Protein 7BYE (pdb70)

Nearest PDB structures (foldseek):
  7bye-assembly2_D  TM=1.036E+00  e=2.035E-03  Klebsiella pneumoniae
  7bye-assembly1_A  TM=9.658E-01  e=7.649E-03  Klebsiella pneumoniae
  7d2n-assembly1_E  TM=7.113E-01  e=8.916E+00  Deinococcus radiodurans
  7d2p-assembly1_F  TM=6.699E-01  e=8.284E+00  Deinococcus radiodurans
  7bye-assembly2_F  TM=1.010E+00  e=2.493E-21  Klebsiella pneumoniae subsp. pneumoniae MGH 78578

Radius of gyration: 24.18 Å; Cα contacts (8 Å, |Δi|>4): 1114; chains: 6; bounding box: 50×54×74 Å

Sequence (464 aa):
PTLEELLGQCTAENRHHEYLCDSQGKEMLYCPARGDVILLDFNPQSGHEQAGKRPALVVSDDLFNQVTGFAVVCPITNQIKGYPFEVPVDGTTKTTGVILADQVKSLDWKARAARTVDSVSGETVTTVVDMVSKIIKYCPARGDVILLDFNPKRPALVVSDDLFNQVTGFAVVCPITNQIKGYPFEVPVDGTTKTTGVILADQVKSLDWKARAARTVDSVSGETVTTVVDMVSKIIKPTLEELLGQCTAENRHHEYLCDSQGKEMLTYCPARGDVILLDFGKRPALVVSDDLFNQVTGFAVVCPITNQIKGYPFEVPVDGTTKTTGVILADQVKSLDWKARAARTVDSVSGETVTTVVDMVSKIIKTYCPARGDVILLDKRPALVVSDDLFNQVTGFAVVCPITNQIKGYPFEVPVDGTTKTTGVILADQVKSLDWKARAARTVDSVSGETVTTVVDMVSKIIK

Foldseek 3Di:
DDPCVVVVPDDPVRDDDDPPPDADDPRDD/DWDAQQFWKWFWDDDPDDPDDTDTFIWGFLDHRVCRVPVLKTWTWGFDQDDDVPVQWQFFADKDPDGGTTRLCRIDIGRCVVRVMDGDIGGDPVSSVSSVVVVVVVVD/DWDAQQFFKFFADDCRFTWGFLDHRVCCVVVQKTWIWGFDQDCPPDPQWAFFADKDPDGGTTGLVRIDIDRCVVRVIDTDMGGDPVRSVVSVVSNVVVVD/DDPCVVVVPDDPVNDDDDDPPDDDDPRPD/DDWDAQQFWKWFDPPTFTWGFLDHRVCRVPVLKTWTFGFDQDDDPPVQWQFFAPKDDDGGTTRLCRIDIGRRVVRVMDGPIGGDPVSSCSSVVVNVVVVD/DDWDAQQFFKAFLHWTWGFLDHRVCCVVVLKTKIFTFDQDDDVPDQWQFFAPKDPDGGTTRLVRIDIDRGVVRPMDGPMGGDPVSSVSSVVVNVVVVD

Structure (mmCIF, N/CA/C/O backbone):
data_7BYE
#
_entry.id   7BYE
#
_cell.length_a   41.558
_cell.length_b   45.501
_cell.length_c   69.952
_cell.angle_alpha   102.060
_cell.angle_beta   93.600
_cell.angle_gamma   116.360
#
_symmetry.space_group_name_H-M   'P 1'
#
loop_
_entity.id
_entity.type
_entity.pdbx_description
1 polymer 'Antitoxin MazE'
2 polymer 'Uncharacterized protein'
3 non-polymer 'PHOSPHATE ION'
4 water water
#
loop_
_atom_site.group_PDB
_atom_site.id
_atom_site.type_symbol
_atom_site.label_atom_id
_atom_site.label_alt_id
_atom_site.label_comp_id
_atom_site.label_asym_id
_atom_site.label_entity_id
_atom_site.label_seq_id
_atom_site.pdbx_PDB_ins_code
_atom_site.Cartn_x
_atom_site.Cartn_y
_atom_site.Cartn_z
_atom_site.occupancy
_atom_site.B_iso_or_equiv
_atom_site.auth_seq_id
_atom_site.auth_comp_id
_atom_site.auth_asym_id
_atom_site.auth_atom_id
_atom_site.pdbx_PDB_model_num
ATOM 1 N N . PRO A 1 4 ? 20.02500 25.50500 68.96700 1.000 32.64000 48 PRO A N 1
ATOM 2 C CA . PRO A 1 4 ? 20.98800 24.45700 69.30800 1.000 28.94000 48 PRO A CA 1
ATOM 3 C C . PRO A 1 4 ? 20.35800 23.07600 69.48100 1.000 26.66000 48 PRO A C 1
ATOM 4 O O . PRO A 1 4 ? 19.14500 22.90100 69.38700 1.000 29.61000 48 PRO A O 1
ATOM 8 N N . THR A 1 5 ? 21.22000 22.10800 69.75100 1.000 25.35000 49 THR A N 1
ATOM 9 C CA . THR A 1 5 ? 20.86700 20.70500 69.90800 1.000 26.76000 49 THR A CA 1
ATOM 10 C C . THR A 1 5 ? 20.06500 20.45200 71.19900 1.000 23.52000 49 THR A C 1
ATOM 11 O O . THR A 1 5 ? 20.21800 21.18000 72.17700 1.000 22.28000 49 THR A O 1
ATOM 15 N N . LEU A 1 6 ? 19.19500 19.44200 71.19200 1.000 22.87000 50 LEU A N 1
ATOM 16 C CA . LEU A 1 6 ? 18.43200 19.08600 72.38800 1.000 22.39000 50 LEU A CA 1
ATOM 17 C C . LEU A 1 6 ? 19.35200 18.78400 73.56900 1.000 21.90000 50 LEU A C 1
ATOM 18 O O . LEU A 1 6 ? 19.09400 19.22200 74.68500 1.000 22.54000 50 LEU A O 1
ATOM 23 N N . GLU A 1 7 ? 20.42400 18.03800 73.31900 1.000 21.32000 51 GLU A N 1
ATOM 24 C CA . GLU A 1 7 ? 21.43500 17.78700 74.34200 1.000 24.45000 51 GLU A CA 1
ATOM 25 C C . GLU A 1 7 ? 22.01700 19.08400 74.89400 1.000 24.58000 51 GLU A C 1
ATOM 26 O O . GLU A 1 7 ? 22.17500 19.23500 76.10400 1.000 22.00000 51 GLU A O 1
ATOM 32 N N . GLU A 1 8 ? 22.33900 20.01200 73.99600 1.000 25.11000 52 GLU A N 1
ATOM 33 C CA . GLU A 1 8 ? 22.92300 21.29000 74.38500 1.000 24.64000 52 GLU A CA 1
ATOM 34 C C . GLU A 1 8 ? 21.92800 22.10200 75.20200 1.000 24.72000 52 GLU A C 1
ATOM 35 O O . GLU A 1 8 ? 22.29500 22.73900 76.18700 1.000 26.57000 52 GLU A O 1
ATOM 41 N N . LEU A 1 9 ? 20.66600 22.07400 74.78800 1.000 21.31000 53 LEU A N 1
ATOM 42 C CA . LEU A 1 9 ? 19.61400 22.74800 75.53100 1.000 21.90000 53 LEU A CA 1
ATOM 43 C C . LEU A 1 9 ? 19.46600 22.14200 76.91800 1.000 22.32000 53 LEU A C 1
ATOM 44 O O . LEU A 1 9 ? 19.51200 22.85300 77.91900 1.000 21.37000 53 LEU A O 1
ATOM 49 N N . LEU A 1 10 ? 19.31400 20.82300 76.97000 1.000 23.68000 54 LEU A N 1
ATOM 50 C CA . LEU A 1 10 ? 19.09500 20.12000 78.23100 1.000 24.29000 54 LEU A CA 1
ATOM 51 C C . LEU A 1 10 ? 20.26200 20.28800 79.20300 1.000 25.90000 54 LEU A C 1
ATOM 52 O O . LEU A 1 10 ? 20.07700 20.26100 80.42100 1.000 26.77000 54 LEU A O 1
ATOM 57 N N . GLY A 1 11 ? 21.46000 20.47600 78.65800 1.000 26.61000 55 GLY A N 1
ATOM 58 C CA . GLY A 1 11 ? 22.65500 20.61800 79.46800 1.000 26.94000 55 GLY A CA 1
ATOM 59 C C . GLY A 1 11 ? 22.64200 21.83700 80.37000 1.000 27.41000 55 GLY A C 1
ATOM 60 O O . GLY A 1 11 ? 23.31600 21.86000 81.39700 1.000 29.87000 55 GLY A O 1
ATOM 61 N N . GLN A 1 12 ? 21.88100 22.85500 79.98600 1.000 25.57000 56 GLN A N 1
ATOM 62 C CA . GLN A 1 12 ? 21.79300 24.07500 80.78300 1.000 28.78000 56 GLN A CA 1
ATOM 63 C C . GLN A 1 12 ? 20.59600 24.12100 81.74800 1.000 26.97000 56 GLN A C 1
ATOM 64 O O . GLN A 1 12 ? 20.35500 25.14900 82.38000 1.000 24.42000 56 GLN A O 1
ATOM 70 N N . CYS A 1 13 ? 19.83800 23.03000 81.85400 1.000 25.59000 57 CYS A N 1
ATOM 71 C CA . CYS A 1 13 ? 18.79900 22.95000 82.88400 1.000 28.69000 57 CYS A CA 1
ATOM 72 C C . CYS A 1 13 ? 19.44800 22.76600 84.25200 1.000 30.43000 57 CYS A C 1
ATOM 73 O O . CYS A 1 13 ? 20.35900 21.95400 84.40700 1.000 32.58000 57 CYS A O 1
ATOM 76 N N . THR A 1 14 ? 18.98800 23.52900 85.23900 1.000 29.94000 58 THR A N 1
ATOM 77 C CA . THR A 1 14 ? 19.49700 23.40000 86.60000 1.000 31.91000 58 THR A CA 1
ATOM 78 C C . THR A 1 14 ? 18.36800 23.37200 87.62400 1.000 33.72000 58 THR A C 1
ATOM 79 O O . THR A 1 14 ? 17.19000 23.39800 87.27000 1.000 32.89000 58 THR A O 1
ATOM 83 N N . ALA A 1 15 ? 18.73900 23.32000 88.89900 1.000 37.10000 59 ALA A N 1
ATOM 84 C CA . ALA A 1 15 ? 17.76400 23.35400 89.98200 1.000 38.70000 59 ALA A CA 1
ATOM 85 C C . ALA A 1 15 ? 17.21000 24.76200 90.13700 1.000 36.99000 59 ALA A C 1
ATOM 86 O O . ALA A 1 15 ? 16.03500 24.95200 90.45700 1.000 37.86000 59 ALA A O 1
ATOM 88 N N . GLU A 1 16 ? 18.06900 25.74600 89.90100 1.000 35.15000 60 GLU A N 1
ATOM 89 C CA . GLU A 1 16 ? 17.67900 27.14500 89.99200 1.000 37.23000 60 GLU A CA 1
ATOM 90 C C . GLU A 1 16 ? 16.90300 27.59100 88.75100 1.000 33.24000 60 GLU A C 1
ATOM 91 O O . GLU A 1 16 ? 16.12600 28.54000 88.80300 1.000 34.89000 60 GLU A O 1
ATOM 97 N N . ASN A 1 17 ? 17.11100 26.88500 87.64500 1.000 30.05000 61 ASN A N 1
ATOM 98 C CA . ASN A 1 17 ? 16.56300 27.26800 86.34400 1.000 31.50000 61 ASN A CA 1
ATOM 99 C C . ASN A 1 17 ? 15.08300 26.97100 86.12500 1.000 29.26000 61 ASN A C 1
ATOM 100 O O . ASN A 1 17 ? 14.39200 27.71600 85.42800 1.000 29.10000 61 ASN A O 1
ATOM 105 N N . ARG A 1 18 ? 14.61300 25.87300 86.70300 1.000 26.19000 62 ARG A N 1
ATOM 106 C CA . ARG A 1 18 ? 13.38400 25.23300 86.24400 1.000 27.48000 62 ARG A CA 1
ATOM 107 C C . ARG A 1 18 ? 12.10500 25.97800 86.61800 1.000 27.94000 62 ARG A C 1
ATOM 108 O O . ARG A 1 18 ? 12.07900 26.75800 87.56700 1.000 26.15000 62 ARG A O 1
ATOM 116 N N . HIS A 1 19 ? 11.04500 25.72600 85.85200 1.000 27.11000 63 HIS A N 1
ATOM 117 C CA . HIS A 1 19 ? 9.74200 26.34300 86.08700 1.000 26.80000 63 HIS A CA 1
ATOM 118 C C . HIS A 1 19 ? 8.71700 25.32600 86.56500 1.000 25.92000 63 HIS A C 1
ATOM 119 O O . HIS A 1 19 ? 8.75000 24.17100 86.15300 1.000 22.77000 63 HIS A O 1
ATOM 126 N N . HIS A 1 20 ? 7.78900 25.76000 87.41100 1.000 25.00000 64 HIS A N 1
ATOM 127 C CA . HIS A 1 20 ? 6.64300 24.91900 87.73400 1.000 26.76000 64 HIS A CA 1
ATOM 128 C C . HIS A 1 20 ? 5.78700 24.79000 86.47600 1.000 25.99000 64 HIS A C 1
ATOM 129 O O . HIS A 1 20 ? 5.91300 25.59400 85.55300 1.000 25.55000 64 HIS A O 1
ATOM 136 N N . GLU A 1 21 ? 4.94700 23.76400 86.41800 1.000 27.21000 65 GLU A N 1
ATOM 137 C CA . GLU A 1 21 ? 4.09800 23.56800 85.25100 1.000 24.41000 65 GLU A CA 1
ATOM 138 C C . GLU A 1 21 ? 2.93100 24.53800 85.28700 1.000 22.50000 65 GLU A C 1
ATOM 139 O O . GLU A 1 21 ? 2.14000 24.52800 86.22500 1.000 24.18000 65 GLU A O 1
ATOM 145 N N . TYR A 1 22 ? 2.84000 25.37900 84.26300 1.000 21.79000 66 TYR A N 1
ATOM 146 C CA . TYR A 1 22 ? 1.71400 26.29100 84.08700 1.000 23.14000 66 TYR A CA 1
ATOM 147 C C . TYR A 1 22 ? 0.53300 25.54700 83.46700 1.000 23.55000 66 TYR A C 1
ATOM 148 O O . TYR A 1 22 ? 0.72600 24.54900 82.76200 1.000 21.50000 66 TYR A O 1
ATOM 157 N N . LEU A 1 23 ? -0.67800 26.03500 83.73100 1.000 21.51000 67 LEU A N 1
ATOM 158 C CA . LEU A 1 23 ? -1.89800 25.48300 83.13600 1.000 21.09000 67 LEU A CA 1
ATOM 159 C C . LEU A 1 23 ? -1.99000 23.96700 83.29500 1.000 21.73000 67 LEU A C 1
ATOM 160 O O . LEU A 1 23 ? -2.20600 23.24600 82.32300 1.000 22.86000 67 LEU A O 1
ATOM 165 N N . CYS A 1 24 ? -1.81400 23.48600 84.52000 1.000 21.07000 68 CYS A N 1
ATOM 166 C CA . CYS A 1 24 ? -1.75900 22.04900 84.76100 1.000 22.72000 68 CYS A CA 1
ATOM 167 C C . CYS A 1 24 ? -3.15200 21.42000 84.88100 1.000 23.73000 68 CYS A C 1
ATOM 168 O O . CYS A 1 24 ? -3.27500 20.20300 85.00000 1.000 23.58000 68 CYS A O 1
ATOM 171 N N . ASP A 1 25 ? -4.19200 22.25100 84.85900 1.000 22.98000 69 ASP A N 1
ATOM 172 C CA . ASP A 1 25 ? -5.57500 21.77300 84.93500 1.000 22.03000 69 ASP A CA 1
ATOM 173 C C . ASP A 1 25 ? -6.06400 21.16600 83.61400 1.000 22.28000 69 ASP A C 1
ATOM 174 O O . ASP A 1 25 ? -5.46300 21.38100 82.56300 1.000 22.15000 69 ASP A O 1
ATOM 179 N N . SER A 1 26 ? -7.14100 20.38600 83.68900 1.000 22.77000 70 SER A N 1
ATOM 180 C CA . SER A 1 26 ? -7.78600 19.79700 82.51800 1.000 23.84000 70 SER A CA 1
ATOM 181 C C . SER A 1 26 ? -9.19700 20.34900 82.36400 1.000 25.23000 70 SER A C 1
ATOM 182 O O . SER A 1 26 ? -10.00600 20.22300 83.27700 1.000 26.24000 70 SER A O 1
ATOM 185 N N . GLN A 1 27 ? -9.50100 20.94100 81.21100 1.000 22.56000 71 GLN A N 1
ATOM 186 C CA . GLN A 1 27 ? -10.80600 21.57400 81.00600 1.000 23.91000 71 GLN A CA 1
ATOM 187 C C . GLN A 1 27 ? -11.54000 21.05300 79.76500 1.000 25.34000 71 GLN A C 1
ATOM 188 O O . GLN A 1 27 ? -10.91200 20.73300 78.76500 1.000 23.44000 71 GLN A O 1
ATOM 194 N N . GLY A 1 28 ? -12.86900 20.98300 79.83800 1.000 23.09000 72 GLY A N 1
ATOM 195 C CA . GLY A 1 28 ? -13.70600 20.63400 78.69600 1.000 23.35000 72 GLY A CA 1
ATOM 196 C C . GLY A 1 28 ? -13.36400 19.33200 77.99500 1.000 23.08000 72 GLY A C 1
ATOM 197 O O . GLY A 1 28 ? -13.22000 18.29700 78.63900 1.000 23.84000 72 GLY A O 1
ATOM 198 N N . LYS A 1 29 ? -13.04800 19.41500 76.73800 1.000 22.01000 73 LYS A N 1
ATOM 199 C CA . LYS A 1 29 ? -12.58300 18.29500 75.98000 1.000 27.22000 73 LYS A CA 1
ATOM 200 C C . LYS A 1 29 ? -11.22500 17.66100 76.31000 1.000 30.40000 73 LYS A C 1
ATOM 201 O O . LYS A 1 29 ? -10.93000 16.63000 75.77700 1.000 49.62000 73 LYS A O 1
ATOM 207 N N . GLU A 1 30 ? -10.41900 18.27900 77.11900 1.000 26.09000 74 GLU A N 1
ATOM 208 C CA . GLU A 1 30 ? -9.11100 17.74600 77.33300 1.000 31.19000 74 GLU A CA 1
ATOM 209 C C . GLU A 1 30 ? -9.13500 16.34400 77.98300 1.000 36.20000 74 GLU A C 1
ATOM 210 O O . GLU A 1 30 ? -9.82500 16.07800 78.89100 1.000 28.85000 74 GLU A O 1
ATOM 216 N N . MET A 1 31 ? -8.34600 15.46200 77.44200 1.000 54.99000 75 MET A N 1
ATOM 217 C CA . MET A 1 31 ? -8.31100 14.09700 77.86200 1.000 44.46000 75 MET A CA 1
ATOM 218 C C . MET A 1 31 ? -7.38800 13.95100 79.04000 1.000 39.23000 75 MET A C 1
ATOM 219 O O . MET A 1 31 ? -7.66900 13.22900 79.94800 1.000 34.40000 75 MET A O 1
ATOM 224 N N . LEU A 1 32 ? -6.27700 14.64100 79.00000 1.000 30.00000 76 LEU A N 1
ATOM 225 C CA . LEU A 1 32 ? -5.27600 14.47700 80.02200 1.000 30.00000 76 LEU A CA 1
ATOM 226 C C . LEU A 1 32 ? -5.30100 15.66100 80.92500 1.000 30.00000 76 LEU A C 1
ATOM 227 O O . LEU A 1 32 ? -5.77500 16.66100 80.51800 1.000 30.00000 76 LEU A O 1
ATOM 232 N N . TYR B 2 4 ? -14.98500 33.91800 66.37700 1.000 38.24000 4 TYR B N 1
ATOM 233 C CA . TYR B 2 4 ? -13.60300 33.95300 66.83700 1.000 34.98000 4 TYR B CA 1
ATOM 234 C C . TYR B 2 4 ? -12.96600 32.57500 66.87000 1.000 33.77000 4 TYR B C 1
ATOM 235 O O . TYR B 2 4 ? -13.57400 31.60600 67.32100 1.000 38.97000 4 TYR B O 1
ATOM 244 N N . CYS B 2 5 ? -11.74400 32.49600 66.36200 1.000 32.78000 5 CYS B N 1
ATOM 245 C CA . CYS B 2 5 ? -10.91200 31.32400 66.55100 1.000 31.31000 5 CYS B CA 1
ATOM 246 C C . CYS B 2 5 ? -9.45400 31.76500 66.67300 1.000 29.22000 5 CYS B C 1
ATOM 247 O O . CYS B 2 5 ? -9.02200 32.64800 65.94000 1.000 28.37000 5 CYS B O 1
ATOM 250 N N . PRO B 2 6 ? -8.68500 31.13600 67.57800 1.000 25.59000 6 PRO B N 1
ATOM 251 C CA . PRO B 2 6 ? -7.28000 31.51900 67.75900 1.000 22.10000 6 PRO B CA 1
ATOM 252 C C . PRO B 2 6 ? -6.45900 31.31600 66.49800 1.000 23.42000 6 PRO B C 1
ATOM 253 O O . PRO B 2 6 ? -6.63600 30.31400 65.79800 1.000 26.02000 6 PRO B O 1
ATOM 257 N N . ALA B 2 7 ? -5.56300 32.25500 66.21700 1.000 19.54000 7 ALA B N 1
ATOM 258 C CA . ALA B 2 7 ? -4.68100 32.13800 65.06700 1.000 19.64000 7 ALA B CA 1
ATOM 259 C C . ALA B 2 7 ? -3.28300 31.81100 65.53900 1.000 19.13000 7 ALA B C 1
ATOM 260 O O . ALA B 2 7 ? -2.88100 32.22700 66.62200 1.000 18.90000 7 ALA B O 1
ATOM 262 N N . ARG B 2 8 ? -2.55500 31.04500 64.73500 1.000 20.03000 8 ARG B N 1
ATOM 263 C CA . ARG B 2 8 ? -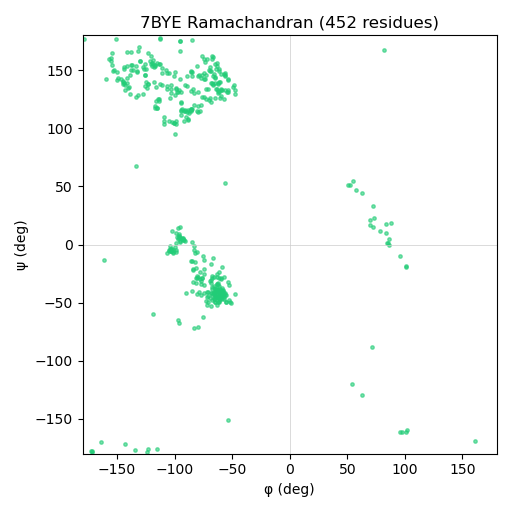1.14400 30.79500 64.98800 1.000 18.54000 8 ARG B CA 1
ATOM 264 C C . ARG B 2 8 ? -0.42000 32.12800 65.11300 1.000 19.84000 8 ARG B C 1
ATOM 265 O O . ARG B 2 8 ? -0.60000 33.01500 64.28200 1.000 18.69000 8 ARG B O 1
ATOM 273 N N . GLY B 2 9 ? 0.38000 32.27000 66.16400 1.000 19.45000 9 GLY B N 1
ATOM 274 C CA . GLY B 2 9 ? 1.13600 33.48400 66.38700 1.000 16.57000 9 GLY B CA 1
ATOM 275 C C . GLY B 2 9 ? 0.43600 34.43800 67.32900 1.000 19.18000 9 GLY B C 1
ATOM 276 O O . GLY B 2 9 ? 1.02200 35.43000 67.75400 1.000 19.18000 9 GLY B O 1
ATOM 277 N N . ASP B 2 10 ? -0.82100 34.14400 67.65500 1.000 18.83000 10 ASP B N 1
ATOM 278 C CA . ASP B 2 10 ? -1.56200 34.94900 68.62200 1.000 16.93000 10 ASP B CA 1
ATOM 279 C C . ASP B 2 10 ? -1.07100 34.73300 70.04900 1.000 19.71000 10 ASP B C 1
ATOM 280 O O . ASP B 2 10 ? -0.66200 33.63000 70.41600 1.000 17.73000 10 ASP B O 1
ATOM 285 N N . VAL B 2 11 ? -1.11400 35.79600 70.84400 1.000 21.28000 11 VAL B N 1
ATOM 286 C CA . VAL B 2 11 ? -1.05300 35.66500 72.28800 1.000 18.27000 11 VAL B CA 1
ATOM 287 C C . VAL B 2 11 ? -2.49000 35.65100 72.78300 1.000 21.49000 11 VAL B C 1
ATOM 288 O O . VAL B 2 11 ? -3.25900 36.57400 72.51100 1.000 20.34000 11 VAL B O 1
ATOM 292 N N . ILE B 2 12 ? -2.86600 34.59800 73.49100 1.000 20.61000 12 ILE B N 1
ATOM 293 C CA . ILE B 2 12 ? -4.22500 34.50600 73.99500 1.000 20.65000 12 ILE B CA 1
ATOM 294 C C . ILE B 2 12 ? -4.22800 34.43900 75.51200 1.000 22.59000 12 ILE B C 1
ATOM 295 O O . ILE B 2 12 ? -3.23700 34.04000 76.12500 1.000 22.20000 12 ILE B O 1
ATOM 300 N N . LEU B 2 13 ? -5.33800 34.85100 76.11300 1.000 21.92000 13 LEU B N 1
ATOM 301 C CA . LEU B 2 13 ? -5.56300 34.62800 77.53600 1.000 24.06000 13 LEU B CA 1
ATOM 302 C C . LEU B 2 13 ? -6.47800 33.42200 77.69800 1.000 24.16000 13 LEU B C 1
ATOM 303 O O . LEU B 2 13 ? -7.53900 33.35200 77.07200 1.000 24.42000 13 LEU B O 1
ATOM 308 N N . LEU B 2 14 ? -6.06100 32.47300 78.52700 1.000 23.03000 14 LEU B N 1
ATOM 309 C CA . LEU B 2 14 ? -6.84100 31.26400 78.76700 1.000 23.05000 14 LEU B CA 1
ATOM 310 C C . LEU B 2 14 ? -7.25200 31.16900 80.22100 1.000 23.49000 14 LEU B C 1
ATOM 311 O O . LEU B 2 14 ? -6.45700 31.47000 81.10800 1.000 21.49000 14 LEU B O 1
ATOM 316 N N . ASP B 2 15 ? -8.48600 30.73400 80.46500 1.000 21.37000 15 ASP B N 1
ATOM 317 C CA . ASP B 2 15 ? -8.90700 30.41900 81.82100 1.000 22.01000 15 ASP B CA 1
ATOM 318 C C . ASP B 2 15 ? -8.04500 29.30500 82.39700 1.000 23.12000 15 ASP B C 1
ATOM 319 O O . ASP B 2 15 ? -7.89100 28.24100 81.79000 1.000 20.50000 15 ASP B O 1
ATOM 324 N N . PHE B 2 16 ? -7.46200 29.57700 83.55800 1.000 23.87000 16 PHE B N 1
ATOM 325 C CA . PHE B 2 16 ? -6.82300 28.55800 84.36900 1.000 20.51000 16 PHE B CA 1
ATOM 326 C C . PHE B 2 16 ? -7.72100 28.37700 85.57600 1.000 23.84000 16 PHE B C 1
ATOM 327 O O . PHE B 2 16 ? -7.83000 29.26800 86.42300 1.000 24.17000 16 PHE B O 1
ATOM 335 N N . ASN B 2 17 ? -8.38300 27.23100 85.64200 1.000 21.91000 17 ASN B N 1
ATOM 336 C CA . ASN B 2 17 ? -9.44600 27.04300 86.61500 1.000 26.73000 17 ASN B CA 1
ATOM 337 C C . ASN B 2 17 ? -9.30900 25.71300 87.34100 1.000 27.91000 17 ASN B C 1
ATOM 338 O O . ASN B 2 17 ? -10.12500 24.81300 87.15800 1.000 29.32000 17 ASN B O 1
ATOM 343 N N . PRO B 2 18 ? -8.25800 25.58100 88.16200 1.000 25.25000 18 PRO B N 1
ATOM 344 C CA . PRO B 2 18 ? -8.09000 24.34400 88.92500 1.000 30.70000 18 PRO B CA 1
ATOM 345 C C . PRO B 2 18 ? -9.18200 24.23100 89.97700 1.000 33.67000 18 PRO B C 1
ATOM 346 O O . PRO B 2 18 ? -9.68000 25.24400 90.46200 1.000 34.69000 18 PRO B O 1
ATOM 350 N N . GLN B 2 19 ? -9.57400 23.01700 90.31500 1.000 33.54000 19 GLN B N 1
ATOM 351 C CA . GLN B 2 19 ? -10.59700 22.85700 91.33600 1.000 45.14000 19 GLN B CA 1
ATOM 352 C C . GLN B 2 19 ? -9.93500 22.73500 92.70000 1.000 35.03000 19 GLN B C 1
ATOM 353 O O . GLN B 2 19 ? -10.59900 22.54800 93.71300 1.000 35.35000 19 GLN B O 1
ATOM 359 N N . SER B 2 20 ? -8.61300 22.86400 92.70100 1.000 39.11000 20 SER B N 1
ATOM 360 C CA . SER B 2 20 ? -7.79500 22.59700 93.87200 1.000 31.82000 20 SER B CA 1
ATOM 361 C C . SER B 2 20 ? -6.40200 23.19400 93.70000 1.000 27.54000 20 SER B C 1
ATOM 362 O O . SER B 2 20 ? -6.16100 23.96300 92.77400 1.000 28.79000 20 SER B O 1
ATOM 365 N N . GLY B 2 21 ? -5.49300 22.85100 94.60500 1.000 25.03000 21 GLY B N 1
ATOM 366 C CA . GLY B 2 21 ? -4.11800 23.31000 94.50900 1.000 25.09000 21 GLY B CA 1
ATOM 367 C C . GLY B 2 21 ? -3.91000 24.71400 95.04400 1.000 26.05000 21 GLY B C 1
ATOM 368 O O . GLY B 2 21 ? -4.86900 25.45100 95.28200 1.000 24.01000 21 GLY B O 1
ATOM 369 N N . HIS B 2 22 ? -2.64600 25.08500 95.22400 1.000 24.87000 22 HIS B N 1
ATOM 370 C CA . HIS B 2 22 ? -2.29300 26.37200 95.81100 1.000 26.34000 22 HIS B CA 1
ATOM 371 C C . HIS B 2 22 ? -2.34300 27.51700 94.80100 1.000 28.32000 22 HIS B C 1
ATOM 372 O O . HIS B 2 22 ? -2.42400 28.68000 95.18800 1.000 25.55000 22 HIS B O 1
ATOM 379 N N . GLU B 2 23 ? -2.28000 27.18600 93.51200 1.000 28.16000 23 GLU B N 1
ATOM 380 C CA . GLU B 2 23 ? -2.24000 28.20100 92.45500 1.000 29.18000 23 GLU B CA 1
ATOM 381 C C . GLU B 2 23 ? -3.60100 28.83600 92.21200 1.000 25.71000 23 GLU B C 1
ATOM 382 O O . GLU B 2 23 ? -4.58500 28.14200 91.96300 1.000 22.32000 23 GLU B O 1
ATOM 388 N N . GLN B 2 24 ? -3.63700 30.16100 92.25400 1.000 26.99000 24 GLN B N 1
ATOM 389 C CA . GLN B 2 24 ? -4.87900 30.90900 92.10200 1.000 28.10000 24 GLN B CA 1
ATOM 390 C C . GLN B 2 24 ? -5.46100 30.80900 90.69300 1.000 23.98000 24 GLN B C 1
ATOM 391 O O . GLN B 2 24 ? -4.73300 30.85500 89.70100 1.000 21.67000 24 GLN B O 1
ATOM 397 N N . ALA B 2 25 ? -6.77900 30.66300 90.62000 1.000 22.35000 25 ALA B N 1
ATOM 398 C CA . ALA B 2 25 ? -7.48700 30.62400 89.34500 1.000 23.54000 25 ALA B CA 1
ATOM 399 C C . ALA B 2 25 ? -7.46000 31.99100 88.68900 1.000 25.81000 25 ALA B C 1
ATOM 400 O O . ALA B 2 25 ? -7.38500 33.00900 89.37300 1.000 24.46000 25 ALA B O 1
ATOM 402 N N . GLY B 2 26 ? -7.53800 32.01500 87.36300 1.000 24.65000 26 GLY B N 1
ATOM 403 C CA . GLY B 2 26 ? -7.49200 33.26700 86.62700 1.000 22.11000 26 GLY B CA 1
ATOM 404 C C . GLY B 2 26 ? -7.13600 33.04900 85.17100 1.000 25.07000 26 GLY B C 1
ATOM 405 O O . GLY B 2 26 ? -7.11700 31.91600 84.68200 1.000 23.37000 26 GLY B O 1
ATOM 406 N N . LYS B 2 27 ? -6.85500 34.13000 84.45800 1.000 24.20000 27 LYS B N 1
ATOM 407 C CA . LYS B 2 27 ? -6.48800 33.98000 83.06200 1.000 25.47000 27 LYS B CA 1
ATOM 408 C C . LYS B 2 27 ? -4.97500 33.95700 82.91200 1.000 24.65000 27 LYS B C 1
ATOM 409 O O . LYS B 2 27 ? -4.25600 34.65000 83.63000 1.000 24.92000 27 LYS B O 1
ATOM 415 N N . ARG B 2 28 ? -4.47300 33.14900 82.00800 1.000 23.90000 28 ARG B N 1
ATOM 416 C CA . ARG B 2 28 ? -3.06700 33.03300 81.76200 1.000 23.28000 28 ARG B CA 1
ATOM 417 C C . ARG B 2 28 ? -2.73900 33.29100 80.30400 1.000 21.73000 28 ARG B C 1
ATOM 418 O O . ARG B 2 28 ? -3.43900 32.89500 79.44100 1.000 22.22000 28 ARG B O 1
ATOM 426 N N . PRO B 2 29 ? -1.66000 33.99500 80.06200 1.000 20.59000 29 PRO B N 1
ATOM 427 C CA . PRO B 2 29 ? -1.26300 34.24600 78.67600 1.000 20.86000 29 PRO B CA 1
ATOM 428 C C . PRO B 2 29 ? -0.54300 33.04700 78.07600 1.000 20.33000 29 PRO B C 1
ATOM 429 O O . PRO B 2 29 ? 0.18700 32.35300 78.78400 1.000 18.23000 29 PRO B O 1
ATOM 433 N N . ALA B 2 30 ? -0.74500 32.80800 76.78600 1.000 18.09000 30 ALA B N 1
ATOM 434 C CA . ALA B 2 30 ? -0.03800 31.74100 76.09800 1.000 18.22000 30 ALA B CA 1
ATOM 435 C C . ALA B 2 30 ? 0.07000 32.03800 74.60800 1.000 17.04000 30 ALA B C 1
ATOM 436 O O . ALA B 2 30 ? -0.75300 32.75200 74.05000 1.000 17.31000 30 ALA B O 1
ATOM 438 N N . LEU B 2 31 ? 1.09400 31.47500 73.97900 1.000 16.95000 31 LEU B N 1
ATOM 439 C CA . LEU B 2 31 ? 1.31600 31.61800 72.54800 1.000 17.51000 31 LEU B CA 1
ATOM 440 C C . LEU B 2 31 ? 0.70800 30.45000 71.77700 1.000 17.79000 31 LEU B C 1
ATOM 441 O O . LEU B 2 31 ? 0.94600 29.29000 72.12000 1.000 17.08000 31 LEU B O 1
ATOM 446 N N . VAL B 2 32 ? -0.05800 30.75900 70.73100 1.000 15.80000 32 VAL B N 1
ATOM 447 C CA . VAL B 2 32 ? -0.62900 29.73400 69.85800 1.000 15.41000 32 VAL B CA 1
ATOM 448 C C . VAL B 2 32 ? 0.36900 29.34800 68.77400 1.000 16.98000 32 VAL B C 1
ATOM 449 O O . VAL B 2 32 ? 0.75000 30.18500 67.95900 1.000 16.41000 32 VAL B O 1
ATOM 453 N N . VAL B 2 33 ? 0.83300 28.10200 68.79000 1.000 16.24000 33 VAL B N 1
ATOM 454 C CA . VAL B 2 33 ? 1.70500 27.61600 67.72300 1.000 15.05000 33 VAL B CA 1
ATOM 455 C C . VAL B 2 33 ? 1.02500 26.69800 66.70000 1.000 16.48000 33 VAL B C 1
ATOM 456 O O . VAL B 2 33 ? 1.65100 26.30100 65.72100 1.000 18.53000 33 VAL B O 1
ATOM 460 N N . SER B 2 34 ? -0.24000 26.34600 66.92800 1.000 16.11000 34 SER B N 1
ATOM 461 C CA . SER B 2 34 ? -0.96900 25.48400 65.99100 1.000 16.94000 34 SER B CA 1
ATOM 462 C C . SER B 2 34 ? -1.63400 26.25600 64.84500 1.000 18.23000 34 SER B C 1
ATOM 463 O O . SER B 2 34 ? -2.03200 27.41000 65.00500 1.000 18.79000 34 SER B O 1
ATOM 466 N N . ASP B 2 35 ? -1.74200 25.58500 63.69900 1.000 20.63000 35 ASP B N 1
ATOM 467 C CA . ASP B 2 35 ? -2.39200 26.08900 62.48400 1.000 22.05000 35 ASP B CA 1
ATOM 468 C C . ASP B 2 35 ? -3.82100 26.57700 62.72800 1.000 22.54000 35 ASP B C 1
ATOM 469 O O . ASP B 2 35 ? -4.57000 25.97200 63.50600 1.000 20.29000 35 ASP B O 1
ATOM 474 N N . ASP B 2 36 ? -4.18800 27.66800 62.05300 1.000 22.30000 36 ASP B N 1
ATOM 475 C CA . ASP B 2 36 ? -5.52600 28.25700 62.15400 1.000 21.41000 36 ASP B CA 1
ATOM 476 C C . ASP B 2 36 ? -6.63100 27.23600 61.90000 1.000 20.47000 36 ASP B C 1
ATOM 477 O O . ASP B 2 36 ? -7.59800 27.15600 62.65500 1.000 22.25000 36 ASP B O 1
ATOM 482 N N . LEU B 2 37 ? -6.47700 26.46400 60.82900 1.000 19.00000 37 LEU B N 1
ATOM 483 C CA . LEU B 2 37 ? -7.46800 25.47000 60.42500 1.000 19.20000 37 LEU B CA 1
ATOM 484 C C . LEU B 2 37 ? -7.61300 24.34000 61.44800 1.000 21.51000 37 LEU B C 1
ATOM 485 O O . LEU B 2 37 ? -8.71600 23.85400 61.69700 1.000 17.82000 37 LEU B O 1
ATOM 490 N N . PHE B 2 38 ? -6.49200 23.92100 62.03100 1.000 20.31000 38 PHE B N 1
ATOM 491 C CA . PHE B 2 38 ? -6.51400 22.95700 63.12900 1.000 17.98000 38 PHE B CA 1
ATOM 492 C C . PHE B 2 38 ? -7.36800 23.48300 64.27100 1.000 18.77000 38 PHE B C 1
ATOM 493 O O . PHE B 2 38 ? -8.19300 22.76400 64.82800 1.000 20.06000 38 PHE B O 1
ATOM 501 N N . ASN B 2 39 ? -7.14900 24.74600 64.61700 1.000 18.96000 39 ASN B N 1
ATOM 502 C CA . ASN B 2 39 ? -7.80900 25.35900 65.75900 1.000 20.08000 39 ASN B CA 1
ATOM 503 C C . ASN B 2 39 ? -9.31200 25.46300 65.57400 1.000 19.47000 39 ASN B C 1
ATOM 504 O O . ASN B 2 39 ? -10.07400 25.27600 66.51800 1.000 21.31000 39 ASN B O 1
ATOM 509 N N . GLN B 2 40 ? -9.73900 25.75800 64.35400 1.000 18.39000 40 GLN B N 1
ATOM 510 C CA . GLN B 2 40 ? -11.15800 25.87900 64.07300 1.000 20.58000 40 GLN B CA 1
ATOM 511 C C . GLN B 2 40 ? -11.84300 24.51400 64.01200 1.000 19.93000 40 GLN B C 1
ATOM 512 O O . GLN B 2 40 ? -12.95000 24.33700 64.52600 1.000 18.76000 40 GLN B O 1
ATOM 518 N N . VAL B 2 41 ? -11.18600 23.54600 63.38500 1.000 18.99000 41 VAL B N 1
ATOM 519 C CA . VAL B 2 41 ? -11.82400 22.25900 63.14500 1.000 18.88000 41 VAL B CA 1
ATOM 520 C C . VAL B 2 41 ? -11.83500 21.37500 64.39600 1.000 20.38000 41 VAL B C 1
ATOM 521 O O . VAL B 2 41 ? -12.83800 20.71800 64.68000 1.000 18.91000 41 VAL B O 1
ATOM 525 N N . THR B 2 42 ? -10.73700 21.35900 65.15200 1.000 17.67000 42 THR B N 1
ATOM 526 C CA . THR B 2 42 ? -10.67900 20.51300 66.34700 1.000 17.46000 42 THR B CA 1
ATOM 527 C C . THR B 2 42 ? -11.29900 21.12800 67.60400 1.000 18.25000 42 THR B C 1
ATOM 528 O O . THR B 2 42 ? -11.65800 20.40700 68.53200 1.000 20.35000 42 THR B O 1
ATOM 532 N N . GLY B 2 43 ? -11.40900 22.45100 67.64900 1.000 16.16000 43 GLY B N 1
ATOM 533 C CA . GLY B 2 43 ? -11.77900 23.12100 68.88400 1.000 16.23000 43 GLY B CA 1
ATOM 534 C C . GLY B 2 43 ? -10.68300 23.05000 69.93700 1.000 18.86000 43 GLY B C 1
ATOM 535 O O . GLY B 2 43 ? -10.92700 23.27400 71.12100 1.000 18.71000 43 GLY B O 1
ATOM 536 N N . PHE B 2 44 ? -9.47100 22.72100 69.49600 1.000 19.36000 44 PHE B N 1
ATOM 537 C CA . PHE B 2 44 ? -8.28600 22.68800 70.35100 1.000 17.97000 44 PHE B CA 1
ATOM 538 C C . PHE B 2 44 ? -7.27500 23.69400 69.83200 1.000 15.87000 44 PHE B C 1
ATOM 539 O O . PHE B 2 44 ? -7.31200 24.06700 68.66800 1.000 15.34000 44 PHE B O 1
ATOM 547 N N . ALA B 2 45 ? -6.36200 24.11100 70.69600 1.000 15.71000 45 ALA B N 1
ATOM 548 C CA . ALA B 2 45 ? -5.24500 24.93900 70.28400 1.000 14.01000 45 ALA B CA 1
ATOM 549 C C . ALA B 2 45 ? -3.98700 24.47100 70.99000 1.000 15.18000 45 ALA B C 1
ATOM 550 O O . ALA B 2 45 ? -3.98200 24.29400 72.20500 1.000 14.68000 45 ALA B O 1
ATOM 552 N N . VAL B 2 46 ? -2.92600 24.24900 70.22500 1.000 15.52000 46 VAL B N 1
ATOM 553 C CA . VAL B 2 46 ? -1.64900 23.88000 70.81400 1.000 16.11000 46 VAL B CA 1
ATOM 554 C C . VAL B 2 46 ? -0.95700 25.16100 71.25800 1.000 16.63000 46 VAL B C 1
ATOM 555 O O . VAL B 2 46 ? -0.71100 26.04900 70.44300 1.000 15.46000 46 VAL B O 1
ATOM 559 N N . VAL B 2 47 ? -0.66600 25.26800 72.55300 1.000 14.75000 47 VAL B N 1
ATOM 560 C CA . VAL B 2 47 ? -0.10400 26.50200 73.10000 1.000 14.10000 47 VAL B CA 1
ATOM 561 C C . VAL B 2 47 ? 1.09500 26.28500 74.01800 1.000 15.59000 47 VAL B C 1
ATOM 562 O O . VAL B 2 47 ? 1.27400 25.22300 74.61600 1.000 15.37000 47 VAL B O 1
ATOM 566 N N . CYS B 2 48 ? 1.93300 27.30900 74.08500 1.000 17.00000 48 CYS B N 1
ATOM 567 C CA . CYS B 2 48 ? 3.02700 27.37800 75.03700 1.000 17.37000 48 CYS B CA 1
ATOM 568 C C . CYS B 2 48 ? 2.80900 28.51800 76.02100 1.000 18.06000 48 CYS B C 1
ATOM 569 O O . CYS B 2 48 ? 2.58600 29.65300 75.60500 1.000 17.25000 48 CYS B O 1
ATOM 572 N N . PRO B 2 49 ? 2.83100 28.21300 77.32800 1.000 18.69000 49 PRO B N 1
ATOM 573 C CA . PRO B 2 49 ? 2.60700 29.21800 78.37500 1.000 17.52000 49 PRO B CA 1
ATOM 574 C C . PRO B 2 49 ? 3.58200 30.39100 78.28600 1.000 16.56000 49 PRO B C 1
ATOM 575 O O . PRO B 2 49 ? 4.72800 30.23000 77.88100 1.000 18.05000 49 PRO B O 1
ATOM 579 N N . ILE B 2 50 ? 3.11600 31.56700 78.67600 1.000 16.12000 50 ILE B N 1
ATOM 580 C CA . ILE B 2 50 ? 3.95000 32.75500 78.70000 1.000 19.44000 50 ILE B CA 1
ATOM 581 C C . ILE B 2 50 ? 4.07400 33.23300 80.14000 1.000 23.01000 50 ILE B C 1
ATOM 582 O O . ILE B 2 50 ? 3.08500 33.27100 80.87500 1.000 21.07000 50 ILE B O 1
ATOM 587 N N . THR B 2 51 ? 5.27800 33.57900 80.54000 1.000 21.13000 51 THR B N 1
ATOM 588 C CA . THR B 2 51 ? 5.53900 34.01800 81.87500 1.000 23.82000 51 THR B CA 1
ATOM 589 C C . THR B 2 51 ? 6.48800 35.21400 81.96900 1.000 23.97000 51 THR B C 1
ATOM 590 O O . THR B 2 51 ? 7.34200 35.38400 81.17100 1.000 23.80000 51 THR B O 1
ATOM 594 N N . ASN B 2 52 ? 6.33500 36.02800 82.98400 1.000 23.79000 52 ASN B N 1
ATOM 595 C CA . ASN B 2 52 ? 7.26400 37.12500 83.19400 1.000 26.81000 52 ASN B CA 1
ATOM 596 C C . ASN B 2 52 ? 8.39700 36.74200 84.14100 1.000 28.09000 52 ASN B C 1
ATOM 597 O O . ASN B 2 52 ? 9.22200 37.58300 84.50200 1.000 27.88000 52 ASN B O 1
ATOM 602 N N . GLN B 2 53 ? 8.44500 35.47300 84.53600 1.000 25.91000 53 GLN B N 1
ATOM 603 C CA . GLN B 2 53 ? 9.53800 35.00300 85.37200 1.000 26.99000 53 GLN B CA 1
ATOM 604 C C . GLN B 2 53 ? 10.65100 34.51700 84.46400 1.000 26.61000 53 GLN B C 1
ATOM 605 O O . GLN B 2 53 ? 10.52700 33.47900 83.81700 1.000 27.77000 53 GLN B O 1
ATOM 611 N N . ILE B 2 54 ? 11.74800 35.26300 84.42800 1.000 24.35000 54 ILE B N 1
ATOM 612 C CA . ILE B 2 54 ? 12.82100 34.96200 83.49400 1.000 26.29000 54 ILE B CA 1
ATOM 613 C C . ILE B 2 54 ? 14.02600 34.42600 84.24200 1.000 27.95000 54 ILE B C 1
ATOM 614 O O . ILE B 2 54 ? 14.74900 35.18000 84.88400 1.000 30.11000 54 ILE B O 1
ATOM 619 N N . LYS B 2 55 ? 14.22500 33.11400 84.16100 1.000 26.48000 55 LYS B N 1
ATOM 620 C CA . LYS B 2 55 ? 15.29800 32.45300 84.89600 1.000 28.88000 55 LYS B CA 1
ATOM 621 C C . LYS B 2 55 ? 16.50800 32.06200 84.04600 1.000 29.56000 55 LYS B C 1
ATOM 622 O O . LYS B 2 55 ? 17.50900 31.58100 84.57600 1.000 28.34000 55 LYS B O 1
ATOM 628 N N . GLY B 2 56 ? 16.42600 32.28200 82.73600 1.000 27.33000 56 GLY B N 1
ATOM 629 C CA . GLY B 2 56 ? 17.46900 31.81200 81.84000 1.000 26.03000 56 GLY B CA 1
ATOM 630 C C . GLY B 2 56 ? 17.34700 30.32600 81.53900 1.000 28.69000 56 GLY B C 1
ATOM 631 O O . GLY B 2 56 ? 18.26600 29.71700 80.99000 1.000 26.51000 56 GLY B O 1
ATOM 632 N N . TYR B 2 57 ? 16.21100 29.74500 81.91700 1.000 28.82000 57 TYR B N 1
ATOM 633 C CA . TYR B 2 57 ? 15.87500 28.36100 81.58900 1.000 26.66000 57 TYR B CA 1
ATOM 634 C C . TYR B 2 57 ? 15.99000 28.14800 80.07700 1.000 25.23000 57 TYR B C 1
ATOM 635 O O . TYR B 2 57 ? 15.50200 28.96600 79.29900 1.000 24.10000 57 TYR B O 1
ATOM 644 N N . PRO B 2 58 ? 16.65700 27.05700 79.66000 1.000 24.06000 58 PRO B N 1
ATOM 645 C CA . PRO B 2 58 ? 17.01300 26.79500 78.25700 1.000 21.78000 58 PRO B CA 1
ATOM 646 C C . PRO B 2 58 ? 15.84000 26.84300 77.27000 1.000 20.74000 58 PRO B C 1
ATOM 647 O O . PRO B 2 58 ? 16.04000 27.21400 76.11500 1.000 19.78000 58 PRO B O 1
ATOM 651 N N . PHE B 2 59 ? 14.64500 26.46300 77.71200 1.000 19.78000 59 PHE B N 1
ATOM 652 C CA . PHE B 2 59 ? 13.48500 26.44200 76.82500 1.000 19.75000 59 PHE B CA 1
ATOM 653 C C . PHE B 2 59 ? 12.66800 27.73200 76.88200 1.000 18.40000 59 PHE B C 1
ATOM 654 O O . PHE B 2 59 ? 11.60800 27.82700 76.27000 1.000 18.64000 59 PHE B O 1
ATOM 662 N N . GLU B 2 60 ? 13.14800 28.72100 77.62700 1.000 19.44000 60 GLU B N 1
ATOM 663 C CA . GLU B 2 60 ? 12.52400 30.04400 77.59900 1.000 23.41000 60 GLU B CA 1
ATOM 664 C C . GLU B 2 60 ? 12.76700 30.70400 76.24600 1.000 21.02000 60 GLU B C 1
ATOM 665 O O . GLU B 2 60 ? 13.90800 30.80800 75.79900 1.000 22.83000 60 GLU B O 1
ATOM 671 N N . VAL B 2 61 ? 11.70000 31.13200 75.58500 1.000 19.52000 61 VAL B N 1
ATOM 672 C CA . VAL B 2 61 ? 11.84900 31.89500 74.34600 1.000 21.50000 61 VAL B CA 1
ATOM 673 C C . VAL B 2 61 ? 11.31500 33.30300 74.53500 1.000 21.27000 61 VAL B C 1
ATOM 674 O O . VAL B 2 61 ? 10.12600 33.48700 74.80800 1.000 21.26000 61 VAL B O 1
ATOM 678 N N . PRO B 2 62 ? 12.19800 34.30500 74.39500 1.000 26.21000 62 PRO B N 1
ATOM 679 C CA . PRO B 2 62 ? 11.79900 35.69100 74.63900 1.000 23.69000 62 PRO B CA 1
ATOM 680 C C . PRO B 2 62 ? 10.67200 36.09100 73.70400 1.000 24.28000 62 PRO B C 1
ATOM 681 O O . PRO B 2 62 ? 10.72400 35.79300 72.50700 1.000 24.19000 62 PRO B O 1
ATOM 685 N N . VAL B 2 63 ? 9.65000 36.72700 74.25900 1.000 21.27000 63 VAL B N 1
ATOM 686 C CA . VAL B 2 63 ? 8.53200 37.20300 73.46600 1.000 24.31000 63 VAL B CA 1
ATOM 687 C C . VAL B 2 63 ? 8.96400 38.42100 72.64800 1.000 27.85000 63 VAL B C 1
ATOM 688 O O . VAL B 2 63 ? 9.46400 39.39400 73.20600 1.000 28.91000 63 VAL B O 1
ATOM 692 N N . ASP B 2 64 ? 8.78000 38.37500 71.33000 1.000 24.94000 64 ASP B N 1
ATOM 693 C CA . ASP B 2 64 ? 9.20600 39.49400 70.48800 1.000 30.54000 64 ASP B CA 1
ATOM 694 C C . ASP B 2 64 ? 8.20800 39.85200 69.38900 1.000 28.63000 64 ASP B C 1
ATOM 695 O O . ASP B 2 64 ? 7.53800 38.98600 68.83000 1.000 25.99000 64 ASP B O 1
ATOM 700 N N . GLY B 2 65 ? 8.12400 41.14200 69.08300 1.000 32.21000 65 GLY B N 1
ATOM 701 C CA . GLY B 2 65 ? 7.26200 41.62400 68.02100 1.000 29.38000 65 GLY B CA 1
ATOM 702 C C . GLY B 2 65 ? 5.85500 41.93000 68.48500 1.000 25.44000 65 GLY B C 1
ATOM 703 O O . GLY B 2 65 ? 4.93800 42.02100 67.67800 1.000 25.13000 65 GLY B O 1
ATOM 704 N N . THR B 2 66 ? 5.68000 42.09500 69.78900 1.000 26.83000 66 THR B N 1
ATOM 705 C CA . THR B 2 66 ? 4.35400 42.33200 70.34000 1.000 26.65000 66 THR B CA 1
ATOM 706 C C . THR B 2 66 ? 4.04500 43.81100 70.52500 1.000 30.10000 66 THR B C 1
ATOM 707 O O . THR B 2 66 ? 4.90700 44.67000 70.33800 1.000 31.53000 66 THR B O 1
ATOM 711 N N . THR B 2 67 ? 2.81300 44.09500 70.93000 1.000 28.10000 67 THR B N 1
ATOM 712 C CA . THR B 2 67 ? 2.41700 45.44900 71.27000 1.000 31.46000 67 THR B CA 1
ATOM 713 C C . THR B 2 67 ? 2.53100 45.66300 72.77800 1.000 34.13000 67 THR B C 1
ATOM 714 O O . THR B 2 67 ? 3.34300 46.46600 73.22600 1.000 39.66000 67 THR B O 1
ATOM 718 N N . LYS B 2 68 ? 1.68600 44.99000 73.55600 1.000 32.04000 68 LYS B N 1
ATOM 719 C CA . LYS B 2 68 ? 1.76400 45.08200 75.01800 1.000 31.43000 68 LYS B CA 1
ATOM 720 C C . LYS B 2 68 ? 2.40300 43.91000 75.79100 1.000 32.35000 68 LYS B C 1
ATOM 721 O O . LYS B 2 68 ? 2.55300 44.00400 77.00700 1.000 34.82000 68 LYS B O 1
ATOM 727 N N . THR B 2 69 ? 2.78700 42.82300 75.12400 1.000 30.68000 69 THR B N 1
ATOM 728 C CA . THR B 2 69 ? 3.16400 41.60600 75.85900 1.000 28.25000 69 THR B CA 1
ATOM 729 C C . THR B 2 69 ? 4.67300 41.42600 76.04000 1.000 29.15000 69 THR B C 1
ATOM 730 O O . THR B 2 69 ? 5.45700 41.59900 75.10000 1.000 28.47000 69 THR B O 1
ATOM 734 N N . THR B 2 70 ? 5.06300 41.06700 77.26400 1.000 25.37000 70 THR B N 1
ATOM 735 C CA . THR B 2 70 ? 6.46500 40.86700 77.61900 1.000 26.86000 70 THR B CA 1
ATOM 736 C C . THR B 2 70 ? 6.70100 39.45700 78.16800 1.000 25.56000 70 THR B C 1
ATOM 737 O O . THR B 2 70 ? 5.79200 38.63300 78.18500 1.000 25.61000 70 THR B O 1
ATOM 741 N N . GLY B 2 71 ? 7.92500 39.18100 78.60400 1.000 24.45000 71 GLY B N 1
ATOM 742 C CA . GLY B 2 71 ? 8.23300 37.91600 79.25000 1.000 24.96000 71 GLY B CA 1
ATOM 743 C C . GLY B 2 71 ? 8.80300 36.85500 78.32800 1.000 22.85000 71 GLY B C 1
ATOM 744 O O . GLY B 2 71 ? 9.29500 37.15600 77.24500 1.000 20.60000 71 GLY B O 1
ATOM 745 N N . VAL B 2 72 ? 8.74300 35.60200 78.76400 1.000 22.73000 72 VAL B N 1
ATOM 746 C CA . VAL B 2 72 ? 9.26400 34.50500 77.96100 1.000 19.43000 72 VAL B CA 1
ATOM 747 C C . VAL B 2 72 ? 8.21500 33.42900 77.72300 1.000 20.54000 72 VAL B C 1
ATOM 748 O O . VAL B 2 72 ? 7.30600 33.22700 78.53000 1.000 22.32000 72 VAL B O 1
ATOM 752 N N . ILE B 2 73 ? 8.34400 32.75000 76.59300 1.000 17.35000 73 ILE B N 1
ATOM 753 C CA . ILE B 2 73 ? 7.50900 31.60600 76.28700 1.000 17.58000 73 ILE B CA 1
ATOM 754 C C . ILE B 2 73 ? 8.19700 30.34200 76.80100 1.000 17.62000 73 ILE B C 1
ATOM 755 O O . ILE B 2 73 ? 9.40400 30.18500 76.63500 1.000 17.33000 73 ILE B O 1
ATOM 760 N N . LEU B 2 74 ? 7.44300 29.44300 77.42300 1.000 16.23000 74 LEU B N 1
ATOM 761 C CA . LEU B 2 74 ? 8.04500 28.19500 77.88000 1.000 17.44000 74 LEU B CA 1
ATOM 762 C C . LEU B 2 74 ? 7.71300 27.10200 76.88000 1.000 16.21000 74 LEU B C 1
ATOM 763 O O . LEU B 2 74 ? 6.60700 26.56900 76.85500 1.000 17.21000 74 LEU B O 1
ATOM 768 N N . ALA B 2 75 ? 8.70900 26.74300 76.08300 1.000 15.75000 75 ALA B N 1
ATOM 769 C CA . ALA B 2 75 ? 8.47300 25.93200 74.90100 1.000 17.85000 75 ALA B CA 1
ATOM 770 C C . ALA B 2 75 ? 8.27600 24.45300 75.24800 1.000 17.18000 75 ALA B C 1
ATOM 771 O O . ALA B 2 75 ? 7.55100 23.74300 74.55300 1.000 18.43000 75 ALA B O 1
ATOM 773 N N . ASP B 2 76 ? 8.89700 23.99700 76.33300 1.000 17.13000 76 ASP B N 1
ATOM 774 C CA . ASP B 2 76 ? 8.79800 22.59000 76.72000 1.000 18.56000 76 ASP B CA 1
ATOM 775 C C . ASP B 2 76 ? 7.49100 22.27500 77.45200 1.000 20.85000 76 ASP B C 1
ATOM 776 O O . ASP B 2 76 ? 7.20400 21.11300 77.76900 1.000 20.81000 76 ASP B O 1
ATOM 781 N N . GLN B 2 77 ? 6.72100 23.31800 77.74800 1.000 17.21000 77 GLN B N 1
ATOM 782 C CA . GLN B 2 77 ? 5.41400 23.17700 78.39200 1.000 18.39000 77 GLN B CA 1
ATOM 783 C C . GLN B 2 77 ? 4.27200 23.15800 77.36700 1.000 19.29000 77 GLN B C 1
ATOM 784 O O . GLN B 2 77 ? 3.11800 23.38200 77.71400 1.000 21.39000 77 GLN B O 1
ATOM 790 N N . VAL B 2 78 ? 4.61900 22.96200 76.09600 1.000 17.44000 78 VAL B N 1
ATOM 791 C CA . VAL B 2 78 ? 3.63900 22.91400 75.01700 1.000 16.61000 78 VAL B CA 1
ATOM 792 C C . VAL B 2 78 ? 2.43200 22.00200 75.33600 1.000 17.84000 78 VAL B C 1
ATOM 793 O O . VAL B 2 78 ? 2.58800 20.85700 75.76600 1.000 16.68000 78 VAL B O 1
ATOM 797 N N . LYS B 2 79 ? 1.22500 22.53900 75.14800 1.000 16.98000 79 LYS B N 1
ATOM 798 C CA . LYS B 2 79 ? -0.01900 21.82500 75.46400 1.000 15.77000 79 LYS B CA 1
ATOM 799 C C . LYS B 2 79 ? -1.13700 22.13100 74.47000 1.000 14.72000 79 LYS B C 1
ATOM 800 O O . LYS B 2 79 ? -1.34200 23.28000 74.08600 1.000 15.36000 79 LYS B O 1
ATOM 806 N N . SER B 2 80 ? -1.88600 21.10300 74.09500 1.000 16.22000 80 SER B N 1
ATOM 807 C CA . SER B 2 80 ? -3.08700 21.28700 73.29700 1.000 14.88000 80 SER B CA 1
ATOM 808 C C . SER B 2 80 ? -4.25800 21.52700 74.23700 1.000 14.22000 80 SER B C 1
ATOM 809 O O . SER B 2 80 ? -4.62100 20.65500 75.01900 1.000 15.23000 80 SER B O 1
ATOM 812 N N . LEU B 2 81 ? -4.84600 22.71400 74.17400 1.000 13.93000 81 LEU B N 1
ATOM 813 C CA . LEU B 2 81 ? -5.86300 23.07600 75.14700 1.000 15.61000 81 LEU B CA 1
ATOM 814 C C . LEU B 2 81 ? -7.18800 23.41800 74.47900 1.000 15.45000 81 LEU B C 1
ATOM 815 O O . LEU B 2 81 ? -7.22700 23.80600 73.31200 1.000 15.61000 81 LEU B O 1
ATOM 820 N N . ASP B 2 82 ? -8.27200 23.30900 75.23900 1.000 15.94000 82 ASP B N 1
ATOM 821 C CA . ASP B 2 82 ? -9.59800 23.53500 74.68800 1.000 18.32000 82 ASP B CA 1
ATOM 822 C C . ASP B 2 82 ? -9.85600 25.02100 74.83400 1.000 17.60000 82 ASP B C 1
ATOM 823 O O . ASP B 2 82 ? -10.09300 25.51300 75.93200 1.000 18.12000 82 ASP B O 1
ATOM 828 N N . TRP B 2 83 ? -9.82900 25.73600 73.71500 1.000 17.95000 83 TRP B N 1
ATOM 829 C CA . TRP B 2 83 ? -9.87400 27.19200 73.77900 1.000 17.02000 83 TRP B CA 1
ATOM 830 C C . TRP B 2 83 ? -11.31100 27.68500 73.94200 1.000 18.45000 83 TRP B C 1
ATOM 831 O O . TRP B 2 83 ? -11.54600 28.83000 74.32300 1.000 20.63000 83 TRP B O 1
ATOM 842 N N . LYS B 2 84 ? -12.26900 26.80300 73.68800 1.000 18.22000 84 LYS B N 1
ATOM 843 C CA . LYS B 2 84 ? -13.67200 27.12200 73.92000 1.000 23.42000 84 LYS B CA 1
ATOM 844 C C . LYS B 2 84 ? -13.98300 27.07800 75.41600 1.000 22.91000 84 LYS B C 1
ATOM 845 O O . LYS B 2 84 ? -14.37700 28.08700 76.00700 1.000 23.84000 84 LYS B O 1
ATOM 851 N N . ALA B 2 85 ? -13.81600 25.90300 76.01600 1.000 20.90000 85 ALA B N 1
ATOM 852 C CA . ALA B 2 85 ? -14.03600 25.71700 77.44500 1.000 22.62000 85 ALA B CA 1
ATOM 853 C C . ALA B 2 85 ? -13.25900 26.73000 78.28800 1.000 22.92000 85 ALA B C 1
ATOM 854 O O . ALA B 2 85 ? -13.73800 27.17700 79.32600 1.000 22.73000 85 ALA B O 1
ATOM 856 N N . ARG B 2 86 ? -12.06300 27.09200 77.83400 1.000 23.08000 86 ARG B N 1
ATOM 857 C CA . ARG B 2 86 ? -11.20700 28.02000 78.56900 1.000 23.95000 86 ARG B CA 1
ATOM 858 C C . ARG B 2 86 ? -11.39300 29.47600 78.14100 1.000 22.26000 86 ARG B C 1
ATOM 859 O O . ARG B 2 86 ? -10.65200 30.34900 78.58800 1.000 23.30000 86 ARG B O 1
ATOM 867 N N . ALA B 2 87 ? -12.35500 29.72300 77.25400 1.000 21.73000 87 ALA B N 1
ATOM 868 C CA . ALA B 2 87 ? -12.73900 31.08300 76.86200 1.000 25.14000 87 ALA B CA 1
ATOM 869 C C . ALA B 2 87 ? -11.56400 31.91700 76.35500 1.000 24.79000 87 ALA B C 1
ATOM 870 O O . ALA B 2 87 ? -11.30500 33.00700 76.86500 1.000 23.80000 87 ALA B O 1
ATOM 872 N N . ALA B 2 88 ? -10.85300 31.39600 75.36100 1.000 24.52000 88 ALA B N 1
ATOM 873 C CA . ALA B 2 88 ? -9.67800 32.07100 74.81600 1.000 24.87000 88 ALA B CA 1
ATOM 874 C C . ALA B 2 88 ? -10.01300 33.42800 74.19800 1.000 24.59000 88 ALA B C 1
ATOM 875 O O . ALA B 2 88 ? -11.01700 33.57900 73.50100 1.000 25.25000 88 ALA B O 1
ATOM 877 N N . ARG B 2 89 ? -9.15700 34.40900 74.46000 1.000 23.23000 89 ARG B N 1
ATOM 878 C CA . ARG B 2 89 ? -9.26900 35.72800 73.85200 1.000 23.95000 89 ARG B CA 1
ATOM 879 C C . ARG B 2 89 ? -7.91600 36.16000 73.29600 1.000 22.52000 89 ARG B C 1
ATOM 880 O O . ARG B 2 89 ? -6.91300 36.12100 74.00400 1.000 20.87000 89 ARG B O 1
ATOM 888 N N . THR B 2 90 ? -7.88500 36.57900 72.03500 1.000 24.96000 90 THR B N 1
ATOM 889 C CA . THR B 2 90 ? -6.64300 37.06100 71.43500 1.000 23.30000 90 THR B CA 1
ATOM 890 C C . THR B 2 90 ? -6.38400 38.50100 71.86500 1.000 23.13000 90 THR B C 1
ATOM 891 O O . THR B 2 90 ? -7.16100 39.39300 71.54100 1.000 24.21000 90 THR B O 1
ATOM 895 N N . VAL B 2 91 ? -5.32400 38.71500 72.64200 1.000 22.05000 91 VAL B N 1
ATOM 896 C CA . VAL B 2 91 ? -4.94600 40.06200 73.06100 1.000 22.97000 91 VAL B CA 1
ATOM 897 C C . VAL B 2 91 ? -3.70300 40.64700 72.38800 1.000 23.17000 91 VAL B C 1
ATOM 898 O O . VAL B 2 91 ? -3.40000 41.82100 72.57100 1.000 24.54000 91 VAL B O 1
ATOM 902 N N . ASP B 2 92 ? -2.99300 39.84000 71.60800 1.000 19.64000 92 ASP B N 1
ATOM 903 C CA . ASP B 2 92 ? -1.70100 40.25600 71.06400 1.000 22.74000 92 ASP B CA 1
ATOM 904 C C . ASP B 2 92 ? -1.21700 39.23200 70.04900 1.000 22.59000 92 ASP B C 1
ATOM 905 O O . ASP B 2 92 ? -1.90800 38.25500 69.76100 1.000 21.29000 92 ASP B O 1
ATOM 910 N N . SER B 2 93 ? -0.02500 39.45700 69.51200 1.000 21.25000 93 SER B N 1
ATOM 911 C CA . SER B 2 93 ? 0.61200 38.48100 68.64300 1.000 22.57000 93 SER B CA 1
ATOM 912 C C . SER B 2 93 ? 2.11500 38.70700 68.63400 1.000 24.26000 93 SER B C 1
ATOM 913 O O . SER B 2 93 ? 2.58400 39.79500 68.95600 1.000 27.14000 93 SER B O 1
ATOM 916 N N . VAL B 2 94 ? 2.87200 37.68500 68.25300 1.000 20.60000 94 VAL B N 1
ATOM 917 C CA . VAL B 2 94 ? 4.32000 37.79600 68.25600 1.000 22.75000 94 VAL B CA 1
ATOM 918 C C . VAL B 2 94 ? 4.85400 37.76800 66.83200 1.000 22.38000 94 VAL B C 1
ATOM 919 O O . VAL B 2 94 ? 4.09000 37.62200 65.88200 1.000 20.97000 94 VAL B O 1
ATOM 923 N N . SER B 2 95 ? 6.16800 37.90600 66.69200 1.000 20.63000 95 SER B N 1
ATOM 924 C CA . SER B 2 95 ? 6.80700 37.85700 65.38600 1.000 25.02000 95 SER B CA 1
ATOM 925 C C . SER B 2 95 ? 6.80800 36.43200 64.84600 1.000 24.62000 95 SER B C 1
ATOM 926 O O . SER B 2 95 ? 6.66600 35.47000 65.60400 1.000 20.76000 95 SER B O 1
ATOM 929 N N . GLY B 2 96 ? 6.96400 36.30500 63.53400 1.000 26.66000 96 GLY B N 1
ATOM 93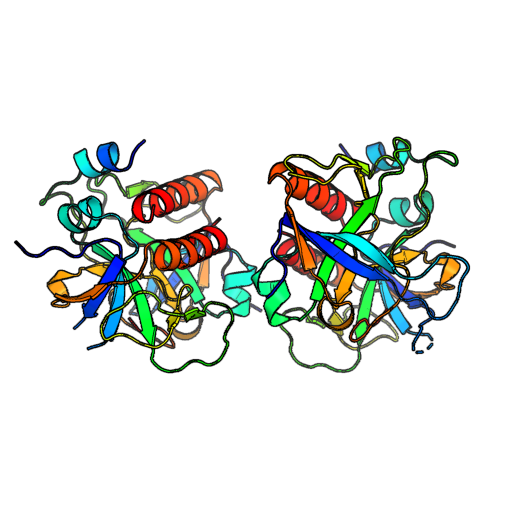0 C CA . GLY B 2 96 ? 7.05100 35.00500 62.89700 1.000 25.52000 96 GLY B CA 1
ATOM 931 C C . GLY B 2 96 ? 8.22400 34.18600 63.40700 1.000 25.22000 96 GLY B C 1
ATOM 932 O O . GLY B 2 96 ? 8.10500 32.97700 63.59200 1.000 23.47000 96 GLY B O 1
ATOM 933 N N . GLU B 2 97 ? 9.35900 34.83700 63.64400 1.000 24.64000 97 GLU B N 1
ATOM 934 C CA . GLU B 2 97 ? 10.55200 34.11900 64.08100 1.000 26.71000 97 GLU B CA 1
ATOM 935 C C . GLU B 2 97 ? 10.45000 33.69000 65.54300 1.000 23.44000 97 GLU B C 1
ATOM 936 O O . GLU B 2 97 ? 11.15200 32.77700 65.97400 1.000 22.65000 97 GLU B O 1
ATOM 942 N N . THR B 2 98 ? 9.57500 34.35100 66.29700 1.000 24.46000 98 THR B N 1
ATOM 943 C CA . THR B 2 98 ? 9.26300 33.94000 67.66500 1.000 21.43000 98 THR B CA 1
ATOM 944 C C . THR B 2 98 ? 8.57800 32.57500 67.67200 1.000 20.89000 98 THR B C 1
ATOM 945 O O . THR B 2 98 ? 8.96000 31.68100 68.42000 1.000 19.44000 98 THR B O 1
ATOM 949 N N . VAL B 2 99 ? 7.55600 32.43500 66.83300 1.000 20.66000 99 VAL B N 1
ATOM 950 C CA . VAL B 2 99 ? 6.84900 31.17200 66.66000 1.000 21.88000 99 VAL B CA 1
ATOM 951 C C . VAL B 2 99 ? 7.78800 30.08700 66.15300 1.000 18.17000 99 VAL B C 1
ATOM 952 O O . VAL B 2 99 ? 7.81200 28.97100 66.66900 1.000 18.74000 99 VAL B O 1
ATOM 956 N N . THR B 2 100 ? 8.57200 30.43500 65.14100 1.000 19.41000 100 THR B N 1
ATOM 957 C CA . THR B 2 100 ? 9.50300 29.50100 64.52600 1.000 20.18000 100 THR B CA 1
ATOM 958 C C . THR B 2 100 ? 10.49800 28.95800 65.54500 1.000 18.87000 100 THR B C 1
ATOM 959 O O . THR B 2 100 ? 10.81300 27.77300 65.53500 1.000 16.96000 100 THR B O 1
ATOM 963 N N . THR B 2 101 ? 10.96900 29.82700 66.43400 1.000 18.90000 101 THR B N 1
ATOM 964 C CA . THR B 2 101 ? 11.91000 29.42300 67.46900 1.000 17.67000 101 THR B CA 1
ATOM 965 C C . THR B 2 101 ? 11.26700 28.43400 68.43600 1.000 18.10000 101 THR B C 1
ATOM 966 O O . THR B 2 101 ? 11.85400 27.39900 68.75800 1.000 20.96000 101 THR B O 1
ATOM 970 N N . VAL B 2 102 ? 10.05600 28.75100 68.88700 1.000 16.64000 102 VAL B N 1
ATOM 971 C CA . VAL B 2 102 ? 9.32800 27.87700 69.80600 1.000 19.38000 102 VAL B CA 1
ATOM 972 C C . VAL B 2 102 ? 9.04000 26.50500 69.17700 1.000 17.85000 102 VAL B C 1
ATOM 973 O O . VAL B 2 102 ? 9.26000 25.46900 69.79700 1.000 17.49000 102 VAL B O 1
ATOM 977 N N . VAL B 2 103 ? 8.55200 26.50800 67.94300 1.000 18.37000 103 VAL B N 1
ATOM 978 C CA . VAL B 2 103 ? 8.20600 25.26900 67.25500 1.000 18.98000 103 VAL B CA 1
ATOM 979 C C . VAL B 2 103 ? 9.45300 24.41200 67.02400 1.000 20.91000 103 VAL B C 1
ATOM 980 O O . VAL B 2 103 ? 9.42300 23.18800 67.17800 1.000 21.23000 103 VAL B O 1
ATOM 984 N N . ASP B 2 104 ? 10.55400 25.07100 66.67900 1.000 20.62000 104 ASP B N 1
ATOM 985 C CA . ASP B 2 104 ? 11.84600 24.40800 66.54900 1.000 22.10000 104 ASP B CA 1
ATOM 986 C C . ASP B 2 104 ? 12.23900 23.66400 67.82700 1.000 21.87000 104 ASP B C 1
ATOM 987 O O . ASP B 2 104 ? 12.71600 22.53000 67.77500 1.000 22.22000 104 ASP B O 1
ATOM 992 N N . MET B 2 105 ? 12.03600 24.30400 68.97300 1.000 19.02000 105 MET B N 1
ATOM 993 C CA . MET B 2 105 ? 12.34100 23.67600 70.25100 1.000 20.23000 105 MET B CA 1
ATOM 994 C C . MET B 2 105 ? 11.46200 22.46000 70.49300 1.000 20.14000 105 MET B C 1
ATOM 995 O O . MET B 2 105 ? 11.95000 21.41800 70.92300 1.000 20.97000 105 MET B O 1
ATOM 1000 N N . VAL B 2 106 ? 10.16800 22.59600 70.21200 1.000 18.87000 106 VAL B N 1
ATOM 1001 C CA . VAL B 2 106 ? 9.23000 21.49800 70.40500 1.000 18.68000 106 VAL B CA 1
ATOM 1002 C C . VAL B 2 106 ? 9.60500 20.30100 69.53500 1.000 18.97000 106 VAL B C 1
ATOM 1003 O O . VAL B 2 106 ? 9.68200 19.17100 70.02100 1.000 17.62000 106 VAL B O 1
ATOM 1007 N N . SER B 2 107 ? 9.86000 20.55300 68.25400 1.000 20.81000 107 SER B N 1
ATOM 1008 C CA . SER B 2 107 ? 10.19100 19.47200 67.33400 1.000 21.40000 107 SER B CA 1
ATOM 1009 C C . SER B 2 107 ? 11.49600 18.80200 67.75600 1.000 20.32000 107 SER B C 1
ATOM 1010 O O . SER B 2 107 ? 11.65400 17.59400 67.60800 1.000 23.75000 107 SER B O 1
ATOM 1013 N N . LYS B 2 108 ? 12.42100 19.57900 68.30400 1.000 20.42000 108 LYS B N 1
ATOM 1014 C CA . LYS B 2 108 ? 13.63500 18.99600 68.86700 1.000 20.52000 108 LYS B CA 1
ATOM 1015 C C . LYS B 2 108 ? 13.30400 18.09500 70.06000 1.000 21.9400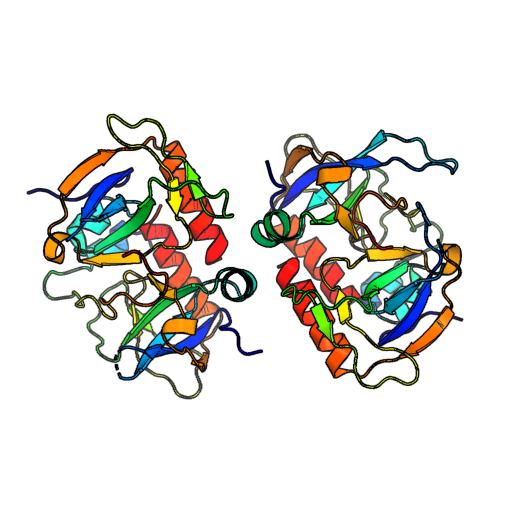0 108 LYS B C 1
ATOM 1016 O O . LYS B 2 108 ? 13.89100 17.02300 70.22100 1.000 22.12000 108 LYS B O 1
ATOM 1022 N N . ILE B 2 109 ? 12.34800 18.51900 70.88200 1.000 21.66000 109 ILE B N 1
ATOM 1023 C CA . ILE B 2 109 ? 11.96400 17.74400 72.05800 1.000 21.05000 109 ILE B CA 1
ATOM 1024 C C . ILE B 2 109 ? 11.33200 16.40500 71.66900 1.000 19.50000 109 ILE B C 1
ATOM 1025 O O . ILE B 2 109 ? 11.62400 15.38100 72.28300 1.000 18.62000 109 ILE B O 1
ATOM 1030 N N . ILE B 2 110 ? 10.49000 16.41100 70.63700 1.000 19.07000 110 ILE B N 1
ATOM 1031 C CA . ILE B 2 110 ? 9.79200 15.19400 70.21900 1.000 19.16000 110 ILE B CA 1
ATOM 1032 C C . ILE B 2 110 ? 10.49000 14.45000 69.07600 1.000 19.82000 110 ILE B C 1
ATOM 1033 O O . ILE B 2 110 ? 9.93200 13.51900 68.49800 1.000 19.63000 110 ILE B O 1
ATOM 1038 N N . LYS B 2 111 ? 11.68900 14.88900 68.71900 1.000 19.87000 111 LYS B N 1
ATOM 1039 C CA . LYS B 2 111 ? 12.52900 14.10600 67.82300 1.000 25.01000 111 LYS B CA 1
ATOM 1040 C C . LYS B 2 111 ? 13.93300 13.92200 68.39200 1.000 32.88000 111 LYS B C 1
ATOM 1041 O O . LYS B 2 111 ? 14.17100 13.01900 69.19800 1.000 31.39000 111 LYS B O 1
ATOM 1047 N N . TYR C 2 4 ? 12.91800 5.14800 87.91600 1.000 33.66000 4 TYR C N 1
ATOM 1048 C CA . TYR C 2 4 ? 12.05300 5.05900 86.74300 1.000 30.97000 4 TYR C CA 1
ATOM 1049 C C . TYR C 2 4 ? 11.95800 6.38300 85.99400 1.000 30.69000 4 TYR C C 1
ATOM 1050 O O . TYR C 2 4 ? 11.92000 7.45500 86.59900 1.000 29.14000 4 TYR C O 1
ATOM 1059 N N . CYS C 2 5 ? 11.94000 6.29500 84.66800 1.000 28.19000 5 CYS C N 1
ATOM 1060 C CA . CYS C 2 5 ? 11.64700 7.44700 83.82400 1.000 27.41000 5 CYS C CA 1
ATOM 1061 C C . CYS C 2 5 ? 10.90000 7.00400 82.56700 1.000 26.98000 5 CYS C C 1
ATOM 1062 O O . CYS C 2 5 ? 11.19900 5.95100 82.01000 1.000 26.69000 5 CYS C O 1
ATOM 1065 N N . PRO C 2 6 ? 9.93100 7.80800 82.10300 1.000 28.36000 6 PRO C N 1
ATOM 1066 C CA . PRO C 2 6 ? 9.26900 7.45100 80.84300 1.000 26.12000 6 PRO C CA 1
ATOM 1067 C C . PRO C 2 6 ? 10.22700 7.50600 79.65300 1.000 24.07000 6 PRO C C 1
ATOM 1068 O O . PRO C 2 6 ? 11.10500 8.37000 79.58500 1.000 23.25000 6 PRO C O 1
ATOM 1072 N N . ALA C 2 7 ? 10.04500 6.58300 78.71800 1.000 22.98000 7 ALA C N 1
ATOM 1073 C CA . ALA C 2 7 ? 10.86900 6.53600 77.52200 1.000 23.20000 7 ALA C CA 1
ATOM 1074 C C . ALA C 2 7 ? 10.01800 6.85700 76.31000 1.000 19.30000 7 ALA C C 1
ATOM 1075 O O . ALA C 2 7 ? 8.80300 6.68600 76.33800 1.000 18.78000 7 ALA C O 1
ATOM 1077 N N . ARG C 2 8 ? 10.65500 7.33800 75.25100 1.000 23.11000 8 ARG C N 1
ATOM 1078 C CA . ARG C 2 8 ? 9.96000 7.55800 73.99500 1.000 20.95000 8 ARG C CA 1
ATOM 1079 C C . ARG C 2 8 ? 9.43500 6.22400 73.46300 1.000 25.66000 8 ARG C C 1
ATOM 1080 O O . ARG C 2 8 ? 10.16700 5.23200 73.41200 1.000 24.09000 8 ARG C O 1
ATOM 1088 N N . GLY C 2 9 ? 8.16000 6.19400 73.09400 1.000 21.22000 9 GLY C N 1
ATOM 1089 C CA . GLY C 2 9 ? 7.55400 4.97900 72.58300 1.000 19.21000 9 GLY C CA 1
ATOM 1090 C C . GLY C 2 9 ? 6.72700 4.26200 73.63000 1.000 22.40000 9 GLY C C 1
ATOM 1091 O O . GLY C 2 9 ? 5.88800 3.41900 73.30000 1.000 23.16000 9 GLY C O 1
ATOM 1092 N N . ASP C 2 10 ? 6.96700 4.59500 74.89600 1.000 20.48000 10 ASP C N 1
ATOM 1093 C CA . ASP C 2 10 ? 6.22400 4.00300 76.00700 1.000 23.65000 10 ASP C CA 1
ATOM 1094 C C . ASP C 2 10 ? 4.74000 4.31500 75.96200 1.000 21.55000 10 ASP C C 1
ATOM 1095 O O . ASP C 2 10 ? 4.34100 5.43600 75.64900 1.000 21.68000 10 ASP C O 1
ATOM 1100 N N . VAL C 2 11 ? 3.93500 3.31000 76.28000 1.000 22.56000 11 VAL C N 1
ATOM 1101 C CA . VAL C 2 11 ? 2.54800 3.51800 76.66100 1.000 22.99000 11 VAL C CA 1
ATOM 1102 C C . VAL C 2 11 ? 2.53000 3.60900 78.18400 1.000 24.17000 11 VAL C C 1
ATOM 1103 O O . VAL C 2 11 ? 2.89700 2.65800 78.87500 1.000 26.20000 11 VAL C O 1
ATOM 1107 N N . ILE C 2 12 ? 2.14400 4.76400 78.70900 1.000 23.00000 12 ILE C N 1
ATOM 1108 C CA . ILE C 2 12 ? 2.11500 4.94100 80.15000 1.000 24.67000 12 ILE C CA 1
ATOM 1109 C C . ILE C 2 12 ? 0.70000 5.19900 80.63000 1.000 23.06000 12 ILE C C 1
ATOM 1110 O O . ILE C 2 12 ? -0.14600 5.67000 79.87200 1.000 26.80000 12 ILE C O 1
ATOM 1115 N N . LEU C 2 13 ? 0.44000 4.86600 81.88800 1.000 25.20000 13 LEU C N 1
ATOM 1116 C CA . LEU C 2 13 ? -0.83400 5.20300 82.51200 1.000 26.16000 13 LEU C CA 1
ATOM 1117 C C . LEU C 2 13 ? -0.66200 6.46200 83.35200 1.000 24.56000 13 LEU C C 1
ATOM 1118 O O . LEU C 2 13 ? 0.30400 6.58100 84.10300 1.000 24.21000 13 LEU C O 1
ATOM 1123 N N . LEU C 2 14 ? -1.59400 7.40000 83.21400 1.000 23.78000 14 LEU C N 1
ATOM 1124 C CA . LEU C 2 14 ? -1.51200 8.67500 83.91600 1.000 21.44000 14 LEU C CA 1
ATOM 1125 C C . LEU C 2 14 ? -2.77600 8.94400 84.72300 1.000 24.74000 14 LEU C C 1
ATOM 1126 O O . LEU C 2 14 ? -3.87200 8.55600 84.31900 1.000 26.86000 14 LEU C O 1
ATOM 1131 N N . ASP C 2 15 ? -2.62300 9.60400 85.86600 1.000 25.13000 15 ASP C N 1
ATOM 1132 C CA . ASP C 2 15 ? -3.77900 10.00400 86.65600 1.000 29.86000 15 ASP C CA 1
ATOM 1133 C C . ASP C 2 15 ? -4.58400 11.06400 85.93100 1.000 30.23000 15 ASP C C 1
ATOM 1134 O O . ASP C 2 15 ? -4.01400 11.98400 85.34200 1.000 30.56000 15 ASP C O 1
ATOM 1139 N N . PHE C 2 16 ? -5.90900 10.94100 85.99500 1.000 35.12000 16 PHE C N 1
ATOM 1140 C CA . PHE C 2 16 ? -6.79300 11.96600 85.44100 1.000 42.17000 16 PHE C CA 1
ATOM 1141 C C . PHE C 2 16 ? -7.62600 12.66100 86.55100 1.000 47.22000 16 PHE C C 1
ATOM 1142 O O . PHE C 2 16 ? -7.52500 12.34300 87.73300 1.000 49.67000 16 PHE C O 1
ATOM 1150 N N . ASN C 2 17 ? -8.51100 13.53300 86.09100 1.000 51.31000 17 ASN C N 1
ATOM 1151 C CA . ASN C 2 17 ? -8.90800 14.82300 86.61600 1.000 51.19000 17 ASN C CA 1
ATOM 1152 C C . ASN C 2 17 ? -10.42000 14.91900 86.34200 1.000 51.92000 17 ASN C C 1
ATOM 1153 O O . ASN C 2 17 ? -11.01500 13.91700 85.94000 1.000 49.08000 17 ASN C O 1
ATOM 1158 N N . PRO C 2 18 ? -11.06100 16.09500 86.56000 1.000 55.87000 18 PRO C N 1
ATOM 1159 C CA . PRO C 2 18 ? -12.47300 16.14000 86.14800 1.000 56.67000 18 PRO C CA 1
ATOM 1160 C C . PRO C 2 18 ? -12.69800 15.79400 84.68000 1.000 54.90000 18 PRO C C 1
ATOM 1161 O O . PRO C 2 18 ? -11.86200 16.19800 83.87800 1.000 51.22000 18 PRO C O 1
ATOM 1165 N N . LYS C 2 27 ? -7.13300 6.46600 85.94600 1.000 28.35000 27 LYS C N 1
ATOM 1166 C CA . LYS C 2 27 ? -5.88300 6.30400 85.21800 1.000 27.65000 27 LYS C CA 1
ATOM 1167 C C . LYS C 2 27 ? -6.14200 6.04400 83.73800 1.000 29.95000 27 LYS C C 1
ATOM 1168 O O . LYS C 2 27 ? -7.03200 5.27600 83.39500 1.000 28.69000 27 LYS C O 1
ATOM 1174 N N . ARG C 2 28 ? -5.31400 6.59000 82.87000 1.000 26.03000 28 ARG C N 1
ATOM 1175 C CA . ARG C 2 28 ? -5.54100 6.75100 81.45300 1.000 28.03000 28 ARG C CA 1
ATOM 1176 C C . ARG C 2 28 ? -4.29000 6.48200 80.60800 1.000 23.34000 28 ARG C C 1
ATOM 1177 O O . ARG C 2 28 ? -3.29800 6.97200 80.97500 1.000 21.72000 28 ARG C O 1
ATOM 1185 N N . PRO C 2 29 ? -4.35600 5.73300 79.49100 1.000 25.27000 29 PRO C N 1
ATOM 1186 C CA . PRO C 2 29 ? -3.18600 5.45200 78.65000 1.000 24.42000 29 PRO C CA 1
ATOM 1187 C C . PRO C 2 29 ? -2.76000 6.62800 77.78200 1.000 22.43000 29 PRO C C 1
ATOM 1188 O O . PRO C 2 29 ? -3.59500 7.40100 77.31200 1.000 22.01000 29 PRO C O 1
ATOM 1192 N N . ALA C 2 30 ? -1.45400 6.74700 77.57400 1.000 23.80000 30 ALA C N 1
ATOM 1193 C CA . ALA C 2 30 ? -0.90400 7.79200 76.72600 1.000 23.12000 30 ALA C CA 1
ATOM 1194 C C . ALA C 2 30 ? 0.41100 7.34300 76.11700 1.000 21.81000 30 ALA C C 1
ATOM 1195 O O . ALA C 2 30 ? 1.14100 6.55800 76.71600 1.000 21.50000 30 ALA C O 1
ATOM 1197 N N . LEU C 2 31 ? 0.71400 7.84700 74.92700 1.000 20.56000 31 LEU C N 1
ATOM 1198 C CA . LEU C 2 31 ? 1.98600 7.55600 74.27800 1.000 19.08000 31 LEU C CA 1
ATOM 1199 C C . LEU C 2 31 ? 2.98800 8.68300 74.52300 1.000 19.96000 31 LEU C C 1
ATOM 1200 O O . LEU C 2 31 ? 2.67300 9.85500 74.32400 1.000 18.97000 31 LEU C O 1
ATOM 1205 N N . VAL C 2 32 ? 4.19400 8.32400 74.94600 1.000 20.08000 32 VAL C N 1
ATOM 1206 C CA . VAL C 2 32 ? 5.26000 9.29900 75.14900 1.000 18.59000 32 VAL C CA 1
ATOM 1207 C C . VAL C 2 32 ? 5.99900 9.56500 73.84800 1.000 18.17000 32 VAL C C 1
ATOM 1208 O O . VAL C 2 32 ? 6.59300 8.65100 73.28000 1.000 21.22000 32 VAL C O 1
ATOM 1212 N N . VAL C 2 33 ? 5.93300 10.79500 73.34600 1.000 16.05000 33 VAL C N 1
ATOM 1213 C CA . VAL C 2 33 ? 6.70300 11.14900 72.15200 1.000 18.23000 33 VAL C CA 1
ATOM 1214 C C . VAL C 2 33 ? 7.97000 11.97700 72.41600 1.000 17.77000 33 VAL C C 1
ATOM 1215 O O . VAL C 2 33 ? 8.75900 12.23500 71.50400 1.000 20.58000 33 VAL C O 1
ATOM 1219 N N . SER C 2 34 ? 8.17300 12.38600 73.65900 1.000 18.88000 34 SER C N 1
ATOM 1220 C CA . SER C 2 34 ? 9.32300 13.21600 73.99500 1.000 19.05000 34 SER C CA 1
ATOM 1221 C C . SER C 2 34 ? 10.56100 12.36900 74.26900 1.000 21.47000 34 SER C C 1
ATOM 1222 O O . SER C 2 34 ? 10.45900 11.24400 74.76700 1.000 20.26000 34 SER C O 1
ATOM 1225 N N . ASP C 2 35 ? 11.72400 12.92400 73.94000 1.000 23.64000 35 ASP C N 1
ATOM 1226 C CA . ASP C 2 35 ? 13.00700 12.24600 74.11700 1.000 22.92000 35 ASP C CA 1
ATOM 1227 C C . ASP C 2 35 ? 13.26400 11.80200 75.55300 1.000 21.48000 35 ASP C C 1
ATOM 1228 O O . ASP C 2 35 ? 12.88200 12.49100 76.50100 1.000 20.21000 35 ASP C O 1
ATOM 1233 N N . ASP C 2 36 ? 13.92400 10.65000 75.68700 1.000 22.09000 36 ASP C N 1
ATOM 1234 C CA . ASP C 2 36 ? 14.24500 10.04100 76.98100 1.000 22.51000 36 ASP C CA 1
ATOM 1235 C C . ASP C 2 36 ? 14.94200 10.99900 77.94800 1.000 22.95000 36 ASP C C 1
ATOM 1236 O O . ASP C 2 36 ? 14.55100 11.12100 79.11200 1.000 22.87000 36 ASP C O 1
ATOM 1241 N N . LEU C 2 37 ? 15.97900 11.67200 77.46300 1.000 21.01000 37 LEU C N 1
ATOM 1242 C CA . LEU C 2 37 ? 16.77100 12.54700 78.31600 1.000 23.57000 37 LEU C CA 1
ATOM 1243 C C . LEU C 2 37 ? 15.95000 13.76000 78.71700 1.000 22.19000 37 LEU C C 1
ATOM 1244 O O . LEU C 2 37 ? 16.11700 14.30400 79.80600 1.000 22.89000 37 LEU C O 1
ATOM 1249 N N . PHE C 2 38 ? 15.05900 14.17400 77.82700 1.000 20.69000 38 PHE C N 1
ATOM 1250 C CA . PHE C 2 38 ? 14.17200 15.28500 78.11000 1.000 20.28000 38 PHE C CA 1
ATOM 1251 C C . PHE C 2 38 ? 13.25800 14.93800 79.27300 1.000 20.55000 38 PHE C C 1
ATOM 1252 O O . PHE C 2 38 ? 13.05300 15.75700 80.16700 1.000 18.85000 38 PHE C O 1
ATOM 1260 N N . ASN C 2 39 ? 12.70100 13.72900 79.24100 1.000 19.74000 39 ASN C N 1
ATOM 1261 C CA . ASN C 2 39 ? 11.80100 13.27800 80.29500 1.000 21.51000 39 ASN C CA 1
ATOM 1262 C C . ASN C 2 39 ? 12.52400 13.22400 81.63600 1.000 21.54000 39 ASN C C 1
ATOM 1263 O O . ASN C 2 39 ? 11.96900 13.57900 82.67000 1.000 21.76000 39 ASN C O 1
ATOM 1268 N N . GLN C 2 40 ? 13.77400 12.77900 81.60700 1.000 23.45000 40 GLN C N 1
ATOM 1269 C CA . GLN C 2 40 ? 14.55500 12.64100 82.82800 1.000 25.35000 40 GLN C CA 1
ATOM 1270 C C . GLN C 2 40 ? 14.96300 13.99800 83.38400 1.000 24.17000 40 GLN C C 1
ATOM 1271 O O . GLN C 2 40 ? 14.72800 14.29500 84.55300 1.000 24.38000 40 GLN C O 1
ATOM 1277 N N . VAL C 2 41 ? 15.55800 14.82500 82.53200 1.000 20.87000 41 VAL C N 1
ATOM 1278 C CA . VAL C 2 41 ? 16.10000 16.10700 82.95700 1.000 22.24000 41 VAL C CA 1
ATOM 1279 C C . VAL C 2 41 ? 15.02200 17.11400 83.36500 1.000 23.84000 41 VAL C C 1
ATOM 1280 O O . VAL C 2 41 ? 15.08600 17.67200 84.46000 1.000 22.69000 41 VAL C O 1
ATOM 1284 N N . THR C 2 42 ? 14.03800 17.35100 82.49700 1.000 21.59000 42 THR C N 1
ATOM 1285 C CA . THR C 2 42 ? 13.05300 18.39900 82.75900 1.000 20.66000 42 THR C CA 1
ATOM 1286 C C . THR C 2 42 ? 11.96900 17.95900 83.74000 1.000 21.33000 42 THR C C 1
ATOM 1287 O O . THR C 2 42 ? 11.39200 18.78600 84.44100 1.000 20.59000 42 THR C O 1
ATOM 1291 N N . GLY C 2 43 ? 11.68800 16.66300 83.78800 1.000 20.04000 43 GLY C N 1
ATOM 1292 C CA . GLY C 2 43 ? 10.60700 16.16800 84.62000 1.000 19.81000 43 GLY C CA 1
ATOM 1293 C C . GLY C 2 43 ? 9.27200 16.22900 83.89800 1.000 21.92000 43 GLY C C 1
ATOM 1294 O O . GLY C 2 43 ? 8.24100 15.83100 84.44500 1.000 19.49000 43 GLY C O 1
ATOM 1295 N N . PHE C 2 44 ? 9.29800 16.72100 82.66000 1.000 18.01000 44 PHE C N 1
ATOM 1296 C CA . PHE C 2 44 ? 8.11700 16.74100 81.80400 1.000 16.94000 44 PHE C CA 1
ATOM 1297 C C . PHE C 2 44 ? 8.14400 15.58600 80.81000 1.000 18.14000 44 PHE C C 1
ATOM 1298 O O . PHE C 2 44 ? 9.21100 15.12200 80.39600 1.000 17.26000 44 PHE C O 1
ATOM 1306 N N . ALA C 2 45 ? 6.96000 15.10300 80.46300 1.000 16.27000 45 ALA C N 1
ATOM 1307 C CA . ALA C 2 45 ? 6.79900 14.19400 79.34000 1.000 17.86000 45 ALA C CA 1
ATOM 1308 C C . ALA C 2 45 ? 5.79100 14.78200 78.36800 1.000 16.87000 45 ALA C C 1
ATOM 1309 O O . ALA C 2 45 ? 4.73700 15.27600 78.77700 1.000 17.41000 45 ALA C O 1
ATOM 1311 N N . VAL C 2 46 ? 6.11800 14.74300 77.08100 1.000 17.34000 46 VAL C N 1
ATOM 1312 C CA . VAL C 2 46 ? 5.17800 15.16000 76.04900 1.000 15.81000 46 VAL C CA 1
ATOM 1313 C C . VAL C 2 46 ? 4.45400 13.91700 75.55900 1.000 19.23000 46 VAL C C 1
ATOM 1314 O O . VAL C 2 46 ? 5.07000 13.01100 74.99600 1.000 17.45000 46 VAL C O 1
ATOM 1318 N N . VAL C 2 47 ? 3.14800 13.86200 75.80400 1.000 18.35000 47 VAL C N 1
ATOM 1319 C CA . VAL C 2 47 ? 2.39000 12.64000 75.56600 1.000 18.78000 47 VAL C CA 1
ATOM 1320 C C . VAL C 2 47 ? 1.13300 12.90000 74.75100 1.000 19.46000 47 VAL C C 1
ATOM 1321 O O . VAL C 2 47 ? 0.62900 14.02300 74.71200 1.000 17.69000 47 VAL C O 1
ATOM 1325 N N . CYS C 2 48 ? 0.62900 11.85100 74.10400 1.000 19.73000 48 CYS C N 1
ATOM 1326 C CA . CYS C 2 48 ? -0.65500 11.91600 73.42700 1.000 21.49000 48 CYS C CA 1
ATOM 1327 C C . CYS C 2 48 ? -1.54800 10.82800 73.99100 1.000 21.74000 48 CYS C C 1
ATOM 1328 O O . CYS C 2 48 ? -1.10100 9.70000 74.18700 1.000 25.92000 48 CYS C O 1
ATOM 1331 N N . PRO C 2 49 ? -2.82800 11.14900 74.22000 1.000 21.80000 49 PRO C N 1
ATOM 1332 C CA . PRO C 2 49 ? -3.74800 10.17400 74.80600 1.000 24.28000 49 PRO C CA 1
ATOM 1333 C C . PRO C 2 49 ? -4.16500 9.10100 73.82500 1.000 20.02000 49 PRO C C 1
ATOM 1334 O O . PRO C 2 49 ? -4.26100 9.34900 72.62800 1.000 20.69000 49 PRO C O 1
ATOM 1338 N N . ILE C 2 50 ? -4.39900 7.90900 74.34600 1.000 23.46000 50 ILE C N 1
ATOM 1339 C CA . ILE C 2 50 ? -4.87000 6.79200 73.54700 1.000 23.39000 50 ILE C CA 1
ATOM 1340 C C . ILE C 2 50 ? -6.33600 6.54300 73.87800 1.000 27.19000 50 ILE C C 1
ATOM 1341 O O . ILE C 2 50 ? -6.72900 6.59200 75.04600 1.000 26.14000 50 ILE C O 1
ATOM 1346 N N . THR C 2 51 ? -7.15700 6.30600 72.86100 1.000 25.82000 51 THR C N 1
ATOM 1347 C CA . THR C 2 51 ? -8.57300 6.05400 73.11000 1.000 28.90000 51 THR C CA 1
ATOM 1348 C C . THR C 2 51 ? -9.11400 4.88100 72.29000 1.000 31.01000 51 THR C C 1
ATOM 1349 O O . THR C 2 51 ? -8.63400 4.60200 71.18900 1.000 27.30000 51 THR C O 1
ATOM 1353 N N . ASN C 2 52 ? -10.11200 4.19600 72.84700 1.000 33.48000 52 ASN C N 1
ATOM 1354 C CA . ASN C 2 52 ? -10.73700 3.04800 72.19400 1.000 35.38000 52 ASN C CA 1
ATOM 1355 C C . ASN C 2 52 ? -11.83400 3.46900 71.22000 1.000 36.13000 52 ASN C C 1
ATOM 1356 O O . ASN C 2 52 ? -12.28200 2.68100 70.38900 1.000 36.74000 52 ASN C O 1
ATOM 1361 N N . GLN C 2 53 ? -12.26200 4.72000 71.31900 1.000 35.74000 53 GLN C N 1
ATOM 1362 C CA . GLN C 2 53 ? -13.23900 5.24900 70.38200 1.000 38.36000 53 GLN C CA 1
ATOM 1363 C C . GLN C 2 53 ? -12.53200 5.62300 69.08900 1.000 42.64000 53 GLN C C 1
ATOM 1364 O O . GLN C 2 53 ? -11.64000 6.47000 69.09000 1.000 44.18000 53 GLN C O 1
ATOM 1370 N N . ILE C 2 54 ? -12.92000 4.99700 67.98400 1.000 44.43000 54 ILE C N 1
ATOM 1371 C CA . ILE C 2 54 ? -12.36800 5.39300 66.69800 1.000 47.79000 54 ILE C CA 1
ATOM 1372 C C . ILE C 2 54 ? -13.42500 6.19300 65.95900 1.000 51.10000 54 ILE C C 1
ATOM 1373 O O . ILE C 2 54 ? -14.41200 5.65100 65.46400 1.000 50.24000 54 ILE C O 1
ATOM 1378 N N . LYS C 2 55 ? -13.19900 7.49900 65.90700 1.000 50.98000 55 LYS C N 1
ATOM 1379 C CA . LYS C 2 55 ? -14.13600 8.43500 65.31400 1.000 52.99000 55 LYS C CA 1
ATOM 1380 C C . LYS C 2 55 ? -13.75100 8.80900 63.88600 1.000 54.46000 55 LYS C C 1
ATOM 1381 O O . LYS C 2 55 ? -14.48800 9.51700 63.19700 1.000 58.41000 55 LYS C O 1
ATOM 1387 N N . GLY C 2 56 ? -12.60000 8.31800 63.44300 1.000 51.55000 56 GLY C N 1
ATOM 1388 C CA . GLY C 2 56 ? -12.10300 8.62800 62.11600 1.000 52.73000 56 GLY C CA 1
ATOM 1389 C C . GLY C 2 56 ? -11.64800 10.06600 61.91800 1.000 48.12000 56 GLY C C 1
ATOM 1390 O O . GLY C 2 56 ? -11.59300 10.54000 60.78200 1.000 48.18000 56 GLY C O 1
ATOM 1391 N N . TYR C 2 57 ? -11.33200 10.76800 63.00700 1.000 47.13000 57 TYR C N 1
ATOM 1392 C CA . TYR C 2 57 ? -10.75800 12.11000 62.90300 1.000 43.72000 57 TYR C CA 1
ATOM 1393 C C . TYR C 2 57 ? -9.42600 12.00000 62.16300 1.000 39.42000 57 TYR C C 1
ATOM 1394 O O . TYR C 2 57 ? -8.74400 10.97600 62.26500 1.000 33.91000 57 TYR C O 1
ATOM 1403 N N . PRO C 2 58 ? -9.04000 13.05300 61.42300 1.000 40.08000 58 PRO C N 1
ATOM 1404 C CA . PRO C 2 58 ? -7.81800 12.98700 60.61500 1.000 35.69000 58 PRO C CA 1
ATOM 1405 C C . PRO C 2 58 ? -6.55000 12.94200 61.46100 1.000 31.85000 58 PRO C C 1
ATOM 1406 O O . PRO C 2 58 ? -5.48200 12.60500 60.94800 1.000 33.56000 58 PRO C O 1
ATOM 1410 N N . PHE C 2 59 ? -6.66200 13.30100 62.73600 1.000 29.68000 59 PHE C N 1
ATOM 1411 C CA . PHE C 2 59 ? -5.50500 13.33400 63.62600 1.000 31.07000 59 PHE C CA 1
ATOM 1412 C C . PHE C 2 59 ? -5.34000 12.06100 64.47200 1.000 27.88000 59 PHE C C 1
ATOM 1413 O O . PHE C 2 59 ? -4.51100 12.01500 65.38000 1.000 23.73000 59 PHE C O 1
ATOM 1421 N N . GLU C 2 60 ? -6.15300 11.04600 64.18900 1.000 27.66000 60 GLU C N 1
ATOM 1422 C CA . GLU C 2 60 ? -6.03600 9.74800 64.85300 1.000 28.50000 60 GLU C CA 1
ATOM 1423 C C . GLU C 2 60 ? -4.92000 8.88700 64.27100 1.000 25.67000 60 GLU C C 1
ATOM 1424 O O . GLU C 2 60 ? -4.82800 8.71900 63.06000 1.000 25.68000 60 GLU C O 1
ATOM 1430 N N . VAL C 2 61 ? -4.07500 8.33800 65.13600 1.000 27.32000 61 VAL C N 1
ATOM 1431 C CA . VAL C 2 61 ? -3.07900 7.36100 64.70600 1.000 23.63000 61 VAL C CA 1
ATOM 1432 C C . VAL C 2 61 ? -3.30400 6.00200 65.36800 1.000 24.58000 61 VAL C C 1
ATOM 1433 O O . VAL C 2 61 ? -3.27200 5.89000 66.59400 1.000 23.99000 61 VAL C O 1
ATOM 1437 N N . PRO C 2 62 ? -3.55700 4.96600 64.55400 1.000 26.31000 62 PRO C N 1
ATOM 1438 C CA . PRO C 2 62 ? -3.74300 3.61400 65.08400 1.000 26.85000 62 PRO C CA 1
ATOM 1439 C C . PRO C 2 62 ? -2.51700 3.12800 65.84400 1.000 25.53000 62 PRO C C 1
ATOM 1440 O O . PRO C 2 62 ? -1.38000 3.28200 65.39700 1.000 24.19000 62 PRO C O 1
ATOM 1444 N N . VAL C 2 63 ? -2.77000 2.58200 67.02300 1.000 22.51000 63 VAL C N 1
ATOM 1445 C CA . VAL C 2 63 ? -1.74500 1.95700 67.83800 1.000 27.41000 63 VAL C CA 1
ATOM 1446 C C . VAL C 2 63 ? -1.22300 0.69900 67.14000 1.000 30.34000 63 VAL C C 1
ATOM 1447 O O . VAL C 2 63 ? -2.00800 -0.05800 66.56900 1.000 30.48000 63 VAL C O 1
ATOM 1451 N N . ASP C 2 64 ? 0.09400 0.49400 67.15900 1.000 30.01000 64 ASP C N 1
ATOM 1452 C CA . ASP C 2 64 ? 0.69400 -0.68600 66.53700 1.000 33.19000 64 ASP C CA 1
ATOM 1453 C C . ASP C 2 64 ? 1.90300 -1.21500 67.31000 1.000 34.69000 64 ASP C C 1
ATOM 1454 O O . ASP C 2 64 ? 2.58500 -0.46200 68.00600 1.000 32.21000 64 ASP C O 1
ATOM 1459 N N . GLY C 2 65 ? 2.15600 -2.51600 67.17700 1.000 36.13000 65 GLY C N 1
ATOM 1460 C CA . GLY C 2 65 ? 3.31800 -3.15600 67.77300 1.000 36.56000 65 GLY C CA 1
ATOM 1461 C C . GLY C 2 65 ? 3.27500 -3.31700 69.28300 1.000 38.05000 65 GLY C C 1
ATOM 1462 O O . GLY C 2 65 ? 4.31700 -3.27700 69.94000 1.000 42.47000 65 GLY C O 1
ATOM 1463 N N . THR C 2 66 ? 2.08300 -3.52500 69.83700 1.000 37.24000 66 THR C N 1
ATOM 1464 C CA . THR C 2 66 ? 1.90800 -3.54100 71.29000 1.000 37.74000 66 THR C CA 1
ATOM 1465 C C . THR C 2 66 ? 1.35000 -4.84800 71.83800 1.000 39.85000 66 THR C C 1
ATOM 1466 O O . THR C 2 66 ? 0.77500 -5.65200 71.10300 1.000 44.08000 66 THR C O 1
ATOM 1470 N N . THR C 2 67 ? 1.52100 -5.04200 73.14300 1.000 37.95000 67 THR C N 1
ATOM 1471 C CA . THR C 2 67 ? 1.02500 -6.23400 73.82300 1.000 41.47000 67 THR C CA 1
ATOM 1472 C C . THR C 2 67 ? -0.45700 -6.09900 74.20800 1.000 41.33000 67 THR C C 1
ATOM 1473 O O . THR C 2 67 ? -1.31700 -6.74700 73.61200 1.000 44.07000 67 THR C O 1
ATOM 1477 N N . LYS C 2 68 ? -0.74700 -5.26700 75.20800 1.000 40.31000 68 LYS C N 1
ATOM 1478 C CA . LYS C 2 68 ? -2.09400 -5.17300 75.77100 1.000 40.22000 68 LYS C CA 1
ATOM 1479 C C . LYS C 2 68 ? -2.92200 -3.99500 75.24900 1.000 38.26000 68 LYS C C 1
ATOM 1480 O O . LYS C 2 68 ? -4.12000 -3.90300 75.51800 1.000 42.89000 68 LYS C O 1
ATOM 1486 N N . THR C 2 69 ? -2.30900 -3.11500 74.46600 1.000 38.36000 69 THR C N 1
ATOM 1487 C CA . THR C 2 69 ? -2.94400 -1.82600 74.20100 1.000 36.49000 69 THR C CA 1
ATOM 1488 C C . THR C 2 69 ? -3.51300 -1.70800 72.79100 1.000 33.25000 69 THR C C 1
ATOM 1489 O O . THR C 2 69 ? -2.86100 -2.05600 71.80800 1.000 32.78000 69 THR C O 1
ATOM 1493 N N . THR C 2 70 ? -4.74000 -1.20700 72.71200 1.000 32.97000 70 THR C N 1
ATOM 1494 C CA . THR C 2 70 ? -5.43700 -1.06100 71.44600 1.000 32.41000 70 THR C CA 1
ATOM 1495 C C . THR C 2 70 ? -5.86300 0.39100 71.24000 1.000 30.92000 70 THR C C 1
ATOM 1496 O O . THR C 2 70 ? -5.57500 1.25400 72.07300 1.000 27.95000 70 THR C O 1
ATOM 1500 N N . GLY C 2 71 ? -6.53900 0.65800 70.12700 1.000 29.66000 71 GLY C N 1
ATOM 1501 C CA . GLY C 2 71 ? -7.16300 1.95100 69.91000 1.000 30.06000 71 GLY C CA 1
ATOM 1502 C C . GLY C 2 71 ? -6.36000 2.91200 69.06500 1.000 27.60000 71 GLY C C 1
ATOM 1503 O O . GLY C 2 71 ? -5.46700 2.50400 68.32500 1.000 27.01000 71 GLY C O 1
ATOM 1504 N N . VAL C 2 72 ? -6.69000 4.19600 69.16400 1.000 27.30000 72 VAL C N 1
ATOM 1505 C CA . VAL C 2 72 ? -5.97100 5.21700 68.41300 1.000 27.32000 72 VAL C CA 1
ATOM 1506 C C . VAL C 2 72 ? -5.27600 6.21500 69.33100 1.000 25.12000 72 VAL C C 1
ATOM 1507 O O . VAL C 2 72 ? -5.69900 6.45200 70.46200 1.000 24.48000 72 VAL C O 1
ATOM 1511 N N . ILE C 2 73 ? -4.19500 6.78700 68.82300 1.000 23.70000 73 ILE C N 1
ATOM 1512 C CA . ILE C 2 73 ? -3.46400 7.83100 69.51500 1.000 23.42000 73 ILE C CA 1
ATOM 1513 C C . ILE C 2 73 ? -3.95400 9.17500 68.98100 1.000 22.52000 73 ILE C C 1
ATOM 1514 O O . ILE C 2 73 ? -4.07500 9.34700 67.76700 1.000 23.56000 73 ILE C O 1
ATOM 1519 N N . LEU C 2 74 ? -4.24500 10.12400 69.86700 1.000 20.56000 74 LEU C N 1
ATOM 1520 C CA . LEU C 2 74 ? -4.77500 11.40700 69.41100 1.000 23.05000 74 LEU C CA 1
ATOM 1521 C C . LEU C 2 74 ? -3.67200 12.45200 69.38500 1.000 19.18000 74 LEU C C 1
ATOM 1522 O O . LEU C 2 74 ? -3.28700 12.99300 70.41700 1.000 17.63000 74 LEU C O 1
ATOM 1527 N N . ALA C 2 75 ? -3.20300 12.77600 68.18800 1.000 20.65000 75 ALA C N 1
ATOM 1528 C CA . ALA C 2 75 ? -2.08100 13.69600 68.05400 1.000 20.85000 75 ALA C CA 1
ATOM 1529 C C . ALA C 2 75 ? -2.53700 15.13000 68.33800 1.000 19.50000 75 ALA C C 1
ATOM 1530 O O . ALA C 2 75 ? -1.74800 15.95900 68.77500 1.000 20.04000 75 ALA C O 1
ATOM 1532 N N . ASP C 2 76 ? -3.82200 15.39700 68.12500 1.000 19.93000 76 ASP C N 1
ATOM 1533 C CA . ASP C 2 76 ? -4.38400 16.72900 68.34300 1.000 20.22000 76 ASP C CA 1
ATOM 1534 C C . ASP C 2 76 ? -4.55300 17.07200 69.82800 1.000 21.93000 76 ASP C C 1
ATOM 1535 O O . ASP C 2 76 ? -4.83100 18.22200 70.17900 1.000 17.89000 76 ASP C O 1
ATOM 1540 N N . GLN C 2 77 ? -4.44700 16.06200 70.68800 1.000 17.63000 77 GLN C N 1
ATOM 1541 C CA . GLN C 2 77 ? -4.52500 16.25300 72.14200 1.000 20.10000 77 GLN C CA 1
ATOM 1542 C C . GLN C 2 77 ? -3.17200 16.23300 72.87900 1.000 18.04000 77 GLN C C 1
ATOM 1543 O O . GLN C 2 77 ? -3.13000 16.10100 74.10700 1.000 17.63000 77 GLN C O 1
ATOM 1549 N N . VAL C 2 78 ? -2.08000 16.28100 72.12600 1.000 15.46000 78 VAL C N 1
ATOM 1550 C CA . VAL C 2 78 ? -0.74000 16.25000 72.70000 1.000 14.04000 78 VAL C CA 1
ATOM 1551 C C . VAL C 2 78 ? -0.56600 17.26100 73.83800 1.000 14.78000 78 VAL C C 1
ATOM 1552 O O . VAL C 2 78 ? -1.01400 18.40200 73.74900 1.000 16.29000 78 VAL C O 1
ATOM 1556 N N . LYS C 2 79 ? 0.05700 16.81500 74.92800 1.000 15.96000 79 LYS C N 1
ATOM 1557 C CA . LYS C 2 79 ? 0.31200 17.67100 76.09000 1.000 16.88000 79 LYS C CA 1
ATOM 1558 C C . LYS C 2 79 ? 1.65200 17.38000 76.74800 1.000 15.99000 79 LYS C C 1
ATOM 1559 O O . LYS C 2 79 ? 2.01900 16.22300 76.94300 1.000 16.92000 79 LYS C O 1
ATOM 1565 N N . SER C 2 80 ? 2.37000 18.43400 77.11400 1.000 16.75000 80 SER C N 1
ATOM 1566 C CA . SER C 2 80 ? 3.50900 18.28600 78.00700 1.000 18.83000 80 SER C CA 1
ATOM 1567 C C . SER C 2 80 ? 2.97700 18.27000 79.43300 1.000 20.47000 80 SER C C 1
ATOM 1568 O O . SER C 2 80 ? 2.16700 19.11500 79.79600 1.000 20.87000 80 SER C O 1
ATOM 1571 N N . LEU C 2 81 ? 3.39900 17.29000 80.23000 1.000 19.33000 81 LEU C N 1
ATOM 1572 C CA . LEU C 2 81 ? 2.90100 17.16300 81.59800 1.000 22.29000 81 LEU C CA 1
ATOM 1573 C C . LEU C 2 81 ? 4.01200 16.73400 82.53900 1.000 21.50000 81 LEU C C 1
ATOM 1574 O O . LEU C 2 81 ? 5.04800 16.24800 82.10000 1.000 21.49000 81 LEU C O 1
ATOM 1579 N N . ASP C 2 82 ? 3.76700 16.86700 83.83600 1.000 22.71000 82 ASP C N 1
ATOM 1580 C CA . ASP C 2 82 ? 4.69600 16.37000 84.84300 1.000 23.90000 82 ASP C CA 1
ATOM 1581 C C . ASP C 2 82 ? 4.31200 14.92400 85.09000 1.000 23.04000 82 ASP C C 1
ATOM 1582 O O . ASP C 2 82 ? 3.24000 14.64700 85.63200 1.000 22.20000 82 ASP C O 1
ATOM 1587 N N . TRP C 2 83 ? 5.18900 14.00200 84.70400 1.000 19.36000 83 TRP C N 1
ATOM 1588 C CA . TRP C 2 83 ? 4.82500 12.59200 84.72500 1.000 20.43000 83 TRP C CA 1
ATOM 1589 C C . TRP C 2 83 ? 4.86000 12.02400 86.14400 1.000 21.94000 83 TRP C C 1
ATOM 1590 O O . TRP C 2 83 ? 4.07100 11.14100 86.47700 1.000 21.59000 83 TRP C O 1
ATOM 1601 N N . LYS C 2 84 ? 5.75400 12.54800 86.97800 1.000 21.23000 84 LYS C N 1
ATOM 1602 C CA . LYS C 2 84 ? 5.87500 12.09600 88.36200 1.000 21.92000 84 LYS C CA 1
ATOM 1603 C C . LYS C 2 84 ? 4.63300 12.48000 89.16300 1.000 23.70000 84 LYS C C 1
ATOM 1604 O O . LYS C 2 84 ? 4.05600 11.65300 89.87500 1.000 21.93000 84 LYS C O 1
ATOM 1610 N N . ALA C 2 85 ? 4.22100 13.73900 89.03100 1.000 21.85000 85 ALA C N 1
ATOM 1611 C CA . ALA C 2 85 ? 3.05900 14.25700 89.74100 1.000 24.53000 85 ALA C CA 1
ATOM 1612 C C . ALA C 2 85 ? 1.78800 13.50400 89.35800 1.000 24.99000 85 ALA C C 1
ATOM 1613 O O . ALA C 2 85 ? 0.81300 13.49600 90.10700 1.000 24.89000 85 ALA C O 1
ATOM 1615 N N . ARG C 2 86 ? 1.80000 12.89500 88.17500 1.000 24.20000 86 ARG C N 1
ATOM 1616 C CA . ARG C 2 86 ? 0.66500 12.11600 87.69300 1.000 26.10000 86 ARG C CA 1
ATOM 1617 C C . ARG C 2 86 ? 0.83200 10.62400 87.94000 1.000 27.61000 86 ARG C C 1
ATOM 1618 O O . ARG C 2 86 ? 0.00400 9.82800 87.49000 1.000 26.07000 86 ARG C O 1
ATOM 1626 N N . ALA C 2 87 ? 1.91000 10.25300 88.62900 1.000 25.33000 87 ALA C N 1
ATOM 1627 C CA . ALA C 2 87 ? 2.20000 8.85300 88.93500 1.000 29.14000 87 ALA C CA 1
ATOM 1628 C C . ALA C 2 87 ? 2.28800 8.00900 87.66400 1.000 33.40000 87 ALA C C 1
ATOM 1629 O O . ALA C 2 87 ? 1.69300 6.93100 87.58000 1.000 31.22000 87 ALA C O 1
ATOM 1631 N N . ALA C 2 88 ? 3.02800 8.51500 86.68100 1.000 25.68000 88 ALA C N 1
ATOM 1632 C CA . ALA C 2 88 ? 3.24400 7.81100 85.42100 1.000 26.87000 88 ALA C CA 1
ATOM 1633 C C . ALA C 2 88 ? 3.83400 6.42500 85.63700 1.000 31.75000 88 ALA C C 1
ATOM 1634 O O . ALA C 2 88 ? 4.78500 6.25900 86.40200 1.000 31.67000 88 ALA C O 1
ATOM 1636 N N . ARG C 2 89 ? 3.26300 5.43400 84.96000 1.000 29.50000 89 ARG C N 1
ATOM 1637 C CA . ARG C 2 89 ? 3.81200 4.08200 84.96100 1.000 31.41000 89 ARG C CA 1
ATOM 1638 C C . ARG C 2 89 ? 3.71600 3.48500 83.56300 1.000 28.26000 89 ARG C C 1
ATOM 1639 O O . ARG C 2 89 ? 2.68400 3.60000 82.90600 1.000 26.75000 89 ARG C O 1
ATOM 1647 N N . THR C 2 90 ? 4.79000 2.83600 83.12100 1.000 29.54000 90 THR C N 1
ATOM 1648 C CA . THR C 2 90 ? 4.84800 2.26100 81.78100 1.000 28.41000 90 THR C CA 1
ATOM 1649 C C . THR C 2 90 ? 4.28600 0.84000 81.75300 1.000 28.30000 90 THR C C 1
ATOM 1650 O O . THR C 2 90 ? 4.82800 -0.05500 82.39700 1.000 30.07000 90 THR C O 1
ATOM 1654 N N . VAL C 2 91 ? 3.17300 0.64900 81.04500 1.000 28.98000 91 VAL C N 1
ATOM 1655 C CA . VAL C 2 91 ? 2.57700 -0.67900 80.88300 1.000 28.51000 91 VAL C CA 1
ATOM 1656 C C . VAL C 2 91 ? 2.82200 -1.37700 79.53700 1.000 28.71000 91 VAL C C 1
ATOM 1657 O O . VAL C 2 91 ? 2.42100 -2.52600 79.36100 1.000 31.74000 91 VAL C O 1
ATOM 1661 N N . ASP C 2 92 ? 3.48400 -0.70200 78.60400 1.000 27.89000 92 ASP C N 1
ATOM 1662 C CA . ASP C 2 92 ? 3.51900 -1.15200 77.20900 1.000 27.63000 92 ASP C CA 1
ATOM 1663 C C . ASP C 2 92 ? 4.38300 -0.20700 76.38000 1.000 26.65000 92 ASP C C 1
ATOM 1664 O O . ASP C 2 92 ? 4.89300 0.78700 76.89900 1.000 23.99000 92 ASP C O 1
ATOM 1669 N N . SER C 2 93 ? 4.55900 -0.52600 75.10100 1.000 23.76000 93 SER C N 1
ATOM 1670 C CA . SER C 2 93 ? 5.23100 0.37600 74.16900 1.000 25.10000 93 SER C CA 1
ATOM 1671 C C . SER C 2 93 ? 4.70400 0.15700 72.75500 1.000 25.73000 93 SER C C 1
ATOM 1672 O O . SER C 2 93 ? 3.88700 -0.73200 72.53400 1.000 27.92000 93 SER C O 1
ATOM 1675 N N . VAL C 2 94 ? 5.17000 0.95800 71.79900 1.000 24.50000 94 VAL C N 1
ATOM 1676 C CA . VAL C 2 94 ? 4.69700 0.84000 70.41900 1.000 25.54000 94 VAL C CA 1
ATOM 1677 C C . VAL C 2 94 ? 5.86200 0.80600 69.44300 1.000 25.01000 94 VAL C C 1
ATOM 1678 O O . VAL C 2 94 ? 6.99000 1.13500 69.79700 1.000 25.58000 94 VAL C O 1
ATOM 1682 N N . SER C 2 95 ? 5.57900 0.42200 68.20400 1.000 26.51000 95 SER C N 1
ATOM 1683 C CA . SER C 2 95 ? 6.59500 0.39200 67.16300 1.000 28.76000 95 SER C CA 1
ATOM 1684 C C . SER C 2 95 ? 7.128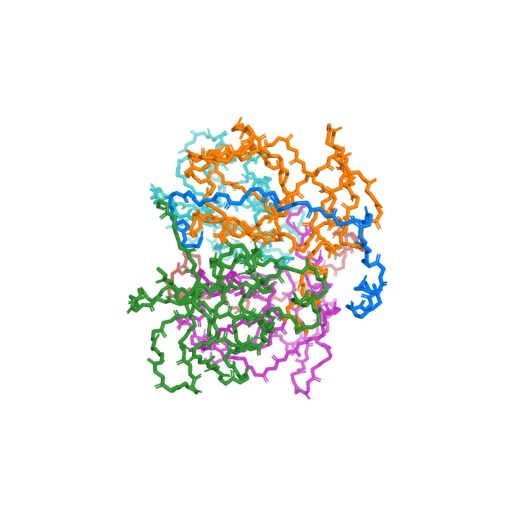00 1.79400 66.87900 1.000 29.25000 95 SER C C 1
ATOM 1685 O O . SER C 2 95 ? 6.45200 2.79400 67.14700 1.000 27.64000 95 SER C O 1
ATOM 1688 N N . GLY C 2 96 ? 8.34300 1.85700 66.34400 1.000 29.01000 96 GLY C N 1
ATOM 1689 C CA . GLY C 2 96 ? 8.95800 3.11900 65.97400 1.000 30.39000 96 GLY C CA 1
ATOM 1690 C C . GLY C 2 96 ? 8.17000 3.88400 64.92500 1.000 29.87000 96 GLY C C 1
ATOM 1691 O O . GLY C 2 96 ? 8.03900 5.10200 65.01900 1.000 28.50000 96 GLY C O 1
ATOM 1692 N N . GLU C 2 97 ? 7.64300 3.16900 63.93300 1.000 29.15000 97 GLU C N 1
ATOM 1693 C CA . GLU C 2 97 ? 6.84100 3.77800 62.87200 1.000 31.93000 97 GLU C CA 1
ATOM 1694 C C . GLU C 2 97 ? 5.60900 4.47700 63.43500 1.000 28.46000 97 GLU C C 1
ATOM 1695 O O . GLU C 2 97 ? 5.11100 5.44200 62.85500 1.000 26.82000 97 GLU C O 1
ATOM 1701 N N . THR C 2 98 ? 5.12100 3.97700 64.56500 1.000 27.37000 98 THR C N 1
ATOM 1702 C CA . THR C 2 98 ? 3.96600 4.55700 65.23300 1.000 27.45000 98 THR C CA 1
ATOM 1703 C C . THR C 2 98 ? 4.30200 5.92700 65.82100 1.000 27.56000 98 THR C C 1
ATOM 1704 O O . THR C 2 98 ? 3.54200 6.87900 65.66500 1.000 25.60000 98 THR C O 1
ATOM 1708 N N . VAL C 2 99 ? 5.43800 6.01500 66.50500 1.000 25.79000 99 VAL C N 1
ATOM 1709 C CA . VAL C 2 99 ? 5.86100 7.26600 67.12300 1.000 26.27000 99 VAL C CA 1
ATOM 1710 C C . VAL C 2 99 ? 6.16400 8.30800 66.05700 1.000 26.17000 99 VAL C C 1
ATOM 1711 O O . VAL C 2 99 ? 5.81100 9.48000 66.19900 1.000 24.47000 99 VAL C O 1
ATOM 1715 N N . THR C 2 100 ? 6.82900 7.86200 64.99500 1.000 25.70000 100 THR C N 1
ATOM 1716 C CA . THR C 2 100 ? 7.15400 8.70700 63.85200 1.000 25.10000 100 THR C CA 1
ATOM 1717 C C . THR C 2 100 ? 5.89900 9.31500 63.22400 1.000 24.74000 100 THR C C 1
ATOM 1718 O O . THR C 2 100 ? 5.87100 10.50200 62.89700 1.000 21.53000 100 THR C O 1
ATOM 1722 N N . THR C 2 101 ? 4.86100 8.49700 63.07000 1.000 27.07000 101 THR C N 1
ATOM 1723 C CA . THR C 2 101 ? 3.60300 8.95900 62.48600 1.000 32.44000 101 THR C CA 1
ATOM 1724 C C . THR C 2 101 ? 2.92900 10.00100 63.37400 1.000 24.80000 101 THR C C 1
ATOM 1725 O O . THR C 2 101 ? 2.45200 11.02700 62.88600 1.000 22.55000 101 THR C O 1
ATOM 1729 N N . VAL C 2 102 ? 2.89800 9.73300 64.67800 1.000 23.62000 102 VAL C N 1
ATOM 1730 C CA . VAL C 2 102 ? 2.30100 10.65600 65.63700 1.000 22.94000 102 VAL C CA 1
ATOM 1731 C C . VAL C 2 102 ? 3.05200 11.98200 65.62500 1.000 22.28000 102 VAL C C 1
ATOM 1732 O O . VAL C 2 102 ? 2.44700 13.04800 65.49500 1.000 22.14000 102 VAL C O 1
ATOM 1736 N N . VAL C 2 103 ? 4.37400 11.90100 65.72800 1.000 19.11000 103 VAL C N 1
ATOM 1737 C CA . VAL C 2 103 ? 5.23200 13.07900 65.70700 1.000 20.19000 103 VAL C CA 1
ATOM 1738 C C . VAL C 2 103 ? 5.12200 13.81200 64.36200 1.000 22.52000 103 VAL C C 1
ATOM 1739 O O . VAL C 2 103 ? 5.17800 15.04000 64.30400 1.000 18.93000 103 VAL C O 1
ATOM 1743 N N . ASP C 2 104 ? 4.92400 13.05300 63.29100 1.000 22.93000 104 ASP C N 1
ATOM 1744 C CA . ASP C 2 104 ? 4.71800 13.62600 61.96800 1.000 25.58000 104 ASP C CA 1
ATOM 1745 C C . ASP C 2 104 ? 3.44600 14.46700 61.93200 1.000 26.00000 104 ASP C C 1
ATOM 1746 O O . ASP C 2 104 ? 3.41700 15.53900 61.32400 1.000 25.05000 104 ASP C O 1
ATOM 1751 N N . MET C 2 105 ? 2.39800 13.97800 62.58700 1.000 23.26000 105 MET C N 1
ATOM 1752 C CA . MET C 2 105 ? 1.13000 14.69600 62.62800 1.000 23.38000 105 MET C CA 1
ATOM 1753 C C . MET C 2 105 ? 1.23300 15.94200 63.50900 1.000 21.71000 105 MET C C 1
ATOM 1754 O O . MET C 2 105 ? 0.71000 16.99200 63.16100 1.000 22.25000 105 MET C O 1
ATOM 1759 N N . VAL C 2 106 ? 1.91400 15.81900 64.64600 1.000 19.97000 106 VAL C N 1
ATOM 1760 C CA . VAL C 2 106 ? 2.08200 16.94300 65.56000 1.000 21.26000 106 VAL C CA 1
ATOM 1761 C C . VAL C 2 106 ? 2.82600 18.10400 64.88800 1.000 20.96000 106 VAL C C 1
ATOM 1762 O O . VAL C 2 106 ? 2.42900 19.26100 65.00400 1.000 20.15000 106 VAL C O 1
ATOM 1766 N N . SER C 2 107 ? 3.89500 17.79700 64.16600 1.000 21.68000 107 SER C N 1
ATOM 1767 C CA . SER C 2 107 ? 4.67500 18.85000 63.52300 1.000 24.34000 107 SER C CA 1
ATOM 1768 C C . SER C 2 107 ? 3.89200 19.50800 62.38400 1.000 22.84000 107 SER C C 1
ATOM 1769 O O . SER C 2 107 ? 4.03100 20.69900 62.14200 1.000 22.64000 107 SER C O 1
ATOM 1772 N N . LYS C 2 108 ? 3.05800 18.73700 61.69500 1.000 22.77000 108 LYS C N 1
ATOM 1773 C CA . LYS C 2 108 ? 2.15000 19.31300 60.70700 1.000 25.64000 108 LYS C CA 1
ATOM 1774 C C . LYS C 2 108 ? 1.16800 20.28400 61.36200 1.000 23.10000 108 LYS C C 1
ATOM 1775 O O . LYS C 2 108 ? 0.84400 21.32900 60.80500 1.000 22.13000 108 LYS C O 1
ATOM 1781 N N . ILE C 2 109 ? 0.69600 19.92500 62.54900 1.000 20.50000 109 ILE C N 1
ATOM 1782 C CA . ILE C 2 109 ? -0.25000 20.75700 63.28200 1.000 20.25000 109 ILE C CA 1
ATOM 1783 C C . ILE C 2 109 ? 0.36500 22.10000 63.67600 1.000 22.09000 109 ILE C C 1
ATOM 1784 O O . ILE C 2 109 ? -0.25600 23.14900 63.51300 1.000 21.57000 109 ILE C O 1
ATOM 1789 N N . ILE C 2 110 ? 1.59200 22.06700 64.18300 1.000 22.76000 110 ILE C N 1
ATOM 1790 C CA . ILE C 2 110 ? 2.23800 23.27400 64.69300 1.000 23.42000 110 ILE C CA 1
ATOM 1791 C C . ILE C 2 110 ? 3.15800 23.95800 63.67300 1.000 24.35000 110 ILE C C 1
ATOM 1792 O O . ILE C 2 110 ? 3.86200 24.91000 64.00100 1.000 24.32000 110 ILE C O 1
ATOM 1797 N N . LYS C 2 111 ? 3.17100 23.46700 62.44200 1.000 24.31000 111 LYS C N 1
ATOM 1798 C CA . LYS C 2 111 ? 3.90000 24.16200 61.38800 1.000 36.12000 111 LYS C CA 1
ATOM 1799 C C . LYS C 2 111 ? 2.99500 24.44700 60.19400 1.000 37.44000 111 LYS C C 1
ATOM 1800 O O . LYS C 2 111 ? 1.96700 25.11400 60.32900 1.000 41.12000 111 LYS C O 1
ATOM 1806 N N . PRO D 1 4 ? 11.75500 41.22700 42.55800 1.000 29.73000 48 PRO D N 1
ATOM 1807 C CA . PRO D 1 4 ? 11.08900 41.30400 41.25300 1.000 31.16000 48 PRO D CA 1
ATOM 1808 C C . PRO D 1 4 ? 9.61700 41.65400 41.40000 1.000 29.93000 48 PRO D C 1
ATOM 1809 O O . PRO D 1 4 ? 8.79500 40.77400 41.67100 1.000 30.39000 48 PRO D O 1
ATOM 1813 N N . THR D 1 5 ? 9.29200 42.93100 41.22200 1.000 29.74000 49 THR D N 1
ATOM 1814 C CA . THR D 1 5 ? 7.93100 43.41800 41.42600 1.000 29.27000 49 THR D CA 1
ATOM 1815 C C . THR D 1 5 ? 6.96700 42.84200 40.39400 1.000 25.23000 49 THR D C 1
ATOM 1816 O O . THR D 1 5 ? 7.38500 42.33700 39.35100 1.000 22.37000 49 THR D O 1
ATOM 1820 N N . LEU D 1 6 ? 5.67700 42.90000 40.70600 1.000 24.11000 50 LEU D N 1
ATOM 1821 C CA . LEU D 1 6 ? 4.64300 42.46800 39.77600 1.000 24.12000 50 LEU D CA 1
ATOM 1822 C C . LEU D 1 6 ? 4.70500 43.25800 38.46800 1.000 21.69000 50 LEU D C 1
ATOM 1823 O O . LEU D 1 6 ? 4.56700 42.68200 37.39100 1.000 20.29000 50 LEU D O 1
ATOM 1828 N N . GLU D 1 7 ? 4.91600 44.57000 38.56800 1.000 23.69000 51 GLU D N 1
ATOM 1829 C CA . GLU D 1 7 ? 5.02700 45.43900 37.39000 1.000 26.55000 51 GLU D CA 1
ATOM 1830 C C . GLU D 1 7 ? 6.17700 44.99000 36.49800 1.000 25.49000 51 GLU D C 1
ATOM 1831 O O . GLU D 1 7 ? 6.04900 44.92600 35.27600 1.000 23.15000 51 GLU D O 1
ATOM 1837 N N . GLU D 1 8 ? 7.30200 44.69500 37.13700 1.000 22.33000 52 GLU D N 1
ATOM 1838 C CA . GLU D 1 8 ? 8.49000 44.17700 36.47600 1.000 24.42000 52 GLU D CA 1
ATOM 1839 C C . GLU D 1 8 ? 8.17300 42.88300 35.72900 1.000 25.73000 52 GLU D C 1
ATOM 1840 O O . GLU D 1 8 ? 8.62800 42.66900 34.60300 1.000 23.55000 52 GLU D O 1
ATOM 1846 N N . LEU D 1 9 ? 7.38000 42.02400 36.36400 1.000 23.79000 53 LEU D N 1
ATOM 1847 C CA . LEU D 1 9 ? 6.99300 40.75500 35.76700 1.000 22.77000 53 LEU D CA 1
ATOM 1848 C C . LEU D 1 9 ? 6.00500 40.97100 34.62700 1.000 22.62000 53 LEU D C 1
ATOM 1849 O O . LEU D 1 9 ? 6.13900 40.37600 33.55900 1.000 21.18000 53 LEU D O 1
ATOM 1854 N N . LEU D 1 10 ? 5.01600 41.82800 34.85400 1.000 20.10000 54 LEU D N 1
ATOM 1855 C CA . LEU D 1 10 ? 3.99100 42.07500 33.84600 1.000 20.69000 54 LEU D CA 1
ATOM 1856 C C . LEU D 1 10 ? 4.59600 42.74800 32.62000 1.000 22.67000 54 LEU D C 1
ATOM 1857 O O . LEU D 1 10 ? 4.10600 42.57600 31.50200 1.000 21.10000 54 LEU D O 1
ATOM 1862 N N . GLY D 1 11 ? 5.68000 43.49300 32.83700 1.000 23.97000 55 GLY D N 1
ATOM 1863 C CA . GLY D 1 11 ? 6.40000 44.15500 31.76300 1.000 24.17000 55 GLY D CA 1
ATOM 1864 C C . GLY D 1 11 ? 6.89500 43.21800 30.67600 1.000 23.50000 55 GLY D C 1
ATOM 1865 O O . GLY D 1 11 ? 7.03600 43.62400 29.52900 1.000 26.65000 55 GLY D O 1
ATOM 1866 N N . GLN D 1 12 ? 7.16000 41.96600 31.03400 1.000 23.48000 56 GLN D N 1
ATOM 1867 C CA . GLN D 1 12 ? 7.67800 40.97900 30.08600 1.000 23.25000 56 GLN D CA 1
ATOM 1868 C C . GLN D 1 12 ? 6.57500 40.12200 29.48000 1.000 23.18000 56 GLN D C 1
ATOM 1869 O O . GLN D 1 12 ? 6.84700 39.20200 28.70800 1.000 21.62000 56 GLN D O 1
ATOM 1875 N N . CYS D 1 13 ? 5.33400 40.41400 29.84500 1.000 24.28000 57 CYS D N 1
ATOM 1876 C CA . CYS D 1 13 ? 4.19300 39.68000 29.31400 1.000 23.30000 57 CYS D CA 1
ATOM 1877 C C . CYS D 1 13 ? 3.73500 40.23000 27.97600 1.000 24.86000 57 CYS D C 1
ATOM 1878 O O . CYS D 1 13 ? 3.55700 41.43900 27.80900 1.000 25.87000 57 CYS D O 1
ATOM 1881 N N . THR D 1 14 ? 3.49900 39.31500 27.04600 1.000 21.68000 58 THR D N 1
ATOM 1882 C CA . THR D 1 14 ? 3.24300 39.64700 25.65700 1.000 23.00000 58 THR D CA 1
ATOM 1883 C C . THR D 1 14 ? 2.01500 38.85900 25.18400 1.000 26.22000 58 THR D C 1
ATOM 1884 O O . THR D 1 14 ? 1.74500 37.77500 25.69700 1.000 27.01000 58 THR D O 1
ATOM 1888 N N . ALA D 1 15 ? 1.24700 39.41000 24.24600 1.000 25.52000 59 ALA D N 1
ATOM 1889 C CA . ALA D 1 15 ? 0.08100 38.70800 23.70600 1.000 26.31000 59 ALA D CA 1
ATOM 1890 C C . ALA D 1 15 ? 0.48400 37.37400 23.06700 1.000 25.82000 59 ALA D C 1
ATOM 1891 O O . ALA D 1 15 ? -0.29000 36.42100 23.03800 1.000 26.78000 59 ALA D O 1
ATOM 1893 N N . GLU D 1 16 ? 1.70400 37.33500 22.54700 1.000 23.60000 60 GLU D N 1
ATOM 1894 C CA . GLU D 1 16 ? 2.32400 36.13700 21.98800 1.000 28.83000 60 GLU D CA 1
ATOM 1895 C C . GLU D 1 16 ? 2.90300 35.23000 23.08700 1.000 26.92000 60 GLU D C 1
ATOM 1896 O O . GLU D 1 16 ? 2.98200 34.01800 22.92400 1.000 24.64000 60 GLU D O 1
ATOM 1902 N N . ASN D 1 17 ? 3.30900 35.84100 24.20000 1.000 28.04000 61 ASN D N 1
ATOM 1903 C CA . ASN D 1 17 ? 3.98300 35.15500 25.31200 1.000 28.65000 61 ASN D CA 1
ATOM 1904 C C . ASN D 1 17 ? 3.11500 34.17300 26.06800 1.000 29.93000 61 ASN D C 1
ATOM 1905 O O . ASN D 1 17 ? 3.61300 33.20100 26.64500 1.000 25.88000 61 ASN D O 1
ATOM 1910 N N . ARG D 1 18 ? 1.81900 34.46400 26.08000 1.000 25.97000 62 ARG D N 1
ATOM 1911 C CA . ARG D 1 18 ? 0.87100 33.81400 26.97100 1.000 26.20000 62 ARG D CA 1
ATOM 1912 C C . ARG D 1 18 ? 0.75500 32.31500 26.78400 1.000 24.77000 62 ARG D C 1
ATOM 1913 O O . ARG D 1 18 ? 0.96700 31.79300 25.69400 1.000 25.57000 62 ARG D O 1
ATOM 1921 N N . HIS D 1 19 ? 0.41100 31.64600 27.87700 1.000 22.32000 63 HIS D N 1
ATOM 1922 C CA . HIS D 1 19 ? -0.04400 30.26800 27.86100 1.000 23.37000 63 HIS D CA 1
ATOM 1923 C C . HIS D 1 19 ? -1.56200 30.24600 27.95900 1.000 22.71000 63 HIS D C 1
ATOM 1924 O O . HIS D 1 19 ? -2.15400 31.09400 28.62600 1.000 21.55000 63 HIS D O 1
ATOM 1931 N N . HIS D 1 20 ? -2.18600 29.28200 27.29100 1.000 22.77000 64 HIS D N 1
ATOM 1932 C CA . HIS D 1 20 ? -3.61000 29.01800 27.47000 1.000 25.17000 64 HIS D CA 1
ATOM 1933 C C . HIS D 1 20 ? -3.86800 28.46900 28.87600 1.000 23.48000 64 HIS D C 1
ATOM 1934 O O . HIS D 1 20 ? -2.93800 28.02700 29.54700 1.000 20.80000 64 HIS D O 1
ATOM 1941 N N . GLU D 1 21 ? -5.12000 28.51700 29.32900 1.000 24.00000 65 GLU D N 1
ATOM 1942 C CA . GLU D 1 21 ? -5.47900 28.00400 30.65400 1.000 24.56000 65 GLU D CA 1
ATOM 1943 C C . GLU D 1 21 ? -5.38600 26.48000 30.69900 1.000 24.74000 65 GLU D C 1
ATOM 1944 O O . GLU D 1 21 ? -6.03900 25.79400 29.91900 1.000 27.97000 65 GLU D O 1
ATOM 1950 N N . TYR D 1 22 ? -4.60500 25.94400 31.63100 1.000 23.77000 66 TYR D N 1
ATOM 1951 C CA . TYR D 1 22 ? -4.22600 24.53600 31.53800 1.000 26.70000 66 TYR D CA 1
ATOM 1952 C C . TYR D 1 22 ? -5.28400 23.55000 32.01300 1.000 35.77000 66 TYR D C 1
ATOM 1953 O O . TYR D 1 22 ? -5.87900 22.86200 31.18400 1.000 55.52000 66 TYR D O 1
ATOM 1962 N N . LEU D 1 23 ? -5.55200 23.45800 33.30700 1.000 29.33000 67 LEU D N 1
ATOM 1963 C CA . LEU D 1 23 ? -6.60500 22.53400 33.68800 1.000 30.25000 67 LEU D CA 1
ATOM 1964 C C . LEU D 1 23 ? -7.84600 23.36800 33.91200 1.000 28.66000 67 LEU D C 1
ATOM 1965 O O . LEU D 1 23 ? -8.10800 23.82500 35.02200 1.000 25.93000 67 LEU D O 1
ATOM 1970 N N . CYS D 1 24 ? -8.66400 23.46000 32.87000 1.000 27.16000 68 CYS D N 1
ATOM 1971 C CA . CYS D 1 24 ? -9.72400 24.46300 32.83200 1.000 29.47000 68 CYS D CA 1
ATOM 1972 C C . CYS D 1 24 ? -11.07200 23.88400 33.20700 1.000 26.46000 68 CYS D C 1
ATOM 1973 O O . CYS D 1 24 ? -12.06100 24.60500 33.27700 1.000 24.48000 68 CYS D O 1
ATOM 1976 N N . ASP D 1 25 ? -11.09600 22.57900 33.46300 1.000 24.89000 69 ASP D N 1
ATOM 1977 C CA . ASP D 1 25 ? -12.33400 21.88100 33.76600 1.000 23.78000 69 ASP D CA 1
ATOM 1978 C C . ASP D 1 25 ? -12.69000 21.99600 35.24600 1.000 23.75000 69 ASP D C 1
ATOM 1979 O O . ASP D 1 25 ? -11.92300 22.54500 36.03400 1.000 24.12000 69 ASP D O 1
ATOM 1984 N N . SER D 1 26 ? -13.85200 21.46200 35.61700 1.000 24.88000 70 SER D N 1
ATOM 1985 C CA . SER D 1 26 ? -14.29800 21.43500 37.01000 1.000 23.58000 70 SER D CA 1
ATOM 1986 C C . SER D 1 26 ? -14.68200 20.02100 37.40700 1.000 24.87000 70 SER D C 1
ATOM 1987 O O . SER D 1 26 ? -15.44800 19.37100 36.70000 1.000 23.74000 70 SER D O 1
ATOM 1990 N N . GLN D 1 27 ? -14.14900 19.55400 38.53300 1.000 19.19000 71 GLN D N 1
ATOM 1991 C CA . GLN D 1 27 ? -14.45800 18.22800 39.04900 1.000 22.11000 71 GLN D CA 1
ATOM 1992 C C . GLN D 1 27 ? -14.68600 18.25400 40.55800 1.000 22.18000 71 GLN D C 1
ATOM 1993 O O . GLN D 1 27 ? -14.18600 19.13600 41.25800 1.000 18.32000 71 GLN D O 1
ATOM 1999 N N . GLY D 1 28 ? -15.45000 17.28300 41.04700 1.000 22.21000 72 GLY D N 1
ATOM 2000 C CA . GLY D 1 28 ? -15.68600 17.13200 42.47000 1.000 19.86000 72 GLY D CA 1
ATOM 2001 C C . GLY D 1 28 ? -16.39800 18.31300 43.09400 1.000 21.15000 72 GLY D C 1
ATOM 2002 O O . GLY D 1 28 ? -17.41600 18.77600 42.58800 1.000 20.89000 72 GLY D O 1
ATOM 2003 N N . LYS D 1 29 ? -15.83500 18.81400 44.18800 1.000 21.93000 73 LYS D N 1
ATOM 2004 C CA . LYS D 1 29 ? -16.42600 19.91800 44.93600 1.000 24.84000 73 LYS D CA 1
ATOM 2005 C C . LYS D 1 29 ? -16.05600 21.29400 44.37100 1.000 23.57000 73 LYS D C 1
ATOM 2006 O O . LYS D 1 29 ? -16.44000 22.31600 44.93900 1.000 21.69000 73 LYS D O 1
ATOM 2012 N N . GLU D 1 30 ? -15.30700 21.32200 43.27000 1.000 23.51000 74 GLU D N 1
ATOM 2013 C CA . GLU D 1 30 ? -14.87600 22.59200 42.68200 1.000 24.17000 74 GLU D CA 1
ATOM 2014 C C . GLU D 1 30 ? -16.06100 23.35100 42.09400 1.000 24.76000 74 GLU D C 1
ATOM 2015 O O . GLU D 1 30 ? -16.76500 22.84300 41.22600 1.000 25.74000 74 GLU D O 1
ATOM 2021 N N . MET D 1 31 ? -16.27100 24.57300 42.56700 1.000 24.56000 75 MET D N 1
ATOM 2022 C CA . MET D 1 31 ? -17.39100 25.38400 42.10700 1.000 28.91000 75 MET D CA 1
ATOM 2023 C C . MET D 1 31 ? -17.09600 26.13900 40.81300 1.000 30.69000 75 MET D C 1
ATOM 2024 O O . MET D 1 31 ? -18.01500 26.53300 40.10000 1.000 34.47000 75 MET D O 1
ATOM 2029 N N . LEU D 1 32 ? -15.81500 26.33100 40.51300 1.000 28.68000 76 LEU D N 1
ATOM 2030 C CA . LEU D 1 32 ? -15.40200 27.11500 39.35200 1.000 35.73000 76 LEU D CA 1
ATOM 2031 C C . LEU D 1 32 ? -14.79300 26.24600 38.25800 1.000 27.42000 76 LEU D C 1
ATOM 2032 O O . LEU D 1 32 ? -14.22200 25.19500 38.54500 1.000 26.74000 76 LEU D O 1
ATOM 2037 N N . THR E 2 3 ? -4.46700 6.51800 53.15100 1.000 29.99000 3 THR E N 1
ATOM 2038 C CA . THR E 2 3 ? -3.46200 7.30200 53.85700 1.000 32.29000 3 THR E CA 1
ATOM 2039 C C . THR E 2 3 ? -2.80800 8.34700 52.95900 1.000 23.81000 3 THR E C 1
ATOM 2040 O O . THR E 2 3 ? -2.20300 9.28600 53.46300 1.000 22.40000 3 THR E O 1
ATOM 2044 N N . TYR E 2 4 ? -2.90400 8.17600 51.63900 1.000 23.25000 4 TYR E N 1
ATOM 2045 C CA . TYR E 2 4 ? -2.26200 9.13000 50.73000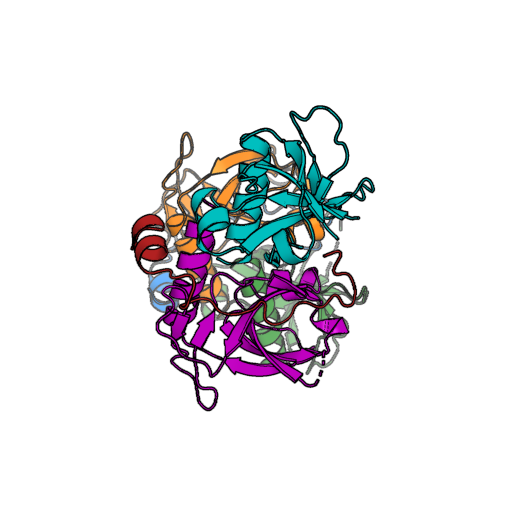 1.000 23.34000 4 TYR E CA 1
ATOM 2046 C C . TYR E 2 4 ? -2.82400 10.52500 50.89800 1.000 21.31000 4 TYR E C 1
ATOM 2047 O O . TYR E 2 4 ? -4.04400 10.72200 50.92200 1.000 19.97000 4 TYR E O 1
ATOM 2056 N N . CYS E 2 5 ? -1.91800 11.48700 51.02200 1.000 20.49000 5 CYS E N 1
ATOM 2057 C CA . CYS E 2 5 ? -2.27500 12.89000 50.96800 1.000 20.86000 5 CYS E CA 1
ATOM 2058 C C . CYS E 2 5 ? -1.19700 13.64100 50.20000 1.000 19.71000 5 CYS E C 1
ATOM 2059 O O . CYS E 2 5 ? -0.01000 13.36700 50.37500 1.000 19.35000 5 CYS E O 1
ATOM 2062 N N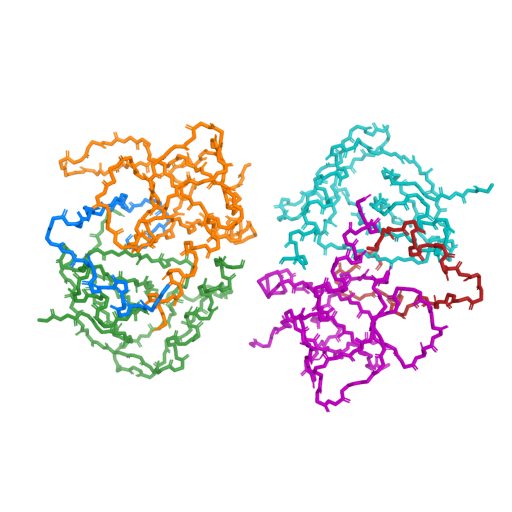 . PRO E 2 6 ? -1.60200 14.59400 49.34700 1.000 20.04000 6 PRO E N 1
ATOM 2063 C CA . PRO E 2 6 ? -0.61300 15.43100 48.66300 1.000 18.17000 6 PRO E CA 1
ATOM 2064 C C . PRO E 2 6 ? 0.14900 16.29800 49.65700 1.000 17.26000 6 PRO E C 1
ATOM 2065 O O . PRO E 2 6 ? -0.43900 16.83200 50.59900 1.000 15.12000 6 PRO E O 1
ATOM 2069 N N . ALA E 2 7 ? 1.45300 16.42300 49.44500 1.000 18.50000 7 ALA E N 1
ATOM 2070 C CA . ALA E 2 7 ? 2.29600 17.22900 50.31200 1.000 17.66000 7 ALA E CA 1
ATOM 2071 C C . ALA E 2 7 ? 2.77100 18.46400 49.56200 1.000 18.40000 7 ALA E C 1
ATOM 2072 O O . ALA E 2 7 ? 2.88200 18.45000 48.33700 1.000 20.14000 7 ALA E O 1
ATOM 2074 N N . ARG E 2 8 ? 3.02700 19.53500 50.30200 1.000 17.09000 8 ARG E N 1
ATOM 2075 C CA . ARG E 2 8 ? 3.52300 20.76300 49.71400 1.000 17.51000 8 ARG E CA 1
ATOM 2076 C C . ARG E 2 8 ? 4.84200 20.48400 49.00800 1.000 18.25000 8 ARG E C 1
ATOM 2077 O O . ARG E 2 8 ? 5.71700 19.81400 49.54400 1.000 16.72000 8 ARG E O 1
ATOM 2085 N N . GLY E 2 9 ? 4.96600 20.97200 47.78300 1.000 19.68000 9 GLY E N 1
ATOM 2086 C CA . GLY E 2 9 ? 6.15900 20.71600 47.00700 1.000 19.00000 9 GLY E CA 1
ATOM 2087 C C . GLY E 2 9 ? 6.13500 19.40200 46.25100 1.000 19.87000 9 GLY E C 1
ATOM 2088 O O . GLY E 2 9 ? 7.11400 19.06000 45.59000 1.000 21.20000 9 GLY E O 1
ATOM 2089 N N . ASP E 2 10 ? 5.03500 18.65800 46.35200 1.000 19.37000 10 ASP E N 1
ATOM 2090 C CA . ASP E 2 10 ? 4.86500 17.45300 45.53900 1.000 20.71000 10 ASP E CA 1
ATOM 2091 C C . ASP E 2 10 ? 4.56300 17.80400 44.09800 1.000 18.94000 10 ASP E C 1
ATOM 2092 O O . ASP E 2 10 ? 3.83700 18.76000 43.82200 1.000 18.96000 10 ASP E O 1
ATOM 2097 N N . VAL E 2 11 ? 5.11500 17.01400 43.18500 1.000 18.45000 11 VAL E N 1
ATOM 2098 C CA . VAL E 2 11 ? 4.62200 16.97300 41.82200 1.000 19.24000 11 VAL E CA 1
ATOM 2099 C C . VAL E 2 11 ? 3.56900 15.87400 41.73300 1.000 17.47000 11 VAL E C 1
ATOM 2100 O O . VAL E 2 11 ? 3.87000 14.69700 41.91700 1.000 18.40000 11 VAL E O 1
ATOM 2104 N N . ILE E 2 12 ? 2.33300 16.25400 41.44500 1.000 16.83000 12 ILE E N 1
ATOM 2105 C CA . ILE E 2 12 ? 1.26500 15.27200 41.35200 1.000 19.57000 12 ILE E CA 1
ATOM 2106 C C . ILE E 2 12 ? 0.73800 15.13900 39.93200 1.000 19.81000 12 ILE E C 1
ATOM 2107 O O . ILE E 2 12 ?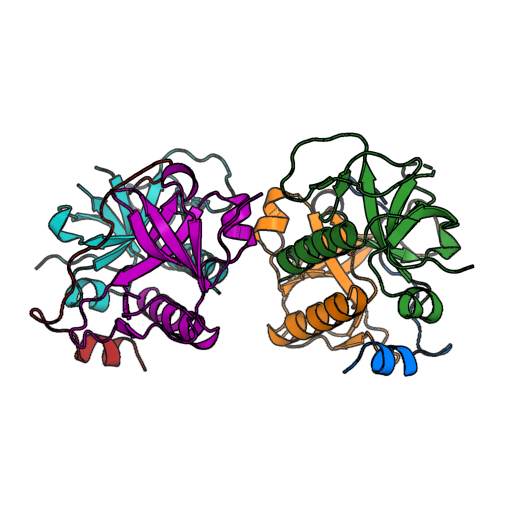 0.88000 16.05500 39.12400 1.000 22.33000 12 ILE E O 1
ATOM 2112 N N . LEU E 2 13 ? 0.15500 13.98200 39.62800 1.000 20.28000 13 LEU E N 1
ATOM 2113 C CA . LEU E 2 13 ? -0.60000 13.80300 38.39300 1.000 21.19000 13 LEU E CA 1
ATOM 2114 C C . LEU E 2 13 ? -2.09700 13.82300 38.70100 1.000 23.02000 13 LEU E C 1
ATOM 2115 O O . LEU E 2 13 ? -2.55900 13.07600 39.55900 1.000 23.80000 13 LEU E O 1
ATOM 2120 N N . LEU E 2 14 ? -2.84600 14.68300 38.01000 1.000 24.73000 14 LEU E N 1
ATOM 2121 C CA . LEU E 2 14 ? -4.28900 14.80800 38.23600 1.000 26.07000 14 LEU E CA 1
ATOM 2122 C C . LEU E 2 14 ? -5.10600 14.49300 36.99800 1.000 26.23000 14 LEU E C 1
ATOM 2123 O O . LEU E 2 14 ? -4.63800 14.64500 35.86900 1.000 24.92000 14 LEU E O 1
ATOM 2128 N N . ASP E 2 15 ? -6.35500 14.10800 37.23300 1.000 22.16000 15 ASP E N 1
ATOM 2129 C CA . ASP E 2 15 ? -7.29600 13.79800 36.17200 1.000 25.85000 15 ASP E CA 1
ATOM 2130 C C . ASP E 2 15 ? -7.81900 14.97100 35.35400 1.000 28.35000 15 ASP E C 1
ATOM 2131 O O . ASP E 2 15 ? -8.16200 16.02600 35.89500 1.000 25.70000 15 ASP E O 1
ATOM 2136 N N . PHE E 2 16 ? -7.79900 14.76100 34.03900 1.000 31.07000 16 PHE E N 1
ATOM 2137 C CA . PHE E 2 16 ? -8.94500 14.99400 33.15300 1.000 32.38000 16 PHE E CA 1
ATOM 2138 C C . PHE E 2 16 ? -8.70800 14.22800 31.86200 1.000 35.81000 16 PHE E C 1
ATOM 2139 O O . PHE E 2 16 ? -8.50200 14.83000 30.81100 1.000 36.36000 16 PHE E O 1
ATOM 2147 N N . GLY E 2 26 ? -6.65000 12.66900 30.06100 1.000 36.60000 26 GLY E N 1
ATOM 2148 C CA . GLY E 2 26 ? -5.88700 11.80600 30.94700 1.000 33.40000 26 GLY E CA 1
ATOM 2149 C C . GLY E 2 26 ? -5.24900 12.55400 32.10300 1.000 31.65000 26 GLY E C 1
ATOM 2150 O O . GLY E 2 26 ? -5.76200 13.58000 32.55200 1.000 30.95000 26 GLY E O 1
ATOM 2151 N N . LYS E 2 27 ? -4.12200 12.03500 32.58200 1.000 29.28000 27 LYS E N 1
ATOM 2152 C CA . LYS E 2 27 ? -3.41400 12.61200 33.72000 1.000 28.73000 27 LYS E CA 1
ATOM 2153 C C . LYS E 2 27 ? -2.47900 13.74100 33.29300 1.000 28.10000 27 LYS E C 1
ATOM 2154 O O . LYS E 2 27 ? -1.85000 13.67200 32.23600 1.000 29.66000 27 LYS E O 1
ATOM 2160 N N . ARG E 2 28 ? -2.36200 14.74800 34.13200 1.000 24.10000 28 ARG E N 1
ATOM 2161 C CA . ARG E 2 28 ? -1.51700 15.88900 33.88400 1.000 23.90000 28 ARG E CA 1
ATOM 2162 C C . ARG E 2 28 ? -0.79500 16.39900 35.14100 1.000 20.25000 28 ARG E C 1
ATOM 2163 O O . ARG E 2 28 ? -1.35200 16.37100 36.20600 1.000 18.13000 28 ARG E O 1
ATOM 2171 N N . PRO E 2 29 ? 0.45300 16.85900 34.98500 1.000 19.38000 29 PRO E N 1
ATOM 2172 C CA . PRO E 2 29 ? 1.32500 17.24000 36.10300 1.000 17.50000 29 PRO E CA 1
ATOM 2173 C C . PRO E 2 29 ? 1.03400 18.61200 36.70700 1.000 19.05000 29 PRO E C 1
ATOM 2174 O O . PRO E 2 29 ? 0.66100 19.53900 35.98300 1.000 19.76000 29 PRO E O 1
ATOM 2178 N N . ALA E 2 30 ? 1.23100 18.73500 38.01900 1.000 19.19000 30 ALA E N 1
ATOM 2179 C CA . ALA E 2 30 ? 1.07400 20.01100 38.71500 1.000 19.09000 30 ALA E CA 1
ATOM 2180 C C . ALA E 2 30 ? 1.90200 20.04100 39.99300 1.000 19.39000 30 ALA E C 1
ATOM 2181 O O . ALA E 2 30 ? 2.24200 19.00100 40.55100 1.000 18.47000 30 ALA E O 1
ATOM 2183 N N . LEU E 2 31 ? 2.21700 21.24100 40.46100 1.000 17.39000 31 LEU E N 1
ATOM 2184 C CA . LEU E 2 31 ? 2.95800 21.39300 41.70300 1.000 16.82000 31 LEU E CA 1
ATOM 2185 C C . LEU E 2 31 ? 2.03200 21.81200 42.83400 1.000 18.73000 31 LEU E C 1
ATOM 2186 O O . LEU E 2 31 ? 1.27400 22.77100 42.69200 1.000 17.47000 31 LEU E O 1
ATOM 2191 N N . VAL E 2 32 ? 2.10800 21.11200 43.96300 1.000 17.00000 32 VAL E N 1
ATOM 2192 C CA . VAL E 2 32 ? 1.30300 21.46900 45.12400 1.000 17.19000 32 VAL E CA 1
ATOM 2193 C C . VAL E 2 32 ? 2.01500 22.53000 45.96300 1.000 17.92000 32 VAL E C 1
ATOM 2194 O O . VAL E 2 32 ? 3.13100 22.31300 46.44200 1.000 18.42000 32 VAL E O 1
ATOM 2198 N N . VAL E 2 33 ? 1.40300 23.70400 46.07300 1.000 17.00000 33 VAL E N 1
ATOM 2199 C CA . VAL E 2 33 ? 1.93900 24.76100 46.92700 1.000 18.41000 33 VAL E CA 1
ATOM 2200 C C . VAL E 2 33 ? 1.20100 24.94300 48.26700 1.000 17.03000 33 VAL E C 1
ATOM 2201 O O . VAL E 2 33 ? 1.63800 25.72100 49.10800 1.000 19.74000 33 VAL E O 1
ATOM 2205 N N . SER E 2 34 ? 0.10200 24.22300 48.47800 1.000 17.37000 34 SER E N 1
ATOM 2206 C CA . SER E 2 34 ? -0.65300 24.35100 49.72900 1.000 15.92000 34 SER E CA 1
ATOM 2207 C C . SER E 2 34 ? -0.14800 23.37500 50.80100 1.000 18.17000 34 SER E C 1
ATOM 2208 O O . SER E 2 34 ? 0.25000 22.25700 50.48000 1.000 17.53000 34 SER E O 1
ATOM 2211 N N . ASP E 2 35 ? -0.16600 23.80200 52.06500 1.000 16.97000 35 ASP E N 1
ATOM 2212 C CA . ASP E 2 35 ? 0.41800 23.02000 53.15400 1.000 20.06000 35 ASP E CA 1
ATOM 2213 C C . ASP E 2 35 ? -0.31200 21.69200 53.39300 1.000 19.27000 35 ASP E C 1
ATOM 2214 O O . ASP E 2 35 ? -1.49200 21.55300 53.07300 1.000 16.96000 35 ASP E O 1
ATOM 2219 N N . ASP E 2 36 ? 0.40700 20.72400 53.96000 1.000 20.21000 36 ASP E N 1
ATOM 2220 C CA . ASP E 2 36 ? -0.08000 19.34900 54.08000 1.000 20.31000 36 ASP E CA 1
ATOM 2221 C C . ASP E 2 36 ? -1.39800 19.23500 54.84900 1.000 20.87000 36 ASP E C 1
ATOM 2222 O O . ASP E 2 36 ? -2.26100 18.43100 54.49800 1.000 20.53000 36 ASP E O 1
ATOM 2227 N N . LEU E 2 37 ? -1.54600 20.03100 55.90300 1.000 20.74000 37 LEU E N 1
ATOM 2228 C CA . LEU E 2 37 ? -2.72000 19.94500 56.76600 1.000 21.85000 37 LEU E CA 1
ATOM 2229 C C . LEU E 2 37 ? -3.97300 20.42600 56.03300 1.000 19.51000 37 LEU E C 1
ATOM 2230 O O . LEU E 2 37 ? -5.04300 19.82100 56.14100 1.000 17.61000 37 LEU E O 1
ATOM 2235 N N . PHE E 2 38 ? -3.82900 21.51600 55.28800 1.000 19.74000 38 PHE E N 1
ATOM 2236 C CA . PHE E 2 38 ? -4.88800 22.01000 54.41700 1.000 16.70000 38 PHE E CA 1
ATOM 2237 C C . PHE E 2 38 ? -5.34400 20.92300 53.44100 1.000 16.53000 38 PHE E C 1
ATOM 2238 O O . PHE E 2 38 ? -6.53800 20.66600 53.28800 1.000 16.81000 38 PHE E O 1
ATOM 2246 N N . ASN E 2 39 ? -4.38000 20.29700 52.77600 1.000 16.62000 39 ASN E N 1
ATOM 2247 C CA . ASN E 2 39 ? -4.67300 19.24700 51.81000 1.000 17.97000 39 ASN E CA 1
ATOM 2248 C C . ASN E 2 39 ? -5.42800 18.09000 52.45600 1.000 18.90000 39 ASN E C 1
ATOM 2249 O O . ASN E 2 39 ? -6.40100 17.58300 51.89700 1.000 17.72000 39 ASN E O 1
ATOM 2254 N N . GLN E 2 40 ? -4.97900 17.69000 53.64200 1.000 18.75000 40 GLN E N 1
ATOM 2255 C CA . GLN E 2 40 ? -5.60800 16.60200 54.37900 1.000 21.10000 40 GLN E CA 1
ATOM 2256 C C . GLN E 2 40 ? -7.02800 16.94500 54.80700 1.000 18.71000 40 GLN E C 1
ATOM 2257 O O . GLN E 2 40 ? -7.95400 16.17300 54.58000 1.000 19.59000 40 GLN E O 1
ATOM 2263 N N . VAL E 2 41 ? -7.19800 18.11200 55.41900 1.000 20.37000 41 VAL E N 1
ATOM 2264 C CA . VAL E 2 41 ? -8.47600 18.46300 56.02800 1.000 18.81000 41 VAL E CA 1
ATOM 2265 C C . VAL E 2 41 ? -9.53400 18.88700 55.00900 1.000 19.53000 41 VAL E C 1
ATOM 2266 O O . VAL E 2 41 ? -10.68700 18.47100 55.11100 1.000 20.21000 41 VAL E O 1
ATOM 2270 N N . THR E 2 42 ? -9.15500 19.70700 54.02900 1.000 18.34000 42 THR E N 1
ATOM 2271 C CA . THR E 2 42 ? -10.13600 20.22200 53.06800 1.000 19.47000 42 THR E CA 1
ATOM 2272 C C . THR E 2 42 ? -10.47800 19.25800 51.92700 1.000 18.59000 42 THR E C 1
ATOM 2273 O O . THR E 2 42 ? -11.60400 19.24900 51.43200 1.000 20.25000 42 THR E O 1
ATOM 2277 N N . GLY E 2 43 ? -9.50500 18.46500 51.49300 1.000 20.37000 43 GLY E N 1
ATOM 2278 C CA . GLY E 2 43 ? -9.69000 17.63400 50.31500 1.000 20.54000 43 GLY E CA 1
ATOM 2279 C C . GLY E 2 43 ? -9.35900 18.42800 49.06600 1.000 19.97000 43 GLY E C 1
ATOM 2280 O O . GLY E 2 43 ? -9.52500 17.95800 47.94000 1.000 19.54000 43 GLY E O 1
ATOM 2281 N N . PHE E 2 44 ? -8.87700 19.64600 49.28400 1.000 16.61000 44 PHE E N 1
ATOM 2282 C CA . PHE E 2 44 ? -8.44600 20.52600 48.20800 1.000 17.97000 44 PHE E CA 1
ATOM 2283 C C . PHE E 2 44 ? -6.92400 20.61900 48.22200 1.000 16.88000 44 PHE E C 1
ATOM 2284 O O . PHE E 2 44 ? -6.29100 20.48200 49.26900 1.000 15.09000 44 PHE E O 1
ATOM 2292 N N . ALA E 2 45 ? -6.34100 20.82800 47.05200 1.000 16.89000 45 ALA E N 1
ATOM 2293 C CA . ALA E 2 45 ? -4.91700 21.10200 46.94700 1.000 16.21000 45 ALA E CA 1
ATOM 2294 C C . ALA E 2 45 ? -4.72000 22.28800 46.01500 1.000 15.85000 45 ALA E C 1
ATOM 2295 O O . ALA E 2 45 ? -5.22800 22.29800 44.89500 1.000 16.36000 45 ALA E O 1
ATOM 2297 N N . VAL E 2 46 ? -3.99800 23.29700 46.48000 1.000 15.44000 46 VAL E N 1
ATOM 2298 C CA . VAL E 2 46 ? -3.74600 24.45600 45.64100 1.000 16.75000 46 VAL E CA 1
ATOM 2299 C C . VAL E 2 46 ? -2.52300 24.13400 44.80100 1.000 18.11000 46 VAL E C 1
ATOM 2300 O O . VAL E 2 46 ? -1.42900 23.93700 45.33500 1.000 17.20000 46 VAL E O 1
ATOM 2304 N N . VAL E 2 47 ? -2.71800 24.06400 43.48500 1.000 16.27000 47 VAL E N 1
ATOM 2305 C CA . VAL E 2 47 ? -1.65100 23.64500 42.58800 1.000 15.64000 47 VAL E CA 1
ATOM 2306 C C . VAL E 2 47 ? -1.39800 24.62700 41.45100 1.000 18.06000 47 VAL E C 1
ATOM 2307 O O . VAL E 2 47 ? -2.27700 25.38500 41.04600 1.000 18.59000 47 VAL E O 1
ATOM 2311 N N . CYS E 2 48 ? -0.16100 24.62700 40.97600 1.000 17.15000 48 CYS E N 1
ATOM 2312 C CA . CYS E 2 48 ? 0.21800 25.34000 39.77300 1.000 18.32000 48 CYS E CA 1
ATOM 2313 C C . CYS E 2 48 ? 0.61300 24.33200 38.69800 1.000 17.49000 48 CYS E C 1
ATOM 2314 O O . CYS E 2 48 ? 1.49300 23.50400 38.92200 1.000 15.86000 48 CYS E O 1
ATOM 2317 N N . PRO E 2 49 ? -0.05300 24.38900 37.53500 1.000 17.09000 49 PRO E N 1
ATOM 2318 C CA . PRO E 2 49 ? 0.18300 23.46100 36.42200 1.000 19.80000 49 PRO E CA 1
ATOM 2319 C C . PRO E 2 49 ? 1.63400 23.42800 35.94900 1.000 20.82000 49 PRO E C 1
ATOM 2320 O O . PRO E 2 49 ? 2.32300 24.44700 35.97800 1.000 20.27000 49 PRO E O 1
ATOM 2324 N N . ILE E 2 50 ? 2.07700 22.25200 35.51500 1.000 20.93000 50 ILE E N 1
ATOM 2325 C CA . ILE E 2 50 ? 3.42100 22.06100 34.97800 1.000 20.75000 50 ILE E CA 1
ATOM 2326 C C . ILE E 2 50 ? 3.34700 21.77900 33.47700 1.000 19.85000 50 ILE E C 1
ATOM 2327 O O . ILE E 2 50 ? 2.49200 21.02000 33.02200 1.000 22.01000 50 ILE E O 1
ATOM 2332 N N . THR E 2 51 ? 4.23300 22.40100 32.70700 1.000 22.71000 51 THR E N 1
ATOM 2333 C CA . THR E 2 51 ? 4.20900 22.23700 31.26000 1.000 21.64000 51 THR E CA 1
ATOM 2334 C C . THR E 2 51 ? 5.60900 22.15400 30.68000 1.000 23.39000 51 THR E C 1
ATOM 2335 O O . THR E 2 51 ? 6.56700 22.66900 31.25700 1.000 20.65000 51 THR E O 1
ATOM 2339 N N . ASN E 2 52 ? 5.71500 21.49000 29.53400 1.000 25.14000 52 ASN E N 1
ATOM 2340 C CA . ASN E 2 52 ? 6.97200 21.39700 28.81500 1.000 28.77000 52 ASN E CA 1
ATOM 2341 C C . ASN E 2 52 ? 7.06500 22.46800 27.73700 1.000 29.37000 52 ASN E C 1
ATOM 2342 O O . ASN E 2 52 ? 8.04500 22.52400 26.99500 1.000 31.68000 52 ASN E O 1
ATOM 2347 N N . GLN E 2 53 ? 6.05500 23.33000 27.65700 1.000 27.93000 53 GLN E N 1
ATOM 2348 C CA . GLN E 2 53 ? 6.09500 24.40300 26.67200 1.000 26.97000 53 GLN E CA 1
ATOM 2349 C C . GLN E 2 53 ? 6.72900 25.62700 27.31200 1.000 24.76000 53 GLN E C 1
ATOM 2350 O O . GLN E 2 53 ? 6.08800 26.33900 28.08500 1.000 22.18000 53 GLN E O 1
ATOM 2356 N N . ILE E 2 54 ? 7.96900 25.90800 26.93400 1.000 24.58000 54 ILE E N 1
ATOM 2357 C CA . ILE E 2 54 ? 8.73900 26.96100 27.57900 1.000 24.50000 54 ILE E CA 1
ATOM 2358 C C . ILE E 2 54 ? 8.89000 28.13900 26.62900 1.000 24.41000 54 ILE E C 1
ATOM 2359 O O . ILE E 2 54 ? 9.60800 28.04600 25.64400 1.000 24.71000 54 ILE E O 1
ATOM 2364 N N . LYS E 2 55 ? 8.15700 29.21800 26.89600 1.000 23.82000 55 LYS E N 1
ATOM 2365 C CA . LYS E 2 55 ? 8.18100 30.40900 26.04100 1.000 23.63000 55 LYS E CA 1
ATOM 2366 C C . LYS E 2 55 ? 8.94600 31.63400 26.53100 1.000 24.25000 55 LYS E C 1
ATOM 2367 O O . LYS E 2 55 ? 9.03500 32.62700 25.80900 1.000 25.70000 55 LYS E O 1
ATOM 2373 N N . GLY E 2 56 ? 9.45900 31.59900 27.75300 1.000 23.55000 56 GLY E N 1
ATOM 2374 C CA . GLY E 2 56 ? 10.00300 32.80600 28.35200 1.000 21.34000 56 GLY E CA 1
ATOM 2375 C C . GLY E 2 56 ? 8.94500 33.69000 29.00500 1.000 21.65000 56 GLY E C 1
ATOM 2376 O O . GLY E 2 56 ? 9.22100 34.82600 29.38800 1.000 20.62000 56 GLY E O 1
ATOM 2377 N N . TYR E 2 57 ? 7.72600 33.17700 29.12800 1.000 23.85000 57 TYR E N 1
ATOM 2378 C CA . TYR E 2 57 ? 6.68700 33.85500 29.90400 1.000 21.76000 57 TYR E CA 1
ATOM 2379 C C . TYR E 2 57 ? 7.20900 34.06400 31.32700 1.000 18.95000 57 TYR E C 1
ATOM 2380 O O . TYR E 2 57 ? 7.65000 33.11200 31.96700 1.000 21.35000 57 TYR E O 1
ATOM 2389 N N . PRO E 2 58 ? 7.19300 35.31500 31.81500 1.000 19.06000 58 PRO E N 1
ATOM 2390 C CA . PRO E 2 58 ? 7.82900 35.68700 33.09000 1.000 21.34000 58 PRO E CA 1
ATOM 2391 C C . PRO E 2 58 ? 7.30600 34.93600 34.31500 1.000 22.36000 58 PRO E C 1
ATOM 2392 O O . PRO E 2 58 ? 7.98400 34.91200 35.34300 1.000 20.64000 58 PRO E O 1
ATOM 2396 N N . PHE E 2 59 ? 6.12000 34.34400 34.21400 1.000 20.85000 59 PHE E N 1
ATOM 2397 C CA . PHE E 2 59 ? 5.56500 33.58800 35.33200 1.000 20.51000 59 PHE E CA 1
ATOM 2398 C C . PHE E 2 59 ? 5.91800 32.10600 35.24500 1.000 22.60000 59 PHE E C 1
ATOM 2399 O O . PHE E 2 59 ? 5.44600 31.30900 36.05100 1.000 19.83000 59 PHE E O 1
ATOM 2407 N N . GLU E 2 60 ? 6.72300 31.74000 34.25200 1.000 19.39000 60 GLU E N 1
ATOM 2408 C CA . GLU E 2 60 ? 7.27500 30.39600 34.19500 1.000 17.25000 60 GLU E CA 1
ATOM 2409 C C . GLU E 2 60 ? 8.37800 30.26600 35.23900 1.000 19.48000 60 GLU E C 1
ATOM 2410 O O . GLU E 2 60 ? 9.28600 31.08600 35.29200 1.000 17.93000 60 GLU E O 1
ATOM 2416 N N . VAL E 2 61 ? 8.27200 29.25100 36.08600 1.000 19.56000 61 VAL E N 1
ATOM 2417 C CA . VAL E 2 61 ? 9.32100 28.92400 37.03900 1.000 17.46000 61 VAL E CA 1
ATOM 2418 C C . VAL E 2 61 ? 9.86300 27.53600 36.73400 1.000 20.89000 61 VAL E C 1
ATOM 2419 O O . VAL E 2 61 ? 9.12300 26.54900 36.79900 1.000 19.68000 61 VAL E O 1
ATOM 2423 N N . PRO E 2 62 ? 11.15500 27.45600 36.39000 1.000 21.38000 62 PRO E N 1
ATOM 2424 C CA . PRO E 2 62 ? 11.80500 26.18300 36.07400 1.000 22.66000 62 PRO E CA 1
ATOM 2425 C C . PRO E 2 62 ? 11.61900 25.15800 37.17900 1.000 22.97000 62 PRO E C 1
ATOM 2426 O O . PRO E 2 62 ? 11.81100 25.47300 38.35100 1.000 23.99000 62 PRO E O 1
ATOM 2430 N N . VAL E 2 63 ? 11.21800 23.95200 36.79900 1.000 23.17000 63 VAL E N 1
ATOM 2431 C CA . VAL E 2 63 ? 11.20800 22.82000 37.71000 1.000 23.83000 63 VAL E CA 1
ATOM 2432 C C . VAL E 2 63 ? 12.64300 22.56100 38.15000 1.000 28.79000 63 VAL E C 1
ATOM 2433 O O . VAL E 2 63 ? 13.55200 22.54100 37.32400 1.000 29.29000 63 VAL E O 1
ATOM 2437 N N . ASP E 2 64 ? 12.85900 22.40100 39.44900 1.000 28.45000 64 ASP E N 1
ATOM 2438 C CA . ASP E 2 64 ? 14.21500 22.19800 39.94500 1.000 31.87000 64 ASP E CA 1
ATOM 2439 C C . ASP E 2 64 ? 14.25800 21.33900 41.19700 1.000 32.48000 64 ASP E C 1
ATOM 2440 O O . ASP E 2 64 ? 13.38700 21.43400 42.06100 1.000 34.50000 64 ASP E O 1
ATOM 2445 N N . GLY E 2 65 ? 15.29300 20.51200 41.29200 1.000 33.30000 65 GLY E N 1
ATOM 2446 C CA . GLY E 2 65 ? 15.47500 19.65200 42.44000 1.000 30.66000 65 GLY E CA 1
ATOM 2447 C C . GLY E 2 65 ? 14.67800 18.37700 42.30500 1.000 31.45000 65 GLY E C 1
ATOM 2448 O O . GLY E 2 65 ? 14.44600 17.68500 43.29200 1.000 30.55000 65 GLY E O 1
ATOM 2449 N N . THR E 2 66 ? 14.25200 18.06100 41.08600 1.000 33.65000 66 THR E N 1
ATOM 2450 C CA . THR E 2 66 ? 13.49700 16.83400 40.87700 1.000 32.58000 66 THR E CA 1
ATOM 2451 C C . THR E 2 66 ? 14.41300 15.70200 40.43200 1.000 34.08000 66 THR E C 1
ATOM 2452 O O . THR E 2 66 ? 15.56200 15.93600 40.05700 1.000 32.61000 66 THR E O 1
ATOM 2456 N N . THR E 2 67 ? 13.89200 14.47900 40.47500 1.000 33.34000 67 THR E N 1
ATOM 2457 C CA . THR E 2 67 ? 14.56900 13.30400 39.92800 1.000 35.38000 67 THR E CA 1
ATOM 2458 C C . THR E 2 67 ? 14.21100 13.04700 38.46600 1.000 37.52000 67 THR E C 1
ATOM 2459 O O . THR E 2 67 ? 15.06300 12.69800 37.65000 1.000 43.26000 67 THR E O 1
ATOM 2463 N N . LYS E 2 68 ? 12.92700 13.20900 38.16100 1.000 31.59000 68 LYS E N 1
ATOM 2464 C CA . LYS E 2 68 ? 12.35900 12.82700 36.87400 1.000 32.83000 68 LYS E CA 1
ATOM 2465 C C . LYS E 2 68 ? 11.77100 14.01900 36.12600 1.000 32.32000 68 LYS E C 1
ATOM 2466 O O . LYS E 2 68 ? 12.17800 14.31700 35.00600 1.000 46.11000 68 LYS E O 1
ATOM 2472 N N . THR E 2 69 ? 10.79300 14.67300 36.74300 1.000 32.84000 69 THR E N 1
ATOM 2473 C CA . THR E 2 69 ? 10.00800 15.72500 36.09800 1.000 31.67000 69 THR E CA 1
ATOM 2474 C C . THR E 2 69 ? 10.84300 16.89200 35.54300 1.000 31.21000 69 THR E C 1
ATOM 2475 O O . THR E 2 69 ? 11.87700 17.26700 36.09400 1.000 28.16000 69 THR E O 1
ATOM 2479 N N . THR E 2 70 ? 10.35800 17.45800 34.44200 1.000 30.61000 70 THR E N 1
ATOM 2480 C CA . THR E 2 70 ? 11.06700 18.46800 33.66400 1.000 30.31000 70 THR E CA 1
ATOM 2481 C C . THR E 2 70 ? 10.06300 19.56500 33.24900 1.000 29.67000 70 THR E C 1
ATOM 2482 O O . THR E 2 70 ? 8.85200 19.36000 33.35700 1.000 29.56000 70 THR E O 1
ATOM 2486 N N . GLY E 2 71 ? 10.54500 20.72000 32.78900 1.000 27.85000 71 GLY E N 1
ATOM 2487 C CA . GLY E 2 71 ? 9.65900 21.79300 32.36300 1.000 25.80000 71 GLY E CA 1
ATOM 2488 C C . GLY E 2 71 ? 9.48700 22.93900 33.34400 1.000 21.70000 71 GLY E C 1
ATOM 2489 O O . GLY E 2 71 ? 10.34000 23.17900 34.19700 1.000 22.88000 71 GLY E O 1
ATOM 2490 N N . VAL E 2 72 ? 8.40800 23.69500 33.18600 1.000 21.19000 72 VAL E N 1
ATOM 2491 C CA . VAL E 2 72 ? 8.20700 24.86600 34.02300 1.000 18.23000 72 VAL E CA 1
ATOM 2492 C C . VAL E 2 72 ? 6.86100 24.86500 34.73200 1.000 17.20000 72 VAL E C 1
ATOM 2493 O O . VAL E 2 72 ? 5.89700 24.23300 34.30200 1.000 16.54000 72 VAL E O 1
ATOM 2497 N N . ILE E 2 73 ? 6.82700 25.58000 35.84300 1.000 16.53000 73 ILE E N 1
ATOM 2498 C CA . ILE E 2 73 ? 5.62500 25.75400 36.62600 1.000 17.38000 73 ILE E CA 1
ATOM 2499 C C . ILE E 2 73 ? 4.99100 27.08000 36.25900 1.000 17.65000 73 ILE E C 1
ATOM 2500 O O . ILE E 2 73 ? 5.67500 28.10000 36.22300 1.000 16.67000 73 ILE E O 1
ATOM 2505 N N . LEU E 2 74 ? 3.69000 27.08200 35.99300 1.000 18.21000 74 LEU E N 1
ATOM 2506 C CA . LEU E 2 74 ? 3.04600 28.32100 35.59600 1.000 18.32000 74 LEU E CA 1
ATOM 2507 C C . LEU E 2 74 ? 2.37500 28.90200 36.82700 1.000 18.29000 74 LEU E C 1
ATOM 2508 O O . LEU E 2 74 ? 1.30200 28.47000 37.24000 1.000 17.84000 74 LEU E O 1
ATOM 2513 N N . ALA E 2 75 ? 3.00800 29.93200 37.37500 1.000 19.77000 75 ALA E N 1
ATOM 2514 C CA . ALA E 2 75 ? 2.68500 30.41100 38.70900 1.000 20.98000 75 ALA E CA 1
ATOM 2515 C C . ALA E 2 75 ? 1.39300 31.20800 38.72200 1.000 20.09000 75 ALA E C 1
ATOM 2516 O O . ALA E 2 75 ? 0.69100 31.23600 39.73100 1.000 20.19000 75 ALA E O 1
ATOM 2518 N N . ASP E 2 76 ? 1.07700 31.84400 37.59600 1.000 19.64000 76 ASP E N 1
ATOM 2519 C CA . ASP E 2 76 ? -0.08700 32.71900 37.51600 1.000 19.12000 76 ASP E CA 1
ATOM 2520 C C . ASP E 2 76 ? -1.38200 31.95300 37.26500 1.000 19.77000 76 ASP E C 1
ATOM 2521 O O . ASP E 2 76 ? -2.46600 32.53400 37.26600 1.000 20.98000 76 ASP E O 1
ATOM 2526 N N . GLN E 2 77 ? -1.24800 30.65400 37.01100 1.000 21.11000 77 GLN E N 1
ATOM 2527 C CA . GLN E 2 77 ? -2.37400 29.75400 36.75100 1.000 18.77000 77 GLN E CA 1
ATOM 2528 C C . GLN E 2 77 ? -2.80900 28.98300 37.99700 1.000 21.72000 77 GLN E C 1
ATOM 2529 O O . GLN E 2 77 ? -3.48200 27.95800 37.89400 1.000 28.14000 77 GLN E O 1
ATOM 2535 N N . VAL E 2 78 ? -2.34100 29.42800 39.15700 1.000 20.85000 78 VAL E N 1
ATOM 2536 C CA . VAL E 2 78 ? -2.61400 28.76100 40.42600 1.000 19.79000 78 VAL E CA 1
ATOM 2537 C C . VAL E 2 78 ? -4.10800 28.41400 40.61300 1.000 21.43000 78 VAL E C 1
ATOM 2538 O O . VAL E 2 78 ? -4.99200 29.23000 40.34400 1.000 18.89000 78 VAL E O 1
ATOM 2542 N N . LYS E 2 79 ? -4.37700 27.17500 41.02600 1.000 18.46000 79 LYS E N 1
ATOM 2543 C CA . LYS E 2 79 ? -5.74100 26.65900 41.13900 1.000 17.19000 79 LYS E CA 1
ATOM 2544 C C . LYS E 2 79 ? -5.91600 25.74300 42.34300 1.000 18.13000 79 LYS E C 1
ATOM 2545 O O . LYS E 2 79 ? -5.11900 24.82500 42.55300 1.000 19.12000 79 LYS E O 1
ATOM 2551 N N . SER E 2 80 ? -6.97800 25.96000 43.11100 1.000 17.00000 80 SER E N 1
ATOM 2552 C CA . SER E 2 80 ? -7.35600 25.00200 44.14100 1.000 16.31000 80 SER E CA 1
ATOM 2553 C C . SER E 2 80 ? -8.23400 23.90600 43.53200 1.000 19.38000 80 SER E C 1
ATOM 2554 O O . SER E 2 80 ? -9.33400 24.16600 43.04200 1.000 18.66000 80 SER E O 1
ATOM 2557 N N . LEU E 2 81 ? -7.74100 22.67600 43.56700 1.000 17.67000 81 LEU E N 1
ATOM 2558 C CA . LEU E 2 81 ? -8.41500 21.56700 42.90400 1.000 18.63000 81 LEU E CA 1
ATOM 2559 C C . LEU E 2 81 ? -8.80000 20.44500 43.86900 1.000 23.33000 81 LEU E C 1
ATOM 2560 O O . LEU E 2 81 ? -8.16400 20.25200 44.90700 1.000 17.82000 81 LEU E O 1
ATOM 2565 N N . ASP E 2 82 ? -9.81100 19.67000 43.49100 1.000 21.48000 82 ASP E N 1
ATOM 2566 C CA . ASP E 2 82 ? -10.29000 18.59200 44.34100 1.000 21.88000 82 ASP E CA 1
ATOM 2567 C C . ASP E 2 82 ? -9.44700 17.38800 43.96200 1.000 19.52000 82 ASP E C 1
ATOM 2568 O O . ASP E 2 82 ? -9.64900 16.78700 42.91000 1.000 22.46000 82 ASP E O 1
ATOM 2573 N N . TRP E 2 83 ? -8.52400 17.01400 44.84200 1.000 19.44000 83 TRP E N 1
ATOM 2574 C CA . TRP E 2 83 ? -7.50100 16.04500 44.46900 1.000 20.88000 83 TRP E CA 1
ATOM 2575 C C . TRP E 2 83 ? -7.95700 14.60000 44.65500 1.000 19.09000 83 TRP E C 1
ATOM 2576 O O . TRP E 2 83 ? -7.32400 13.68200 44.13500 1.000 18.52000 83 TRP E O 1
ATOM 2587 N N . LYS E 2 84 ? -9.05300 14.39800 45.38200 1.000 18.66000 84 LYS E N 1
ATOM 2588 C CA . LYS E 2 84 ? -9.64100 13.06300 45.50200 1.000 21.77000 84 LYS E CA 1
ATOM 2589 C C . LYS E 2 84 ? -10.48100 12.72600 44.27700 1.000 20.63000 84 LYS E C 1
ATOM 2590 O O . LYS E 2 84 ? -10.42300 11.60900 43.76800 1.000 21.59000 84 LYS E O 1
ATOM 2596 N N . ALA E 2 85 ? -11.25700 13.69900 43.80900 1.000 20.81000 85 ALA E N 1
ATOM 2597 C CA . ALA E 2 85 ? -12.08100 13.51800 42.61700 1.000 20.94000 85 ALA E CA 1
ATOM 2598 C C . ALA E 2 85 ? -11.20200 13.39800 41.38100 1.000 21.62000 85 ALA E C 1
ATOM 2599 O O . ALA E 2 85 ? -11.54800 12.71700 40.41800 1.000 21.46000 85 ALA E O 1
ATOM 2601 N N . ARG E 2 86 ? -10.05500 14.06400 41.41600 1.000 20.92000 86 ARG E N 1
ATOM 2602 C CA . ARG E 2 86 ? -9.13800 14.03400 40.28800 1.000 24.51000 86 ARG E CA 1
ATOM 2603 C C . ARG E 2 86 ? -8.11800 12.90200 40.43400 1.000 24.44000 86 ARG E C 1
ATOM 2604 O O . ARG E 2 86 ? -7.21200 12.76400 39.61100 1.000 23.34000 86 ARG E O 1
ATOM 2612 N N . ALA E 2 87 ? -8.27800 12.10400 41.49000 1.000 22.95000 87 ALA E N 1
ATOM 2613 C CA . ALA E 2 87 ? -7.44200 10.92900 41.72600 1.000 21.03000 87 ALA E CA 1
ATOM 2614 C C . ALA E 2 87 ? -5.96100 11.28000 41.68500 1.000 22.16000 87 ALA E C 1
ATOM 2615 O O . ALA E 2 87 ? -5.18500 10.65400 40.96400 1.000 20.30000 87 ALA E O 1
ATOM 2617 N N . ALA E 2 88 ? -5.58400 12.29700 42.45200 1.000 21.87000 88 ALA E N 1
ATOM 2618 C CA . ALA E 2 88 ? -4.21300 12.79400 42.46500 1.000 20.02000 88 ALA E CA 1
ATOM 2619 C C . ALA E 2 88 ? -3.25200 11.74400 42.98200 1.000 21.14000 88 ALA E C 1
ATOM 2620 O O . ALA E 2 88 ? -3.62400 10.88800 43.78000 1.000 19.41000 88 ALA E O 1
ATOM 2622 N N . ARG E 2 89 ? -2.01200 11.81400 42.51700 1.000 19.74000 89 ARG E N 1
ATOM 2623 C CA . ARG E 2 89 ? -0.96800 10.94600 43.02000 1.000 18.77000 89 ARG E CA 1
ATOM 2624 C C . ARG E 2 89 ? 0.36500 11.66800 42.91600 1.000 18.89000 89 ARG E C 1
ATOM 2625 O O . ARG E 2 89 ? 0.61700 12.37100 41.94000 1.000 19.13000 89 ARG E O 1
ATOM 2633 N N . THR E 2 90 ? 1.22500 11.48200 43.91000 1.000 16.12000 90 THR E N 1
ATOM 2634 C CA . THR E 2 90 ? 2.52300 12.14400 43.92400 1.000 17.56000 90 THR E CA 1
ATOM 2635 C C . THR E 2 90 ? 3.57900 11.29600 43.22000 1.000 18.55000 90 THR E C 1
ATOM 2636 O O . THR E 2 90 ? 3.88500 10.19200 43.66200 1.000 20.06000 90 THR E O 1
ATOM 2640 N N . VAL E 2 91 ? 4.08200 11.79000 42.09200 1.000 19.27000 91 VAL E N 1
ATOM 2641 C CA . VAL E 2 91 ? 5.13900 11.10800 41.34400 1.000 18.95000 91 VAL E CA 1
ATOM 2642 C C . VAL E 2 91 ? 6.54700 11.67300 41.54700 1.000 20.49000 91 VAL E C 1
ATOM 2643 O O . VAL E 2 91 ? 7.52100 11.09300 41.06600 1.000 20.27000 91 VAL E O 1
ATOM 2647 N N . ASP E 2 92 ? 6.65300 12.79600 42.25400 1.000 19.95000 92 ASP E N 1
ATOM 2648 C CA . ASP E 2 92 ? 7.91500 13.53400 42.33800 1.000 19.18000 92 ASP E CA 1
ATOM 2649 C C . ASP E 2 92 ? 7.79400 14.67900 43.35200 1.000 21.63000 92 ASP E C 1
ATOM 2650 O O . ASP E 2 92 ? 6.75600 14.84000 43.99600 1.000 22.02000 92 ASP E O 1
ATOM 2655 N N . SER E 2 93 ? 8.85200 15.47200 43.49300 1.000 21.59000 93 SER E N 1
ATOM 2656 C CA . SER E 2 93 ? 8.79900 16.69400 44.30000 1.000 22.47000 93 SER E CA 1
ATOM 2657 C C . SER E 2 93 ? 9.85500 17.69200 43.82700 1.000 24.40000 93 SER E C 1
ATOM 2658 O O . SER E 2 93 ? 10.80700 17.30700 43.15800 1.000 26.60000 93 SER E O 1
ATOM 2661 N N . VAL E 2 94 ? 9.69600 18.96900 44.16800 1.000 23.38000 94 VAL E N 1
ATOM 2662 C CA . VAL E 2 94 ? 10.70300 19.96700 43.79600 1.000 23.86000 94 VAL E CA 1
ATOM 2663 C C . VAL E 2 94 ? 11.41200 20.49200 45.03500 1.000 23.47000 94 VAL E C 1
ATOM 2664 O O . VAL E 2 94 ? 11.06600 20.13100 46.15900 1.000 17.67000 94 VAL E O 1
ATOM 2668 N N . SER E 2 95 ? 12.40000 21.35400 44.82700 1.000 24.35000 95 SER E N 1
ATOM 2669 C CA . SER E 2 95 ? 13.14800 21.92800 45.93700 1.000 24.11000 95 SER E CA 1
ATOM 2670 C C . SER E 2 95 ? 12.31500 22.98200 46.65400 1.000 23.87000 95 SER E C 1
ATOM 2671 O O . SER E 2 95 ? 11.34700 23.50400 46.09800 1.000 21.51000 95 SER E O 1
ATOM 2674 N N . GLY E 2 96 ? 12.68200 23.27600 47.89800 1.000 22.88000 96 GLY E N 1
ATOM 2675 C CA . GLY E 2 96 ? 12.00400 24.30600 48.66200 1.000 22.17000 96 GLY E CA 1
ATOM 2676 C C . GLY E 2 96 ? 12.08600 25.65000 47.96300 1.000 23.47000 96 GLY E C 1
ATOM 2677 O O . GLY E 2 96 ? 11.13200 26.42800 47.98200 1.000 20.88000 96 GLY E O 1
ATOM 2678 N N . GLU E 2 97 ? 13.23100 25.91100 47.33600 1.000 24.09000 97 GLU E N 1
ATOM 2679 C CA . GLU E 2 97 ? 13.47900 27.16800 46.63600 1.000 22.66000 97 GLU E CA 1
ATOM 2680 C C . GLU E 2 97 ? 12.49400 27.39000 45.49100 1.000 20.43000 97 GLU E C 1
ATOM 2681 O O . GLU E 2 97 ? 11.99900 28.49500 45.28700 1.000 18.92000 97 GLU E O 1
ATOM 2687 N N . THR E 2 98 ? 12.22400 26.32400 44.74800 1.000 21.89000 98 THR E N 1
ATOM 2688 C CA . THR E 2 98 ? 11.25200 26.34800 43.66600 1.000 21.29000 98 THR E CA 1
ATOM 2689 C C . THR E 2 98 ? 9.85700 26.69300 44.17700 1.000 20.52000 98 THR E C 1
ATOM 2690 O O . THR E 2 98 ? 9.13400 27.46300 43.55600 1.000 21.16000 98 THR E O 1
ATOM 2694 N N . VAL E 2 99 ? 9.48500 26.11100 45.31200 1.000 19.90000 99 VAL E N 1
ATOM 2695 C CA . VAL E 2 99 ? 8.16800 26.34700 45.89400 1.000 20.05000 99 VAL E CA 1
ATOM 2696 C C . VAL E 2 99 ? 8.03800 27.78300 46.36700 1.000 18.56000 99 VAL E C 1
ATOM 2697 O O . VAL E 2 99 ? 7.01800 28.43300 46.14600 1.000 17.25000 99 VAL E O 1
ATOM 2701 N N . THR E 2 100 ? 9.08800 28.27400 47.01400 1.000 17.84000 100 THR E N 1
ATOM 2702 C CA . THR E 2 100 ? 9.11600 29.64000 47.50900 1.000 16.94000 100 THR E CA 1
ATOM 2703 C C . THR E 2 100 ? 9.00900 30.64900 46.35900 1.000 17.35000 100 THR E C 1
ATOM 2704 O O . THR E 2 100 ? 8.39000 31.69900 46.50200 1.000 16.25000 100 THR E O 1
ATOM 2708 N N . THR E 2 101 ? 9.59000 30.31600 45.21300 1.000 17.82000 101 THR E N 1
ATOM 2709 C CA . THR E 2 101 ? 9.56000 31.21100 44.05900 1.000 19.51000 101 THR E CA 1
ATOM 2710 C C . THR E 2 101 ? 8.16500 31.29500 43.44600 1.000 15.71000 101 THR E C 1
ATOM 2711 O O . THR E 2 101 ? 7.68700 32.37600 43.12000 1.000 16.69000 101 THR E O 1
ATOM 2715 N N . VAL E 2 102 ? 7.51500 30.14800 43.30300 1.000 16.05000 102 VAL E N 1
ATOM 2716 C CA . VAL E 2 102 ? 6.14100 30.08600 42.81400 1.000 15.67000 102 VAL E CA 1
ATOM 2717 C C . VAL E 2 102 ? 5.17700 30.82500 43.73700 1.000 17.16000 102 VAL E C 1
ATOM 2718 O O . VAL E 2 102 ? 4.38200 31.65400 43.29800 1.000 18.80000 102 VAL E O 1
ATOM 2722 N N . VAL E 2 103 ? 5.26800 30.51800 45.02300 1.000 17.50000 103 VAL E N 1
ATOM 2723 C CA . VAL E 2 103 ? 4.42900 31.13200 46.04200 1.000 18.32000 103 VAL E CA 1
ATOM 2724 C C . VAL E 2 103 ? 4.66700 32.64200 46.16300 1.000 18.83000 103 VAL E C 1
ATOM 2725 O O . VAL E 2 103 ? 3.71800 33.41300 46.33700 1.000 19.40000 103 VAL E O 1
ATOM 2729 N N . ASP E 2 104 ? 5.92300 33.06700 46.04700 1.000 20.34000 104 ASP E N 1
ATOM 2730 C CA . ASP E 2 104 ? 6.23800 34.49500 46.03900 1.000 20.10000 104 ASP E CA 1
ATOM 2731 C C . ASP E 2 104 ? 5.55500 35.19100 44.86200 1.000 20.88000 104 ASP E C 1
ATOM 2732 O O . ASP E 2 104 ? 5.06600 36.31500 44.98700 1.000 19.96000 104 ASP E O 1
ATOM 2737 N N . MET E 2 105 ? 5.51600 34.51400 43.72100 1.000 19.15000 105 MET E N 1
ATOM 2738 C CA . MET E 2 105 ? 4.86000 35.06500 42.54500 1.000 20.22000 105 MET E CA 1
ATOM 2739 C C . MET E 2 105 ? 3.35300 35.15800 42.76400 1.000 19.06000 105 MET E C 1
ATOM 2740 O O . MET E 2 105 ? 2.73400 36.15100 42.39000 1.000 19.76000 105 MET E O 1
ATOM 2745 N N . VAL E 2 106 ? 2.76400 34.13200 43.37500 1.000 18.21000 106 VAL E N 1
ATOM 2746 C CA . VAL E 2 106 ? 1.32200 34.13400 43.62600 1.000 18.71000 106 VAL E CA 1
ATOM 2747 C C . VAL E 2 106 ? 0.92000 35.28400 44.55200 1.000 19.46000 106 VAL E C 1
ATOM 2748 O O . VAL E 2 106 ? -0.05400 35.98900 44.29100 1.000 20.43000 106 VAL E O 1
ATOM 2752 N N . SER E 2 107 ? 1.68100 35.48600 45.62300 1.000 19.54000 107 SER E N 1
ATOM 2753 C CA . SER E 2 107 ? 1.32800 36.50600 46.60300 1.000 20.93000 107 SER E CA 1
ATOM 2754 C C . SER E 2 107 ? 1.44700 37.91900 46.02300 1.000 20.33000 107 SER E C 1
ATOM 2755 O O . SER E 2 107 ? 0.75200 38.82500 46.45900 1.000 20.74000 107 SER E O 1
ATOM 2758 N N . LYS E 2 108 ? 2.31600 38.09900 45.03400 1.000 20.56000 108 LYS E N 1
ATOM 2759 C CA . LYS E 2 108 ? 2.43700 39.39000 44.36300 1.000 19.88000 108 LYS E CA 1
ATOM 2760 C C . LYS E 2 108 ? 1.21700 39.66000 43.48600 1.000 18.87000 108 LYS E C 1
ATOM 2761 O O . LYS E 2 108 ? 0.71500 40.77800 43.43400 1.000 19.82000 108 LYS E O 1
ATOM 2767 N N . ILE E 2 109 ? 0.75800 38.62000 42.79700 1.000 17.79000 109 ILE E N 1
ATOM 2768 C CA . ILE E 2 109 ? -0.43100 38.69400 41.96100 1.000 17.53000 109 ILE E CA 1
ATOM 2769 C C . ILE E 2 109 ? -1.65700 39.10900 42.77200 1.000 18.20000 109 ILE E C 1
ATOM 2770 O O . ILE E 2 109 ? -2.39700 40.00500 42.36600 1.000 18.04000 109 ILE E O 1
ATOM 2775 N N . ILE E 2 110 ? -1.85200 38.48100 43.93000 1.000 17.86000 110 ILE E N 1
ATOM 2776 C CA . ILE E 2 110 ? -3.04400 38.73300 44.74400 1.000 18.23000 110 ILE E CA 1
ATOM 2777 C C . ILE E 2 110 ? -2.85800 39.81900 45.81400 1.000 17.37000 110 ILE E C 1
ATOM 2778 O O . ILE E 2 110 ? -3.74500 40.05600 46.63100 1.000 18.50000 110 ILE E O 1
ATOM 2783 N N . LYS E 2 111 ? -1.71100 40.47800 45.82500 1.000 20.20000 111 LYS E N 1
ATOM 2784 C CA . LYS E 2 111 ? -1.55700 41.63800 46.69600 1.000 29.12000 111 LYS E CA 1
ATOM 2785 C C . LYS E 2 111 ? -1.09300 42.86000 45.91700 1.000 24.66000 111 LYS E C 1
ATOM 2786 O O . LYS E 2 111 ? -1.90500 43.54900 45.29300 1.000 31.50000 111 LYS E O 1
ATOM 2792 N N . THR F 2 3 ? -12.34500 49.30400 27.05500 1.000 42.63000 3 THR F N 1
ATOM 2793 C CA . THR F 2 3 ? -12.41000 47.85400 27.20600 1.000 45.59000 3 THR F CA 1
ATOM 2794 C C . THR F 2 3 ? -12.71700 47.46800 28.64800 1.000 35.81000 3 THR F C 1
ATOM 2795 O O . THR F 2 3 ? -12.09700 47.98200 29.57900 1.000 36.64000 3 THR F O 1
ATOM 2799 N N . TYR F 2 4 ? -13.67900 46.57000 28.83600 1.000 34.80000 4 TYR F N 1
ATOM 2800 C CA . TYR F 2 4 ? -13.93700 46.03700 30.16700 1.000 30.19000 4 TYR F CA 1
ATOM 2801 C C . TYR F 2 4 ? -12.75100 45.20300 30.64800 1.000 27.11000 4 TYR F C 1
ATOM 2802 O O . TYR F 2 4 ? -12.15300 44.45000 29.87600 1.000 24.34000 4 TYR F O 1
ATOM 2811 N N . CYS F 2 5 ? -12.39300 45.36800 31.91600 1.000 25.64000 5 CYS F N 1
ATOM 2812 C CA . CYS F 2 5 ? -11.47900 44.44100 32.56500 1.000 22.50000 5 CYS F CA 1
ATOM 2813 C C . CYS F 2 5 ? -11.86800 44.25800 34.02800 1.000 21.01000 5 CYS F C 1
ATOM 2814 O O . CYS F 2 5 ? -12.23700 45.22400 34.69600 1.000 18.88000 5 CYS F O 1
ATOM 2817 N N . PRO F 2 6 ? -11.76300 43.02200 34.54400 1.000 20.81000 6 PRO F N 1
ATOM 2818 C CA . PRO F 2 6 ? -12.10900 42.80500 35.95300 1.000 19.19000 6 PRO F CA 1
ATOM 2819 C C . PRO F 2 6 ? -11.13600 43.51600 36.88200 1.000 18.65000 6 PRO F C 1
ATOM 2820 O O . PRO F 2 6 ? -9.95000 43.61900 36.56500 1.000 15.82000 6 PRO F O 1
ATOM 2824 N N . ALA F 2 7 ? -11.64100 44.00800 38.00900 1.000 15.82000 7 ALA F N 1
ATOM 2825 C CA . ALA F 2 7 ? -10.82200 44.74900 38.95600 1.000 17.65000 7 ALA F CA 1
ATOM 2826 C C . ALA F 2 7 ? -10.74700 44.02400 40.29000 1.000 15.77000 7 ALA F C 1
ATOM 2827 O O . ALA F 2 7 ? -11.65700 43.28600 40.65000 1.000 20.63000 7 ALA F O 1
ATOM 2829 N N . ARG F 2 8 ? -9.67000 44.24500 41.02900 1.000 14.49000 8 ARG F N 1
ATOM 2830 C CA . ARG F 2 8 ? -9.55200 43.67900 42.36200 1.000 17.04000 8 ARG F CA 1
ATOM 2831 C C . ARG F 2 8 ? -10.70100 44.18700 43.22700 1.000 17.26000 8 ARG F C 1
ATOM 2832 O O . ARG F 2 8 ? -10.92800 45.38800 43.31200 1.000 15.11000 8 ARG F O 1
ATOM 2840 N N . GLY F 2 9 ? -11.42800 43.27300 43.85900 1.000 15.43000 9 GLY F N 1
ATOM 2841 C CA . GLY F 2 9 ? -12.58200 43.65700 44.65300 1.000 14.77000 9 GLY F CA 1
ATOM 2842 C C . GLY F 2 9 ? -13.90600 43.44400 43.93600 1.000 16.16000 9 GLY F C 1
ATOM 2843 O O . GLY F 2 9 ? -14.94500 43.38400 44.57900 1.000 19.22000 9 GLY F O 1
ATOM 2844 N N . ASP F 2 10 ? -13.86600 43.32900 42.60900 1.000 15.54000 10 ASP F N 1
ATOM 2845 C CA . ASP F 2 10 ? -15.06500 43.07500 41.81000 1.000 16.71000 10 ASP F CA 1
ATOM 2846 C C . ASP F 2 10 ? -15.74600 41.76400 42.16300 1.000 16.54000 10 ASP F C 1
ATOM 2847 O O . ASP F 2 10 ? -15.07900 40.75400 42.39100 1.000 17.90000 10 ASP F O 1
ATOM 2852 N N . VAL F 2 11 ? -17.07400 41.78100 42.20100 1.000 15.12000 11 VAL F N 1
ATOM 2853 C CA . VAL F 2 11 ? -17.84300 40.54600 42.16500 1.000 16.13000 11 VAL F CA 1
ATOM 2854 C C . VAL F 2 11 ? -18.22800 40.29100 40.71600 1.000 16.97000 11 VAL F C 1
ATOM 2855 O O . VAL F 2 11 ? -18.95100 41.08100 40.11800 1.000 17.80000 11 VAL F O 1
ATOM 2859 N N . ILE F 2 12 ? -17.73500 39.20400 40.13500 1.000 16.35000 12 ILE F N 1
ATOM 2860 C CA . ILE F 2 12 ? -17.99800 38.95800 38.72100 1.000 18.74000 12 ILE F CA 1
ATOM 2861 C C . ILE F 2 12 ? -18.83900 37.71000 38.49200 1.000 22.15000 12 ILE F C 1
ATOM 2862 O O . ILE F 2 12 ? -18.87900 36.81400 39.33300 1.000 21.74000 12 ILE F O 1
ATOM 2867 N N . LEU F 2 13 ? -19.52600 37.67600 37.35100 1.000 25.45000 13 LEU F N 1
ATOM 2868 C CA . LEU F 2 13 ? -20.26800 36.49400 36.91900 1.000 28.20000 13 LEU F CA 1
ATOM 2869 C C . LEU F 2 13 ? -19.49600 35.75500 35.83700 1.000 27.72000 13 LEU F C 1
ATOM 2870 O O . LEU F 2 13 ? -19.00500 36.37100 34.89900 1.000 28.13000 13 LEU F O 1
ATOM 2875 N N . LEU F 2 14 ? -19.40200 34.43500 35.96300 1.000 29.95000 14 LEU F N 1
ATOM 2876 C CA . LEU F 2 14 ? -18.62100 33.63200 35.02700 1.000 32.46000 14 LEU F CA 1
ATOM 2877 C C . LEU F 2 14 ? -19.49200 32.61300 34.30500 1.000 36.64000 14 LEU F C 1
ATOM 2878 O O . LEU F 2 14 ? -20.50600 32.17500 34.84400 1.000 38.86000 14 LEU F O 1
ATOM 2883 N N . ASP F 2 15 ? -19.05900 32.23700 33.10100 1.000 37.90000 15 ASP F N 1
ATOM 2884 C CA . ASP F 2 15 ? -19.79800 31.36900 32.17400 1.000 41.80000 15 ASP F CA 1
ATOM 2885 C C . ASP F 2 15 ? -20.99900 32.10500 31.59100 1.000 43.91000 15 ASP F C 1
ATOM 2886 O O . ASP F 2 15 ? -20.94200 32.61200 30.47000 1.000 38.40000 15 ASP F O 1
ATOM 2891 N N . LYS F 2 27 ? -24.60800 30.72600 35.69100 1.000 42.83000 27 LYS F N 1
ATOM 2892 C CA . LYS F 2 27 ? -23.45700 31.58700 35.93600 1.000 40.93000 27 LYS F CA 1
ATOM 2893 C C . LYS F 2 27 ? -23.09600 31.63200 37.41900 1.000 39.61000 27 LYS F C 1
ATOM 2894 O O . LYS F 2 27 ? -23.96900 31.61300 38.28800 1.000 45.93000 27 LYS F O 1
ATOM 2900 N N . ARG F 2 28 ? -21.81100 31.67400 37.70000 1.000 37.02000 28 ARG F N 1
ATOM 2901 C CA . ARG F 2 28 ? -21.32100 31.63700 39.05600 1.000 33.02000 28 ARG F CA 1
ATOM 2902 C C . ARG F 2 28 ? -20.63900 32.93200 39.48100 1.000 26.64000 28 ARG F C 1
ATOM 2903 O O . ARG F 2 28 ? -19.76200 33.40500 38.84400 1.000 26.13000 28 ARG F O 1
ATOM 2911 N N . PRO F 2 29 ? -21.09600 33.50200 40.57100 1.000 26.28000 29 PRO F N 1
ATOM 2912 C CA . PRO F 2 29 ? -20.49500 34.74700 41.06400 1.000 24.82000 29 PRO F CA 1
ATOM 2913 C C . PRO F 2 29 ? -19.16100 34.48800 41.75900 1.000 20.47000 29 PRO F C 1
ATOM 2914 O O . PRO F 2 29 ? -19.01700 33.47200 42.43300 1.000 19.43000 29 PRO F O 1
ATOM 2918 N N . ALA F 2 30 ? -18.19800 35.39200 41.59100 1.000 20.90000 30 ALA F N 1
ATOM 2919 C CA . ALA F 2 30 ? -16.86800 35.19400 42.16100 1.000 18.13000 30 ALA F CA 1
ATOM 2920 C C . ALA F 2 30 ? -16.19000 36.51700 42.50500 1.000 17.46000 30 ALA F C 1
ATOM 2921 O O . ALA F 2 30 ? -16.40200 37.53200 41.84200 1.000 16.49000 30 ALA F O 1
ATOM 2923 N N . LEU F 2 31 ? -15.36600 36.48700 43.54600 1.000 16.34000 31 LEU F N 1
ATOM 2924 C CA . LEU F 2 31 ? -14.60300 37.64800 43.97900 1.000 15.95000 31 LEU F CA 1
ATOM 2925 C C . LEU F 2 31 ? -13.19500 37.67000 43.38000 1.000 17.12000 31 LEU F C 1
ATOM 2926 O O . LEU F 2 31 ? -12.41200 36.74500 43.59800 1.000 16.44000 31 LEU F O 1
ATOM 2931 N N . VAL F 2 32 ? -12.87100 38.73700 42.65500 1.000 15.65000 32 VAL F N 1
ATOM 2932 C CA . VAL F 2 32 ? -11.54300 38.90800 42.06600 1.000 14.58000 32 VAL F CA 1
ATOM 2933 C C . VAL F 2 32 ? -10.54500 39.42100 43.10200 1.000 15.10000 32 VAL F C 1
ATOM 2934 O O . VAL F 2 32 ? -10.70800 40.52100 43.62800 1.000 17.67000 32 VAL F O 1
ATOM 2938 N N . VAL F 2 33 ? -9.54000 38.61300 43.42700 1.000 14.12000 33 VAL F N 1
ATOM 2939 C CA . VAL F 2 33 ? -8.50100 39.038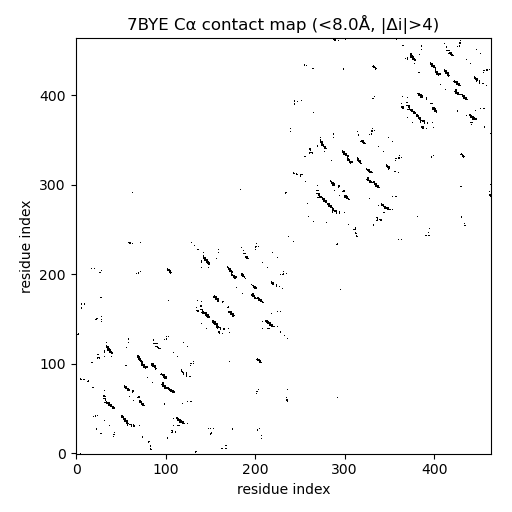00 44.36700 1.000 15.79000 33 VAL F CA 1
ATOM 2940 C C . VAL F 2 33 ? -7.16400 39.39500 43.71300 1.000 16.53000 33 VAL F C 1
ATOM 2941 O O . VAL F 2 33 ? -6.23400 39.82500 44.39000 1.000 15.79000 33 VAL F O 1
ATOM 2945 N N . SER F 2 34 ? -7.06500 39.19600 42.40500 1.000 14.65000 34 SER F N 1
ATOM 2946 C CA . SER F 2 34 ? -5.83200 39.49600 41.68300 1.000 16.08000 34 SER F CA 1
ATOM 2947 C C . SER F 2 34 ? -5.77000 40.96500 41.26300 1.000 17.29000 34 SER F C 1
ATOM 2948 O O . SER F 2 34 ? -6.79800 41.58700 41.00000 1.000 16.50000 34 SER F O 1
ATOM 2951 N N . ASP F 2 35 ? -4.55300 41.49800 41.20600 1.000 16.92000 35 ASP F N 1
ATOM 2952 C CA . ASP F 2 35 ? -4.29300 42.88200 40.83000 1.000 18.08000 35 ASP F CA 1
ATOM 2953 C C . ASP F 2 35 ? -4.92400 43.24700 39.48600 1.000 18.22000 35 ASP F C 1
ATOM 2954 O O . ASP F 2 35 ? -4.95600 42.42600 38.56600 1.000 17.06000 35 ASP F O 1
ATOM 2959 N N . ASP F 2 36 ? -5.43600 44.47600 39.39800 1.000 16.96000 36 ASP F N 1
ATOM 2960 C CA . ASP F 2 36 ? -6.05300 45.00400 38.17100 1.000 18.94000 36 ASP F CA 1
ATOM 2961 C C . ASP F 2 36 ? -5.18400 44.83200 36.92900 1.000 18.55000 36 ASP F C 1
ATOM 2962 O O . ASP F 2 36 ? -5.64200 44.33800 35.89500 1.000 19.82000 36 ASP F O 1
ATOM 2967 N N . LEU F 2 37 ? -3.92900 45.25400 37.03300 1.000 16.20000 37 LEU F N 1
ATOM 2968 C CA . LEU F 2 37 ? -3.04000 45.26100 35.88000 1.000 19.84000 37 LEU F CA 1
ATOM 2969 C C . LEU F 2 37 ? -2.74200 43.83300 35.44500 1.000 19.14000 37 LEU F C 1
ATOM 2970 O O . LEU F 2 37 ? -2.66900 43.53900 34.25200 1.000 20.22000 37 LEU F O 1
ATOM 2975 N N . PHE F 2 38 ? -2.58200 42.94900 36.42500 1.000 19.70000 38 PHE F N 1
ATOM 2976 C CA . PHE F 2 38 ? -2.43400 41.52500 36.15700 1.000 18.08000 38 PHE F CA 1
ATOM 2977 C C . PHE F 2 38 ? -3.60500 41.00700 35.33100 1.000 18.30000 38 PHE F C 1
ATOM 2978 O O . PHE F 2 38 ? -3.40900 40.33300 34.32700 1.000 17.73000 38 PHE F O 1
ATOM 2986 N N . ASN F 2 39 ? -4.82000 41.32400 35.77000 1.000 17.79000 39 ASN F N 1
ATOM 2987 C CA . ASN F 2 39 ? -6.02800 40.88000 35.08900 1.000 18.38000 39 ASN F CA 1
ATOM 2988 C C . ASN F 2 39 ? -6.04100 41.30800 33.62600 1.000 19.83000 39 ASN F C 1
ATOM 2989 O O . ASN F 2 39 ? -6.41300 40.53700 32.74000 1.000 20.78000 39 ASN F O 1
ATOM 2994 N N . GLN F 2 40 ? -5.61300 42.53800 33.38000 1.000 19.97000 40 GLN F N 1
ATOM 2995 C CA . GLN F 2 40 ? -5.61200 43.10000 32.03500 1.000 23.71000 40 GLN F CA 1
ATOM 2996 C C . GLN F 2 40 ? -4.51200 42.47700 31.18300 1.000 22.09000 40 GLN F C 1
ATOM 2997 O O . GLN F 2 40 ? -4.74500 42.03200 30.06100 1.000 21.30000 40 GLN F O 1
ATOM 3003 N N . VAL F 2 41 ? -3.31300 42.42400 31.74600 1.000 22.65000 41 VAL F N 1
ATOM 3004 C CA . VAL F 2 41 ? -2.13400 41.99100 31.01400 1.000 21.39000 41 VAL F CA 1
ATOM 3005 C C . VAL F 2 41 ? -2.11500 40.49100 30.70300 1.000 23.65000 41 VAL F C 1
ATOM 3006 O O . VAL F 2 41 ? -1.87800 40.10500 29.56100 1.000 23.27000 41 VAL F O 1
ATOM 3010 N N . THR F 2 42 ? -2.36000 39.64800 31.70600 1.000 20.29000 42 THR F N 1
ATOM 3011 C CA . THR F 2 42 ? -2.30800 38.19400 31.51000 1.000 17.02000 42 THR F CA 1
ATOM 3012 C C . THR F 2 42 ? -3.58300 37.60700 30.89700 1.000 22.65000 42 THR F C 1
ATOM 3013 O O . THR F 2 42 ? -3.53700 36.58100 30.22200 1.000 22.79000 42 THR F O 1
ATOM 3017 N N . GLY F 2 43 ? -4.72300 38.24300 31.14600 1.000 21.98000 43 GLY F N 1
ATOM 3018 C CA . GLY F 2 43 ? -5.99300 37.68600 30.71100 1.000 22.80000 43 GLY F CA 1
ATOM 3019 C C . GLY F 2 43 ? -6.53500 36.67200 31.70700 1.000 20.84000 43 GLY F C 1
ATOM 3020 O O . GLY F 2 43 ? -7.58300 36.07000 31.49000 1.000 20.28000 43 GLY F O 1
ATOM 3021 N N . PHE F 2 44 ? -5.80600 36.47800 32.80100 1.000 19.25000 44 PHE F N 1
ATOM 3022 C CA . PHE F 2 44 ? -6.28700 35.65400 33.90200 1.000 18.83000 44 PHE F CA 1
ATOM 3023 C C . PHE F 2 44 ? -6.72500 36.53400 35.06100 1.000 18.44000 44 PHE F C 1
ATOM 3024 O O . PHE F 2 44 ? -6.16600 37.60900 35.28800 1.000 19.35000 44 PHE F O 1
ATOM 3032 N N . ALA F 2 45 ? -7.73300 36.07700 35.78900 1.000 16.77000 45 ALA F N 1
ATOM 3033 C CA . ALA F 2 45 ? -8.09600 36.70000 37.04400 1.000 17.34000 45 ALA F CA 1
ATOM 3034 C C . ALA F 2 45 ? -8.10900 35.62100 38.11000 1.000 19.10000 45 ALA F C 1
ATOM 3035 O O . ALA F 2 45 ? -8.58900 34.50900 37.86900 1.000 18.76000 45 ALA F O 1
ATOM 3037 N N . VAL F 2 46 ? -7.55200 35.93300 39.27500 1.000 19.33000 46 VAL F N 1
ATOM 3038 C CA . VAL F 2 46 ? -7.57300 35.00200 40.39500 1.000 16.53000 46 VAL F CA 1
ATOM 3039 C C . VAL F 2 46 ? -8.81400 35.29000 41.22800 1.000 17.67000 46 VAL F C 1
ATOM 3040 O O . VAL F 2 46 ? -8.94800 36.36800 41.80400 1.000 17.57000 46 VAL F O 1
ATOM 3044 N N . VAL F 2 47 ? -9.73300 34.33400 41.27500 1.000 16.19000 47 VAL F N 1
ATOM 3045 C CA . VAL F 2 47 ? -11.02300 34.57000 41.90300 1.000 15.03000 47 VAL F CA 1
ATOM 3046 C C . VAL F 2 47 ? -11.39500 33.47200 42.90100 1.000 17.87000 47 VAL F C 1
ATOM 3047 O O . VAL F 2 47 ? -10.88400 32.35300 42.83300 1.000 17.63000 47 VAL F O 1
ATOM 3051 N N . CYS F 2 48 ? -12.28600 33.80100 43.83100 1.000 15.32000 48 CYS F N 1
ATOM 3052 C CA . CYS F 2 48 ? -12.88000 32.79600 44.70100 1.000 17.01000 48 CYS F CA 1
ATOM 3053 C C . CYS F 2 48 ? -14.39000 32.84500 44.55100 1.000 18.42000 48 CYS F C 1
ATOM 3054 O O . CYS F 2 48 ? -14.97700 33.92900 44.52900 1.000 17.12000 48 CYS F O 1
ATOM 3057 N N . PRO F 2 49 ? -15.02800 31.66800 44.49500 1.000 18.34000 49 PRO F N 1
ATOM 3058 C CA . PRO F 2 49 ? -16.47000 31.58900 44.26000 1.000 17.98000 49 PRO F CA 1
ATOM 3059 C C . PRO F 2 49 ? -17.25100 32.11400 45.44800 1.000 17.10000 49 PRO F C 1
ATOM 3060 O O . PRO F 2 49 ? -16.78200 32.02200 46.58000 1.000 17.55000 49 PRO F O 1
ATOM 3064 N N . ILE F 2 50 ? -18.42200 32.67500 45.17700 1.000 17.46000 50 ILE F N 1
ATOM 3065 C CA . ILE F 2 50 ? -19.31400 33.16400 46.21900 1.000 19.25000 50 ILE F CA 1
ATOM 3066 C C . ILE F 2 50 ? -20.56400 32.29800 46.23800 1.000 20.37000 50 ILE F C 1
ATOM 3067 O O . ILE F 2 50 ? -21.07300 31.92600 45.18700 1.000 22.06000 50 ILE F O 1
ATOM 3072 N N . THR F 2 51 ? -21.04700 31.95500 47.42700 1.000 22.16000 51 THR F N 1
ATOM 3073 C CA . THR F 2 51 ? -22.25600 31.14700 47.52600 1.000 23.68000 51 THR F CA 1
ATOM 3074 C C . THR F 2 51 ? -23.22700 31.73100 48.54200 1.000 24.15000 51 THR F C 1
ATOM 3075 O O . THR F 2 51 ? -22.81000 32.34800 49.52500 1.000 21.38000 51 THR F O 1
ATOM 3079 N N . ASN F 2 52 ? -24.52300 31.53600 48.30100 1.000 24.34000 52 ASN F N 1
ATOM 3080 C CA . ASN F 2 52 ? -25.54300 32.00700 49.23300 1.000 26.91000 52 ASN F CA 1
ATOM 3081 C C . ASN F 2 52 ? -25.77000 31.02600 50.38700 1.000 26.99000 52 ASN F C 1
ATOM 3082 O O . ASN F 2 52 ? -26.58800 31.27900 51.27000 1.000 27.84000 52 ASN F O 1
ATOM 3087 N N . GLN F 2 53 ? -25.04800 29.90600 50.37100 1.000 26.55000 53 GLN F N 1
ATOM 3088 C CA . GLN F 2 53 ? -25.14200 28.91500 51.43900 1.000 26.93000 53 GLN F CA 1
ATOM 3089 C C . GLN F 2 53 ? -24.06600 29.14500 52.49900 1.000 27.53000 53 GLN F C 1
ATOM 3090 O O . GLN F 2 53 ? -22.88000 28.93500 52.24800 1.000 27.58000 53 GLN F O 1
ATOM 3096 N N . ILE F 2 54 ? -24.47600 29.55900 53.69000 1.000 31.04000 54 ILE F N 1
ATOM 3097 C CA . ILE F 2 54 ? -23.52200 29.75800 54.77100 1.000 31.58000 54 ILE F CA 1
ATOM 3098 C C . ILE F 2 54 ? -23.58600 28.58000 55.73200 1.000 31.56000 54 ILE F C 1
ATOM 3099 O O . ILE F 2 54 ? -24.54000 28.44800 56.49700 1.000 33.79000 54 ILE F O 1
ATOM 3104 N N . LYS F 2 55 ? -22.57400 27.71500 55.67000 1.000 32.44000 55 LYS F N 1
ATOM 3105 C CA . LYS F 2 55 ? -22.53100 26.51600 56.50400 1.000 32.80000 55 LYS F CA 1
ATOM 3106 C C . LYS F 2 55 ? -21.62000 26.61000 57.72900 1.000 32.74000 55 LYS F C 1
ATOM 3107 O O . LYS F 2 55 ? -21.57700 25.68900 58.54600 1.000 33.71000 55 LYS F O 1
ATOM 3113 N N . GLY F 2 56 ? -20.89300 27.71300 57.86000 1.000 34.72000 56 GLY F N 1
ATOM 3114 C CA . GLY F 2 56 ? -19.90500 27.83400 58.91900 1.000 32.63000 56 GLY F CA 1
ATOM 3115 C C . GLY F 2 56 ? -18.65100 26.99600 58.71400 1.000 30.25000 56 GLY F C 1
ATOM 3116 O O . GLY F 2 56 ? -17.88900 26.77800 59.65400 1.000 30.04000 56 GLY F O 1
ATOM 3117 N N . TYR F 2 57 ? -18.44100 26.51100 57.49300 1.000 27.35000 57 TYR F N 1
ATOM 3118 C CA . TYR F 2 57 ? -17.18900 25.84600 57.12400 1.000 30.27000 57 TYR F CA 1
ATOM 3119 C C . TYR F 2 57 ? -16.02000 26.82300 57.31800 1.000 27.05000 57 TYR F C 1
ATOM 3120 O O . TYR F 2 57 ? -16.19000 28.02700 57.14100 1.000 25.39000 57 TYR F O 1
ATOM 3129 N N . PRO F 2 58 ? -14.83800 26.31200 57.70300 1.000 32.87000 58 PRO F N 1
ATOM 3130 C CA . PRO F 2 58 ? -13.66500 27.12000 58.08000 1.000 31.50000 58 PRO F CA 1
ATOM 3131 C C . PRO F 2 58 ? -13.24600 28.28700 57.16800 1.000 29.42000 58 PRO F C 1
ATOM 3132 O O . PRO F 2 58 ? -12.89100 29.34100 57.70000 1.000 29.59000 58 PRO F O 1
ATOM 3136 N N . PHE F 2 59 ? -13.25400 28.11600 55.85100 1.000 25.20000 59 PHE F N 1
ATOM 3137 C CA . PHE F 2 59 ? -12.69500 29.14900 54.96700 1.000 24.39000 59 PHE F CA 1
ATOM 3138 C C . PHE F 2 59 ? -13.70900 30.13500 54.37500 1.000 22.77000 59 PHE F C 1
ATOM 3139 O O . PHE F 2 59 ? -13.37500 30.88400 53.46200 1.000 19.86000 59 PHE F O 1
ATOM 3147 N N . GLU F 2 60 ? -14.95000 30.08200 54.84700 1.000 21.32000 60 GLU F N 1
ATOM 3148 C CA . GLU F 2 60 ? -15.97900 31.03700 54.44200 1.000 20.42000 60 GLU F CA 1
ATOM 3149 C C . GLU F 2 60 ? -15.67200 32.46500 54.89200 1.000 19.75000 60 GLU F C 1
ATOM 3150 O O . GLU F 2 60 ? -15.43600 32.71800 56.07500 1.000 20.55000 60 GLU F O 1
ATOM 3156 N N . VAL F 2 61 ? -15.68200 33.39700 53.94600 1.000 17.96000 61 VAL F N 1
ATOM 3157 C CA . VAL F 2 61 ? -15.56300 34.81700 54.26500 1.000 18.85000 61 VAL F CA 1
ATOM 3158 C C . VAL F 2 61 ? -16.83900 35.54500 53.88000 1.000 19.13000 61 VAL F C 1
ATOM 3159 O O . VAL F 2 61 ? -17.19800 35.57500 52.70400 1.000 20.28000 61 VAL F O 1
ATOM 3163 N N . PRO F 2 62 ? -17.53400 36.13200 54.86800 1.000 22.58000 62 PRO F N 1
ATOM 3164 C CA . PRO F 2 62 ? -18.79700 36.82600 54.58700 1.000 20.80000 62 PRO F CA 1
ATOM 3165 C C . PRO F 2 62 ? -18.59200 38.03200 53.70000 1.000 21.33000 62 PRO F C 1
ATOM 3166 O O . PRO F 2 62 ? -17.67600 38.81600 53.93000 1.000 22.54000 62 PRO F O 1
ATOM 3170 N N . VAL F 2 63 ? -19.43500 38.17200 52.68900 1.000 20.13000 63 VAL F N 1
ATOM 3171 C CA . VAL F 2 63 ? -19.36200 39.32200 51.80200 1.000 24.13000 63 VAL F CA 1
ATOM 3172 C C . VAL F 2 63 ? -19.70500 40.58500 52.60000 1.000 24.76000 63 VAL F C 1
ATOM 3173 O O . VAL F 2 63 ? -20.48100 40.52800 53.55200 1.000 24.67000 63 VAL F O 1
ATOM 3177 N N . ASP F 2 64 ? -19.08900 41.71000 52.25800 1.000 23.81000 64 ASP F N 1
ATOM 3178 C CA . ASP F 2 64 ? -19.36800 42.95000 52.98200 1.000 26.13000 64 ASP F CA 1
ATOM 3179 C C . ASP F 2 64 ? -19.13500 44.19300 52.12500 1.000 25.17000 64 ASP F C 1
ATOM 3180 O O . ASP F 2 64 ? -18.28100 44.20100 51.24300 1.000 23.50000 64 ASP F O 1
ATOM 3185 N N . GLY F 2 65 ? -19.90300 45.24200 52.39600 1.000 24.98000 65 GLY F N 1
ATOM 3186 C CA . GLY F 2 65 ? -19.76200 46.49300 51.68300 1.000 24.40000 65 GLY F CA 1
ATOM 3187 C C . GLY F 2 65 ? -20.29900 46.44100 50.26600 1.000 22.77000 65 GLY F C 1
ATOM 3188 O O . GLY F 2 65 ? -19.90700 47.24200 49.42300 1.000 21.08000 65 GLY F O 1
ATOM 3189 N N . THR F 2 66 ? -21.20400 45.51100 49.99200 1.000 22.20000 66 THR F N 1
ATOM 3190 C CA . THR F 2 66 ? -21.70500 45.36000 48.63200 1.000 21.59000 66 THR F CA 1
ATOM 3191 C C . THR F 2 66 ? -23.00500 46.10900 48.39600 1.000 22.35000 66 THR F C 1
ATOM 3192 O O . THR F 2 66 ? -23.60200 46.65700 49.31700 1.000 21.21000 66 THR F O 1
ATOM 3196 N N . THR F 2 67 ? -23.46300 46.08900 47.15300 1.000 23.51000 67 THR F N 1
ATOM 3197 C CA . THR F 2 67 ? -24.73200 46.70300 46.82300 1.000 24.60000 67 THR F CA 1
ATOM 3198 C C . THR F 2 67 ? -25.82900 45.63700 46.81000 1.000 26.65000 67 THR F C 1
ATOM 3199 O O . THR F 2 67 ? -26.77400 45.70900 47.59200 1.000 32.28000 67 THR F O 1
ATOM 3203 N N . LYS F 2 68 ? -25.72500 44.68800 45.88400 1.000 28.04000 68 LYS F N 1
ATOM 3204 C CA . LYS F 2 68 ? -26.68200 43.58100 45.76300 1.000 27.73000 68 LYS F CA 1
ATOM 3205 C C . LYS F 2 68 ? -26.25900 42.19000 46.26400 1.000 30.63000 68 LYS F C 1
ATOM 3206 O O . LYS F 2 68 ? -27.03900 41.24500 46.15900 1.000 38.56000 68 LYS F O 1
ATOM 3212 N N . THR F 2 69 ? -25.03800 42.03100 46.76300 1.000 28.08000 69 THR F N 1
ATOM 3213 C CA . THR F 2 69 ? -24.50900 40.68000 46.97000 1.000 26.44000 69 THR F CA 1
ATOM 3214 C C . THR F 2 69 ? -24.51800 40.19700 48.42000 1.000 25.48000 69 THR F C 1
ATOM 3215 O O . THR F 2 69 ? -24.15200 40.92700 49.33700 1.000 24.79000 69 THR F O 1
ATOM 3219 N N . THR F 2 70 ? -24.91200 38.93900 48.60400 1.000 21.69000 70 THR F N 1
ATOM 3220 C CA . THR F 2 70 ? -24.96700 38.31800 49.92000 1.000 27.31000 70 THR F CA 1
ATOM 3221 C C . THR F 2 70 ? -24.26800 36.96100 49.89300 1.000 28.31000 70 THR F C 1
ATOM 3222 O O . THR F 2 70 ? -23.93100 36.45600 48.82200 1.000 27.63000 70 THR F O 1
ATOM 3226 N N . GLY F 2 71 ? -24.05400 36.37500 51.06800 1.000 24.48000 71 GLY F N 1
ATOM 3227 C CA . GLY F 2 71 ? -23.40000 35.08500 51.16800 1.000 24.75000 71 GLY F CA 1
ATOM 3228 C C . GLY F 2 71 ? -21.93600 35.16400 51.55600 1.000 22.95000 71 GLY F C 1
ATOM 3229 O O . GLY F 2 71 ? -21.48400 36.17100 52.10600 1.000 22.09000 71 GLY F O 1
ATOM 3230 N N . VAL F 2 72 ? -21.20000 34.08700 51.29400 1.000 20.42000 72 VAL F N 1
ATOM 3231 C CA . VAL F 2 72 ? -19.79500 34.00600 51.67700 1.000 20.10000 72 VAL F CA 1
ATOM 3232 C C . VAL F 2 72 ? -18.87200 33.65600 50.51500 1.000 18.89000 72 VAL F C 1
ATOM 3233 O O . VAL F 2 72 ? -19.25900 32.98100 49.56200 1.000 19.86000 72 VAL F O 1
ATOM 3237 N N . ILE F 2 73 ? -17.63900 34.12600 50.61800 1.000 18.19000 73 ILE F N 1
ATOM 3238 C CA . ILE F 2 73 ? -16.58600 33.78000 49.67800 1.000 16.87000 73 ILE F CA 1
ATOM 3239 C C . ILE F 2 73 ? -15.87900 32.52500 50.17400 1.000 17.70000 73 ILE F C 1
ATOM 3240 O O . ILE F 2 73 ? -15.58300 32.41300 51.36300 1.000 18.50000 73 ILE F O 1
ATOM 3245 N N . LEU F 2 74 ? -15.60100 31.57800 49.28700 1.000 16.85000 74 LEU F N 1
ATOM 3246 C CA . LEU F 2 74 ? -14.88000 30.39000 49.73000 1.000 19.96000 74 LEU F CA 1
ATOM 3247 C C . LEU F 2 74 ? -13.41700 30.55600 49.36500 1.000 18.62000 74 LEU F C 1
ATOM 3248 O O . LEU F 2 74 ? -13.03700 30.42400 48.20300 1.000 19.39000 74 LEU F O 1
ATOM 3253 N N . ALA F 2 75 ? -12.59600 30.81700 50.37400 1.000 18.04000 75 ALA F N 1
ATOM 3254 C CA . ALA F 2 75 ? -11.21200 31.21900 50.14100 1.000 20.48000 75 ALA F CA 1
ATOM 3255 C C . ALA F 2 75 ? -10.36200 30.02600 49.73800 1.000 20.80000 75 ALA F C 1
ATOM 3256 O O . ALA F 2 75 ? -9.38200 30.17300 49.01400 1.000 20.74000 75 ALA F O 1
ATOM 3258 N N . ASP F 2 76 ? -10.75900 28.84700 50.20500 1.000 16.58000 76 ASP F N 1
ATOM 3259 C CA . ASP F 2 76 ? -10.05500 27.60800 49.89100 1.000 20.84000 76 ASP F CA 1
ATOM 3260 C C . ASP F 2 76 ? -10.31900 27.11600 48.46700 1.000 19.41000 76 ASP F C 1
ATOM 3261 O O . ASP F 2 76 ? -9.69100 26.16600 48.01500 1.000 20.04000 76 ASP F O 1
ATOM 3266 N N . GLN F 2 77 ? -11.27600 27.73500 47.78200 1.000 20.66000 77 GLN F N 1
ATOM 3267 C CA . GLN F 2 77 ? -11.63700 27.35800 46.41200 1.000 20.55000 77 GLN F CA 1
ATOM 3268 C C . GLN F 2 77 ? -11.01000 28.23600 45.32000 1.000 19.75000 77 GLN F C 1
ATOM 3269 O O . GLN F 2 77 ? -11.43000 28.18500 44.16300 1.000 18.78000 77 GLN F O 1
ATOM 3275 N N . VAL F 2 78 ? -10.06300 29.08300 45.70900 1.000 19.07000 78 VAL F N 1
ATOM 3276 C CA . VAL F 2 78 ? -9.41600 30.02800 44.79800 1.000 17.27000 78 VAL F CA 1
ATOM 3277 C C . VAL F 2 78 ? -8.92300 29.39200 43.48800 1.000 17.89000 78 VAL F C 1
ATOM 3278 O O . VAL F 2 78 ? -8.39200 28.28500 43.47900 1.000 17.14000 78 VAL F O 1
ATOM 3282 N N . LYS F 2 79 ? -9.14600 30.08900 42.37400 1.000 15.77000 79 LYS F N 1
ATOM 3283 C CA . LYS F 2 79 ? -8.69300 29.62000 41.06600 1.000 17.99000 79 LYS F CA 1
ATOM 3284 C C . LYS F 2 79 ? -8.25700 30.78700 40.18500 1.000 18.35000 79 LYS F C 1
ATOM 3285 O O . LYS F 2 79 ? -8.90500 31.83500 40.16100 1.000 17.75000 79 LYS F O 1
ATOM 3291 N N . SER F 2 80 ? -7.15600 30.61000 39.46500 1.000 16.47000 80 SER F N 1
ATOM 3292 C CA . SER F 2 80 ? -6.82800 31.51100 38.36600 1.000 19.24000 80 SER F CA 1
ATOM 3293 C C . SER F 2 80 ? -7.55500 31.00800 37.11300 1.000 21.18000 80 SER F C 1
ATOM 3294 O O . SER F 2 80 ? -7.52400 29.80900 36.82800 1.000 20.99000 80 SER F O 1
ATOM 3297 N N . LEU F 2 81 ? -8.23800 31.90900 36.40000 1.000 18.98000 81 LEU F N 1
ATOM 3298 C CA . LEU F 2 81 ? -9.07100 31.55000 35.23700 1.000 20.98000 81 LEU F CA 1
ATOM 3299 C C . LEU F 2 81 ? -8.91300 32.51900 34.07100 1.000 20.82000 81 LEU F C 1
ATOM 3300 O O . LEU F 2 81 ? -8.64800 33.70000 34.27500 1.000 17.37000 81 LEU F O 1
ATOM 3305 N N . ASP F 2 82 ? -9.18100 32.04400 32.85900 1.000 20.33000 82 ASP F N 1
ATOM 3306 C CA . ASP F 2 82 ? -9.28100 32.95200 31.72100 1.000 23.74000 82 ASP F CA 1
ATOM 3307 C C . ASP F 2 82 ? -10.64700 33.62100 31.82300 1.000 22.29000 82 ASP F C 1
ATOM 3308 O O . ASP F 2 82 ? -11.67600 32.96000 31.69600 1.000 23.73000 82 ASP F O 1
ATOM 3313 N N . TRP F 2 83 ? -10.66200 34.93100 32.04400 1.000 21.26000 83 TRP F N 1
ATOM 3314 C CA . TRP F 2 83 ? -11.91800 35.58900 32.39700 1.000 23.85000 83 TRP F CA 1
ATOM 3315 C C . TRP F 2 83 ? -12.78600 35.96000 31.19400 1.000 24.97000 83 TRP F C 1
ATOM 3316 O O . TRP F 2 83 ? -14.01500 35.94500 31.28900 1.000 25.62000 83 TRP F O 1
ATOM 3327 N N . LYS F 2 84 ? -12.18100 36.29200 30.06300 1.000 23.13000 84 LYS F N 1
ATOM 3328 C CA . LYS F 2 84 ? -13.01300 36.62900 28.91000 1.000 28.69000 84 LYS F CA 1
ATOM 3329 C C . LYS F 2 84 ? -13.52500 35.37200 28.20600 1.000 28.75000 84 LYS F C 1
ATOM 3330 O O . LYS F 2 84 ? -14.59300 35.39100 27.59400 1.000 28.21000 84 LYS F O 1
ATOM 3336 N N . ALA F 2 85 ? -12.77800 34.27600 28.31200 1.000 27.70000 85 ALA F N 1
ATOM 3337 C CA . ALA F 2 85 ? -13.23400 33.00200 27.77300 1.000 29.26000 85 ALA F CA 1
ATOM 3338 C C . ALA F 2 85 ? -14.50400 32.54000 28.48000 1.000 30.89000 85 ALA F C 1
ATOM 3339 O O . ALA F 2 85 ? -15.30800 31.80300 27.91300 1.000 36.17000 85 ALA F O 1
ATOM 3341 N N . ARG F 2 86 ? -14.66500 32.95000 29.73200 1.000 29.64000 86 ARG F N 1
ATOM 3342 C CA . ARG F 2 86 ? -15.86800 32.62400 30.49000 1.000 32.30000 86 ARG F CA 1
ATOM 3343 C C . ARG F 2 86 ? -16.90000 33.76000 30.48900 1.000 32.12000 86 ARG F C 1
ATOM 3344 O O . ARG F 2 86 ? -17.89600 33.70100 31.21200 1.000 31.63000 86 ARG F O 1
ATOM 3352 N N . ALA F 2 87 ? -16.63200 34.80300 29.70700 1.000 28.14000 87 ALA F N 1
ATOM 3353 C CA . ALA F 2 87 ? -17.57400 35.90600 29.51400 1.000 29.29000 87 ALA F CA 1
ATOM 3354 C C . ALA F 2 87 ? -17.86000 36.64700 30.81300 1.000 27.66000 87 ALA F C 1
ATOM 3355 O O . ALA F 2 87 ? -19.00800 36.96000 31.11800 1.000 27.31000 87 ALA F O 1
ATOM 3357 N N . ALA F 2 88 ? -16.80900 36.93000 31.56900 1.000 26.71000 88 ALA F N 1
ATOM 3358 C CA . ALA F 2 88 ? -16.95800 37.60000 32.85200 1.000 27.46000 88 ALA F CA 1
ATOM 3359 C C . ALA F 2 88 ? -17.50200 39.02100 32.70700 1.000 25.02000 88 ALA F C 1
ATOM 3360 O O . ALA F 2 88 ? -17.17100 39.73500 31.76400 1.000 24.82000 88 ALA F O 1
ATOM 3362 N N . ARG F 2 89 ? -18.34500 39.42100 33.65000 1.000 23.75000 89 ARG F N 1
ATOM 3363 C CA . ARG F 2 89 ? -18.77200 40.81300 33.76100 1.000 27.31000 89 ARG F CA 1
ATOM 3364 C C . ARG F 2 89 ? -18.92200 41.14700 35.23600 1.000 22.65000 89 ARG F C 1
ATOM 3365 O O . ARG F 2 89 ? -19.20700 40.26600 36.04600 1.000 23.35000 89 ARG F O 1
ATOM 3373 N N . THR F 2 90 ? -18.72200 42.41300 35.58300 1.000 22.03000 90 THR F N 1
ATOM 3374 C CA . THR F 2 90 ? -18.77300 42.84700 36.97500 1.000 22.80000 90 THR F CA 1
ATOM 3375 C C . THR F 2 90 ? -20.18000 43.29300 37.36700 1.000 21.79000 90 THR F C 1
ATOM 3376 O O . THR F 2 90 ? -20.70600 44.25300 36.81100 1.000 26.07000 90 THR F O 1
ATOM 3380 N N . VAL F 2 91 ? -20.81300 42.56400 38.28300 1.000 21.36000 91 VAL F N 1
ATOM 3381 C CA . VAL F 2 91 ? -22.13000 42.96600 38.77700 1.000 22.34000 91 VAL F CA 1
ATOM 3382 C C . VAL F 2 91 ? -22.12200 43.65400 40.14400 1.000 21.65000 91 VAL F C 1
ATOM 3383 O O . VAL F 2 91 ? -23.15400 44.15500 40.59200 1.000 22.74000 91 VAL F O 1
ATOM 3387 N N . ASP F 2 92 ? -20.96700 43.69300 40.79900 1.000 20.59000 92 ASP F N 1
ATOM 3388 C CA . ASP F 2 92 ? -20.88200 44.25100 42.14900 1.000 19.41000 92 ASP F CA 1
ATOM 3389 C C . ASP F 2 92 ? -19.42600 44.35900 42.59400 1.000 20.05000 92 ASP F C 1
ATOM 3390 O O . ASP F 2 92 ? -18.50800 44.03000 41.84000 1.000 17.32000 92 ASP F O 1
ATOM 3395 N N . SER F 2 93 ? -19.21500 44.81800 43.82100 1.000 18.46000 93 SER F N 1
ATOM 3396 C CA . SER F 2 93 ? -17.87600 44.82800 44.39500 1.000 20.08000 93 SER F CA 1
ATOM 3397 C C . SER F 2 93 ? -17.97500 44.78700 45.91100 1.000 20.80000 93 SER F C 1
ATOM 3398 O O . SER F 2 93 ? -19.04700 44.99100 46.48000 1.000 22.45000 93 SER F O 1
ATOM 3401 N N . VAL F 2 94 ? -16.85800 44.48500 46.56000 1.000 19.91000 94 VAL F N 1
ATOM 3402 C CA . VAL F 2 94 ? -16.83300 44.32900 48.00900 1.000 19.83000 94 VAL F CA 1
ATOM 3403 C C . VAL F 2 94 ? -15.81200 45.28000 48.63000 1.000 21.61000 94 VAL F C 1
ATOM 3404 O O . VAL F 2 94 ? -14.96600 45.84500 47.93300 1.000 20.23000 94 VAL F O 1
ATOM 3408 N N . SER F 2 95 ? -15.90700 45.45800 49.94100 1.000 19.40000 95 SER F N 1
ATOM 3409 C CA . SER F 2 95 ? -14.98300 46.31600 50.66500 1.000 21.82000 95 SER F CA 1
ATOM 3410 C C . SER F 2 95 ? -13.54700 45.80100 50.59200 1.000 23.34000 95 SER F C 1
ATOM 3411 O O . SER F 2 95 ? -13.31600 44.60400 50.42100 1.000 22.68000 95 SER F O 1
ATOM 3414 N N . GLY F 2 96 ? -12.58400 46.71100 50.71300 1.000 23.98000 96 GLY F N 1
ATOM 3415 C CA . GLY F 2 96 ? -11.18000 46.33600 50.69700 1.000 23.59000 96 GLY F CA 1
ATOM 3416 C C . GLY F 2 96 ? -10.84700 45.34000 51.79400 1.000 25.90000 96 GLY F C 1
ATOM 3417 O O . GLY F 2 96 ? -10.09200 44.39200 51.58500 1.000 23.87000 96 GLY F O 1
ATOM 3418 N N . GLU F 2 97 ? -11.43000 45.54900 52.96700 1.000 25.55000 97 GLU F N 1
ATOM 3419 C CA . GLU F 2 97 ? -11.19500 44.67400 54.10900 1.000 24.55000 97 GLU F CA 1
ATOM 3420 C C . GLU F 2 97 ? -11.66300 43.24000 53.83600 1.000 23.47000 97 GLU F C 1
ATOM 3421 O O . GLU F 2 97 ? -11.06400 42.28200 54.33100 1.000 23.02000 97 GLU F O 1
ATOM 3427 N N . THR F 2 98 ? -12.72400 43.08900 53.04800 1.000 23.48000 98 THR F N 1
ATOM 3428 C CA . THR F 2 98 ? -13.17800 41.75900 52.64000 1.000 22.13000 98 THR F CA 1
ATOM 3429 C C . THR F 2 98 ? -12.11600 41.05200 51.78600 1.000 20.54000 98 THR F C 1
ATOM 3430 O O . THR F 2 98 ? -11.81800 39.87200 51.99500 1.000 18.22000 98 THR F O 1
ATOM 3434 N N . VAL F 2 99 ? -11.55300 41.78100 50.82700 1.000 20.24000 99 VAL F N 1
ATOM 3435 C CA . VAL F 2 99 ? -10.51800 41.24100 49.95200 1.000 21.20000 99 VAL F CA 1
ATOM 3436 C C . VAL F 2 99 ? -9.27500 40.89200 50.76700 1.000 22.51000 99 VAL F C 1
ATOM 3437 O O . VAL F 2 99 ? -8.62900 39.87200 50.53100 1.000 16.92000 99 VAL F O 1
ATOM 3441 N N . THR F 2 100 ? -8.96100 41.73800 51.74200 1.000 22.67000 100 THR F N 1
ATOM 3442 C CA . THR F 2 100 ? -7.81900 41.51500 52.62400 1.000 24.61000 100 THR F CA 1
ATOM 3443 C C . THR F 2 100 ? -7.96100 40.21700 53.42000 1.000 21.48000 100 THR F C 1
ATOM 3444 O O . THR F 2 100 ? -7.00200 39.44900 53.53800 1.000 20.01000 100 THR F O 1
ATOM 3448 N N . THR F 2 101 ? -9.15800 39.97300 53.95300 1.000 20.58000 101 THR F N 1
ATOM 3449 C CA . THR F 2 101 ? -9.42900 38.75400 54.71400 1.000 17.64000 101 THR F CA 1
ATOM 3450 C C . THR F 2 101 ? -9.27200 37.51000 53.83600 1.000 19.98000 101 THR F C 1
ATOM 3451 O O . THR F 2 101 ? -8.67300 36.51800 54.26100 1.000 18.90000 101 THR F O 1
ATOM 3455 N N . VAL F 2 102 ? -9.78600 37.57700 52.60800 1.000 17.99000 102 VAL F N 1
ATOM 3456 C CA . VAL F 2 102 ? -9.67600 36.46800 51.65900 1.000 18.43000 102 VAL F CA 1
ATOM 3457 C C . VAL F 2 102 ? -8.22100 36.21400 51.24700 1.000 19.97000 102 VAL F C 1
ATOM 3458 O O . VAL F 2 102 ? -7.75100 35.06900 51.22500 1.000 17.08000 102 VAL F O 1
ATOM 3462 N N . VAL F 2 103 ? -7.51100 37.28800 50.92300 1.000 17.94000 103 VAL F N 1
ATOM 3463 C CA . VAL F 2 103 ? -6.13000 37.17200 50.47400 1.000 19.26000 103 VAL F CA 1
ATOM 3464 C C . VAL F 2 103 ? -5.22800 36.64000 51.58500 1.000 20.26000 103 VAL F C 1
ATOM 3465 O O . VAL F 2 103 ? -4.38500 35.77500 51.33800 1.000 20.67000 103 VAL F O 1
ATOM 3469 N N . ASP F 2 104 ? -5.41700 37.13400 52.80800 1.000 21.04000 104 ASP F N 1
ATOM 3470 C CA . ASP F 2 104 ? -4.63000 36.64700 53.94600 1.000 23.69000 104 ASP F CA 1
ATOM 3471 C C . ASP F 2 104 ? -4.85700 35.15900 54.18700 1.000 21.40000 104 ASP F C 1
ATOM 3472 O O . ASP F 2 104 ? -3.93600 34.44400 54.57200 1.000 20.03000 104 ASP F O 1
ATOM 3477 N N . MET F 2 105 ? -6.08200 34.69600 53.96100 1.000 20.01000 105 MET F N 1
ATOM 3478 C CA . MET F 2 105 ? -6.38500 33.27300 54.09500 1.000 22.03000 105 MET F CA 1
ATOM 3479 C C . MET F 2 105 ? -5.63200 32.46400 53.04400 1.000 19.94000 105 MET F C 1
ATOM 3480 O O . MET F 2 105 ? -5.02300 31.44100 53.35100 1.000 18.43000 105 MET F O 1
ATOM 3485 N N . VAL F 2 106 ? -5.68500 32.93300 51.80300 1.000 17.06000 106 VAL F N 1
ATOM 3486 C CA . VAL F 2 106 ? -5.00700 32.26600 50.70200 1.000 18.47000 106 VAL F CA 1
ATOM 3487 C C . VAL F 2 106 ? -3.49400 32.24300 50.91500 1.000 20.02000 106 VAL F C 1
ATOM 3488 O O . VAL F 2 106 ? -2.83200 31.23100 50.67000 1.000 19.41000 106 VAL F O 1
ATOM 3492 N N . SER F 2 107 ? -2.94400 33.35500 51.38900 1.000 17.05000 107 SER F N 1
ATOM 3493 C CA . SER F 2 107 ? -1.51100 33.41200 51.61700 1.000 20.11000 107 SER F CA 1
ATOM 3494 C C . SER F 2 107 ? -1.13100 32.44900 52.74100 1.000 20.97000 107 SER F C 1
ATOM 3495 O O . SER F 2 107 ? -0.08700 31.81600 52.68400 1.000 19.02000 107 SER F O 1
ATOM 3498 N N . LYS F 2 108 ? -1.99300 32.31200 53.74500 1.000 19.51000 108 LYS F N 1
ATOM 3499 C CA . LYS F 2 108 ? -1.71500 31.37500 54.83300 1.000 22.41000 108 LYS F CA 1
ATOM 3500 C C . LYS F 2 108 ? -1.75500 29.92600 54.34800 1.000 20.30000 108 LYS F C 1
ATOM 3501 O O . LYS F 2 108 ? -0.97400 29.09300 54.80000 1.000 23.76000 108 LYS F O 1
ATOM 3507 N N . ILE F 2 109 ? -2.67000 29.63300 53.43000 1.000 19.05000 109 ILE F N 1
ATOM 3508 C CA . ILE F 2 109 ? -2.79200 28.30000 52.85600 1.000 20.85000 109 ILE F CA 1
ATOM 3509 C C . ILE F 2 109 ? -1.50400 27.86000 52.15500 1.000 21.19000 109 ILE F C 1
ATOM 3510 O O . ILE F 2 109 ? -1.03700 26.73300 52.33800 1.000 19.92000 109 ILE F O 1
ATOM 3515 N N . ILE F 2 110 ? -0.93900 28.75200 51.34800 1.000 21.32000 110 ILE F N 1
ATOM 3516 C CA . ILE F 2 110 ? 0.19100 28.39900 50.49400 1.000 22.03000 110 ILE F CA 1
ATOM 3517 C C . ILE F 2 110 ? 1.57500 28.78800 51.03000 1.000 22.58000 110 ILE F C 1
ATOM 3518 O O . ILE F 2 110 ? 2.58000 28.55200 50.36500 1.000 23.53000 110 ILE F O 1
ATOM 3523 N N . LYS F 2 111 ? 1.64600 29.37600 52.21600 1.000 21.58000 111 LYS F N 1
ATOM 3524 C CA . LYS F 2 111 ? 2.95500 29.65700 52.80500 1.000 31.24000 111 LYS F CA 1
ATOM 3525 C C . LYS F 2 111 ? 3.08000 29.02900 54.18900 1.000 29.99000 111 LYS F C 1
ATOM 3526 O O . LYS F 2 111 ? 2.79900 27.84400 54.37200 1.000 36.25000 111 LYS F O 1
#

Solvent-accessible surface area: 19602 Å² total; per-residue (Å²): 101,72,24,125,108,11,7,64,125,25,65,74,144,18,146,15,98,22,11,3,49,12,5,32,63,88,7,36,2,149,41,1,20,82,9,18,1,0,43,0,46,8,67,27,133,86,74,175,51,168,53,38,74,74,32,0,0,0,0,0,25,43,9,0,0,75,68,25,8,8,0,0,0,0,1,2,3,101,112,117,101,56,10,14,0,18,4,94,20,84,54,38,130,150,24,86,13,6,0,1,0,1,1,4,2,1,0,3,22,134,54,0,52,12,135,54,40,16,51,16,22,53,118,5,6,86,58,0,6,56,17,3,25,58,0,0,121,145,43,1,32,85,5,18,0,0,52,1,61,70,68,115,132,68,39,0,0,0,0,0,36,72,71,0,0,120,59,22,23,12,1,1,1,0,0,10,10,116,107,123,76,60,119,53,2,22,5,91,22,89,58,39,131,180,26,102,13,5,0,2,0,8,17,3,5,1,4,43,25,155,81,22,44,3,155,57,77,20,54,17,36,54,148,6,6,88,61,0,4,74,20,3,14,43,1,0,134,111,70,16,115,106,13,8,65,103,20,64,101,156,28,78,8,127,22,44,12,66,23,66,42,57,116,15,49,24,194,90,35,1,35,85,5,16,0,0,48,1,44,146,68,96,117,39,0,0,0,0,0,29,44,2,3,0,41,38,4,8,5,0,0,0,0,2,7,8,115,94,114,100,52,5,13,0,20,7,90,21,79,54,36,122,176,29,107,11,6,0,0,0,1,1,3,3,1,0,9,16,139,45,0,50,11,141,45,58,17,52,16,34,54,138,5,5,84,52,0,2,52,21,1,15,47,0,0,141,179,89,38,2,31,86,6,17,1,0,30,3,95,138,78,36,0,0,0,0,0,38,74,80,0,0,120,47,0,4,2,1,1,1,0,0,3,23,110,105,116,167,54,76,27,22,24,4,89,23,83,60,36,116,151,28,98,6,3,0,19,0,2,17,2,7,1,14,25,13,123,75,98,56,11,119,53,40,11,54,16,20,49,119,7,4,86,62,0,7,67,47,4,17,100,5,0,131

Organism: Klebsiella pneumoniae subsp. pneumoniae (strain ATCC 700721 / MGH 78578) (NCBI:txid272620)

B-factor: mean 25.37, std 8.53, range [11.82, 82.43]

Secondary structure (DSSP, 8-state):
--HHHHHHT--TTT--PPSS----TT---/----TTEEEEEEE--SSSSSPPEEEEEEE-S-HHHHHHHSEEEEEEEES-----TTEEE--S-SS--SEEEGGG-EEEETTTTT-EEEEE--HHHHHHHHHHHHHHT-/----TTEEEEE-----EEEEE-S-HHHHHHHSEEEEEEEES-----TTEEE--S-SS--SEEEGGG-EEEETTTTT-EEEEE--HHHHHHHHHHHHHHH-/--HHHHHTT--TTTPPPPSS----TT---/-----TTEEEEEE--EEEEEE-S-HHHHHHHSEEEEEEEES-----TTEEE--S-SS--SEEEGGG-EEEETTTTT-EEEEE--HHHHHHHHHHHHHHT-/-----TTEEEEE--EEEEE-S-HHHHHHHSEEEEEEEES-----TTEEE--S-SS--SEEEGGG-EEEETTTTT-EEEEE--HHHHHHHHHHHHHHH-

InterPro domains:
  IPR007159 SpoVT-AbrB domain [PF04014] (7-48)
  IPR007159 SpoVT-AbrB domain [SM00966] (6-51)
  IPR037914 SpoVT-AbrB domain superfamily [SSF89447] (1-65)
  IPR039052 Antitoxin PemI-like [PTHR40516] (1-75)